Protein AF-A0A973NY21-F1 (afdb_monomer_lite)

Secondary structure (DSSP, 8-state):
-HHHHHHHHHTT---HHHHHHTSSS-HHHHHHHHHHHHHTTSS-PPPSS-TTSS-HHHHHHTT-GGGHHHHHHHHHHHH--THHHHHHHHHHHHHHHHTT--S-HHHH--------S-S----HHHHHHHHHHHHHHHHHHHHH-TTHHHHHHHHHHHHHHH-SSS-EEHHHHHHHHHHH-HHHHHT-HHHHTT-TTTHHHHHHT-S-HHHHHHHHHHHHHHHHTT-HHHHHHHHHT--TTS---SEEEEEEEEETTEEEEEEEEE-TTHHHHHHHHHHTTT-SS---------SSSEEEEE---TT-GGG-----SSEEE-SSPPTTEEEEE-TTSSEEEEESSSBEEEE--SSS-GGGS-HHHHHHHHHHS----B--TTS-GGG-GGG---TTSEEEE--EEETTEEEE--EEEE-TT-S--PPTT--HHHHHHHHHHHHHHTT--SEEEEEEE--S-PPTTTTTT-GGGSPEEEETT-HHHHHHHHHHT--TTSEEEEEE--S-GGGPEE-TTS-EE---EEEEEETT----

Radius of gyration: 26.24 Å; chains: 1; bounding box: 63×58×72 Å

pLDDT: mean 86.87, std 11.76, range [32.22, 97.69]

Structure (mmCIF, N/CA/C/O backbone):
data_AF-A0A973NY21-F1
#
_entry.id   AF-A0A973NY21-F1
#
loop_
_atom_site.group_PDB
_atom_site.id
_atom_site.type_symbol
_atom_site.label_atom_id
_atom_site.label_alt_id
_atom_site.label_comp_id
_atom_site.label_asym_id
_atom_site.label_entity_id
_atom_site.label_seq_id
_atom_site.pdbx_PDB_ins_code
_atom_site.Cartn_x
_atom_site.Cartn_y
_atom_site.Cartn_z
_atom_site.occupancy
_atom_site.B_iso_or_equiv
_atom_site.auth_seq_id
_atom_site.auth_comp_id
_atom_site.auth_asym_id
_atom_site.auth_atom_id
_atom_site.pdbx_PDB_model_num
ATOM 1 N N . PRO A 1 1 ? 17.608 8.797 -40.368 1.00 61.78 1 PRO A N 1
ATOM 2 C CA . PRO A 1 1 ? 18.981 8.228 -40.274 1.00 61.78 1 PRO A CA 1
ATOM 3 C C . PRO A 1 1 ? 19.692 8.479 -38.927 1.00 61.78 1 PRO A C 1
ATOM 5 O O . PRO A 1 1 ? 20.085 7.487 -38.318 1.00 61.78 1 PRO A O 1
ATOM 8 N N . PRO A 1 2 ? 19.804 9.731 -38.418 1.00 79.81 2 PRO A N 1
ATOM 9 C CA . PRO A 1 2 ? 20.568 10.012 -37.195 1.00 79.81 2 PRO A CA 1
ATOM 10 C C . PRO A 1 2 ? 19.925 9.426 -35.930 1.00 79.81 2 PRO A C 1
ATOM 12 O O . PRO A 1 2 ? 20.633 8.836 -35.123 1.00 79.81 2 PRO A O 1
ATOM 15 N N . LEU A 1 3 ? 18.590 9.464 -35.809 1.00 88.06 3 LEU A N 1
ATOM 16 C CA . LEU A 1 3 ? 17.888 8.889 -34.653 1.00 88.06 3 LEU A CA 1
ATOM 17 C C . LEU A 1 3 ? 18.134 7.381 -34.507 1.00 88.06 3 LEU A C 1
ATOM 19 O O . LEU A 1 3 ? 18.546 6.927 -33.451 1.00 88.06 3 LEU A O 1
ATOM 23 N N . ARG A 1 4 ? 17.937 6.593 -35.575 1.00 87.50 4 ARG A N 1
ATOM 24 C CA . ARG A 1 4 ? 18.149 5.131 -35.535 1.00 87.50 4 ARG A CA 1
ATOM 25 C C . ARG A 1 4 ? 19.587 4.758 -35.176 1.00 87.50 4 ARG A C 1
ATOM 27 O O . ARG A 1 4 ? 19.791 3.791 -34.453 1.00 87.50 4 ARG A O 1
ATOM 34 N N . HIS A 1 5 ? 20.567 5.494 -35.699 1.00 86.19 5 HIS A N 1
ATOM 35 C CA . HIS A 1 5 ? 21.969 5.273 -35.359 1.00 86.19 5 HIS A CA 1
ATOM 36 C C . HIS A 1 5 ? 22.232 5.604 -33.885 1.00 86.19 5 HIS A C 1
ATOM 38 O O . HIS A 1 5 ? 22.794 4.781 -33.173 1.00 86.19 5 HIS A O 1
ATOM 44 N N . CYS A 1 6 ? 21.738 6.754 -33.417 1.00 89.81 6 CYS A N 1
ATOM 45 C CA . CYS A 1 6 ? 21.859 7.182 -32.028 1.00 89.81 6 CYS A CA 1
ATOM 46 C C . CYS A 1 6 ? 21.215 6.183 -31.052 1.00 89.81 6 CYS A C 1
ATOM 48 O O . CYS A 1 6 ? 21.871 5.766 -30.106 1.00 89.81 6 CYS A O 1
ATOM 50 N N . LEU A 1 7 ? 19.989 5.714 -31.320 1.00 90.12 7 LEU A N 1
ATOM 51 C CA . LEU A 1 7 ? 19.305 4.722 -30.481 1.00 90.12 7 LEU A CA 1
ATOM 52 C C . LEU A 1 7 ? 20.036 3.369 -30.450 1.00 90.12 7 LEU A C 1
ATOM 54 O O . LEU A 1 7 ? 20.110 2.737 -29.402 1.00 90.12 7 LEU A O 1
ATOM 58 N N . ARG A 1 8 ? 20.617 2.926 -31.575 1.00 89.19 8 ARG A N 1
ATOM 59 C CA . ARG A 1 8 ? 21.443 1.705 -31.607 1.00 89.19 8 ARG A CA 1
ATOM 60 C C . ARG A 1 8 ? 22.733 1.868 -30.808 1.00 89.19 8 ARG A C 1
ATOM 62 O O . ARG A 1 8 ? 23.083 0.971 -30.054 1.00 89.19 8 ARG A O 1
ATOM 69 N N . ALA A 1 9 ? 23.419 2.999 -30.954 1.00 90.31 9 ALA A N 1
ATOM 70 C CA . ALA A 1 9 ? 24.629 3.296 -30.189 1.00 90.31 9 ALA A CA 1
ATOM 71 C C . ALA A 1 9 ? 24.335 3.416 -28.682 1.00 90.31 9 ALA A C 1
ATOM 73 O O . ALA A 1 9 ? 25.109 2.932 -27.860 1.00 90.31 9 ALA A O 1
ATOM 74 N N . ALA A 1 10 ? 23.184 3.988 -28.317 1.00 90.19 10 ALA A N 1
ATOM 75 C CA . ALA A 1 10 ? 22.733 4.096 -26.933 1.00 90.19 10 ALA A CA 1
ATOM 76 C C . ALA A 1 10 ? 22.439 2.736 -26.272 1.00 90.19 10 ALA A C 1
ATOM 78 O O . ALA A 1 10 ? 22.486 2.644 -25.049 1.00 90.19 10 ALA A O 1
ATOM 79 N N . ALA A 1 11 ? 22.198 1.669 -27.046 1.00 86.06 11 ALA A N 1
ATOM 80 C CA . ALA A 1 11 ? 21.958 0.330 -26.504 1.00 86.06 11 ALA A CA 1
ATOM 81 C C . ALA A 1 11 ? 23.163 -0.226 -25.720 1.00 86.06 11 ALA A C 1
ATOM 83 O O . ALA A 1 11 ? 22.983 -1.031 -24.811 1.00 86.06 11 ALA A O 1
ATOM 84 N N . ALA A 1 12 ? 24.377 0.252 -26.019 1.00 88.50 12 ALA A N 1
ATOM 85 C CA . ALA A 1 12 ? 25.596 -0.057 -25.268 1.00 88.50 12 ALA A CA 1
ATOM 86 C C . ALA A 1 12 ? 25.745 0.755 -23.962 1.00 88.50 12 ALA A C 1
ATOM 88 O O . ALA A 1 12 ? 26.783 0.674 -23.314 1.00 88.50 12 ALA A O 1
ATOM 89 N N . ARG A 1 13 ? 24.735 1.560 -23.593 1.00 89.25 13 ARG A N 1
ATOM 90 C CA . ARG A 1 13 ? 24.709 2.442 -22.411 1.00 89.25 13 ARG A CA 1
ATOM 91 C C . ARG A 1 13 ? 25.961 3.346 -22.266 1.00 89.25 13 ARG A C 1
ATOM 93 O O . ARG A 1 13 ? 26.556 3.391 -21.192 1.00 89.25 13 ARG A O 1
ATOM 100 N N . PRO A 1 14 ? 26.395 4.068 -23.322 1.00 92.50 14 PRO A N 1
ATOM 101 C CA . PRO A 1 14 ? 27.544 4.970 -23.238 1.00 92.50 14 PRO A CA 1
ATOM 102 C C . PRO A 1 14 ? 27.234 6.220 -22.399 1.00 92.50 14 PRO A C 1
ATOM 104 O O . PRO A 1 14 ? 26.075 6.589 -22.205 1.00 92.50 14 PRO A O 1
ATOM 107 N N . THR A 1 15 ? 28.275 6.950 -21.987 1.00 90.62 15 THR A N 1
ATOM 108 C CA . THR A 1 15 ? 28.094 8.311 -21.456 1.00 90.62 15 THR A CA 1
ATOM 109 C C . THR A 1 15 ? 27.572 9.251 -22.548 1.00 90.62 15 THR A C 1
ATOM 111 O O . THR A 1 15 ? 27.832 9.049 -23.738 1.00 90.62 15 THR A O 1
ATOM 114 N N . LEU A 1 16 ? 26.883 10.334 -22.162 1.00 89.25 16 LEU A N 1
ATOM 115 C CA . LEU A 1 16 ? 26.431 11.354 -23.121 1.00 89.25 16 LEU A CA 1
ATOM 116 C C . LEU A 1 16 ? 27.591 11.941 -23.938 1.00 89.25 16 LEU A C 1
ATOM 118 O O . LEU A 1 16 ? 27.423 12.209 -25.125 1.00 89.25 16 LEU A O 1
ATOM 122 N N . ALA A 1 17 ? 28.766 12.110 -23.324 1.00 89.00 17 ALA A N 1
ATOM 123 C CA . ALA A 1 17 ? 29.962 12.600 -24.003 1.00 89.00 17 ALA A CA 1
ATOM 124 C C . ALA A 1 17 ? 30.457 11.612 -25.073 1.00 89.00 17 ALA A C 1
ATOM 126 O O . ALA A 1 17 ? 30.724 12.018 -26.204 1.00 89.00 17 ALA A O 1
ATOM 127 N N . ALA A 1 18 ? 30.512 10.315 -24.752 1.00 90.94 18 ALA A N 1
ATOM 128 C CA . ALA A 1 18 ? 30.891 9.277 -25.708 1.00 90.94 18 ALA A CA 1
ATOM 129 C C . ALA A 1 18 ? 29.871 9.156 -26.854 1.00 90.94 18 ALA A C 1
ATOM 131 O O . ALA A 1 18 ? 30.252 9.057 -28.020 1.00 90.94 18 ALA A O 1
ATOM 132 N N . LEU A 1 19 ? 28.574 9.241 -26.541 1.00 92.06 19 LEU A N 1
ATOM 133 C CA . LEU A 1 19 ? 27.516 9.224 -27.549 1.00 92.06 19 LEU A CA 1
ATOM 134 C C . LEU A 1 19 ? 27.572 10.462 -28.456 1.00 92.06 19 LEU A C 1
ATOM 136 O O . LEU A 1 19 ? 27.375 10.336 -29.662 1.00 92.06 19 LEU A O 1
ATOM 140 N N . ALA A 1 20 ? 27.874 11.643 -27.905 1.00 91.69 20 ALA A N 1
ATOM 141 C CA . ALA A 1 20 ? 28.032 12.874 -28.678 1.00 91.69 20 ALA A CA 1
ATOM 142 C C . ALA A 1 20 ? 29.231 12.797 -29.631 1.00 91.69 20 ALA A C 1
ATOM 144 O O . ALA A 1 20 ? 29.104 13.181 -30.791 1.00 91.69 20 ALA A O 1
ATOM 145 N N . ALA A 1 21 ? 30.366 12.268 -29.161 1.00 90.25 21 ALA A N 1
ATOM 146 C CA . ALA A 1 21 ? 31.580 12.106 -29.961 1.00 90.25 21 ALA A CA 1
ATOM 147 C C . ALA A 1 21 ? 31.402 11.126 -31.135 1.00 90.25 21 ALA A C 1
ATOM 149 O O . ALA A 1 21 ? 32.056 11.275 -32.165 1.00 90.25 21 ALA A O 1
ATOM 150 N N . GLY A 1 22 ? 30.502 10.146 -31.001 1.00 88.12 22 GLY A N 1
ATOM 151 C CA . GLY A 1 22 ? 30.167 9.197 -32.066 1.00 88.12 22 GLY A CA 1
ATOM 152 C C . GLY A 1 22 ? 29.243 9.749 -33.159 1.00 88.12 22 GLY A C 1
ATOM 153 O O . GLY A 1 22 ? 29.037 9.082 -34.172 1.00 88.12 22 GLY A O 1
ATOM 154 N N . LEU A 1 23 ? 28.665 10.945 -32.987 1.00 88.88 23 LEU A N 1
ATOM 155 C CA . LEU A 1 23 ? 27.779 11.547 -33.985 1.00 88.88 23 LEU A CA 1
ATOM 156 C C . LEU A 1 23 ? 28.588 12.334 -35.032 1.00 88.88 23 LEU A C 1
ATOM 158 O O . LEU A 1 23 ? 29.411 13.167 -34.660 1.00 88.88 23 LEU A O 1
ATOM 162 N N . PRO A 1 24 ? 28.318 12.166 -36.343 1.00 87.56 24 PRO A N 1
ATOM 163 C CA . PRO A 1 24 ? 28.995 12.909 -37.407 1.00 87.56 24 PRO A CA 1
ATOM 164 C C . PRO A 1 24 ? 28.440 14.344 -37.521 1.00 87.56 24 PRO A C 1
ATOM 166 O O . PRO A 1 24 ? 27.837 14.723 -38.525 1.00 87.56 24 PRO A O 1
ATOM 169 N N . ALA A 1 25 ? 28.584 15.136 -36.459 1.00 88.06 25 ALA A N 1
ATOM 170 C CA . ALA A 1 25 ? 28.131 16.519 -36.359 1.00 88.06 25 ALA A CA 1
ATOM 171 C C . ALA A 1 25 ? 29.073 17.338 -35.454 1.00 88.06 25 ALA A C 1
ATOM 173 O O . ALA A 1 25 ? 29.725 16.768 -34.582 1.00 88.06 25 ALA A O 1
ATOM 174 N N . PRO A 1 26 ? 29.126 18.678 -35.605 1.00 92.31 26 PRO A N 1
ATOM 175 C CA . PRO A 1 26 ? 29.862 19.532 -34.676 1.00 92.31 26 PRO A CA 1
ATOM 176 C C . PRO A 1 26 ? 29.420 19.297 -33.217 1.00 92.31 26 PRO A C 1
ATOM 178 O O . PRO A 1 26 ? 28.212 19.138 -32.993 1.00 92.31 26 PRO A O 1
ATOM 181 N N . PRO A 1 27 ? 30.336 19.334 -32.226 1.00 89.25 27 PRO A N 1
ATOM 182 C CA . PRO A 1 27 ? 30.047 18.956 -30.837 1.00 89.25 27 PRO A CA 1
ATOM 183 C C . PRO A 1 27 ? 28.820 19.646 -30.232 1.00 89.25 27 PRO A C 1
ATOM 185 O O . PRO A 1 27 ? 27.982 18.998 -29.610 1.00 89.25 27 PRO A O 1
ATOM 188 N N . GLU A 1 28 ? 28.651 20.947 -30.475 1.00 90.38 28 GLU A N 1
ATOM 189 C CA . GLU A 1 28 ? 27.507 21.712 -29.965 1.00 90.38 28 GLU A CA 1
ATOM 190 C C . GLU A 1 28 ? 26.169 21.244 -30.551 1.00 90.38 28 GLU A C 1
ATOM 192 O O . GLU A 1 28 ? 25.175 21.132 -29.830 1.00 90.38 28 GLU A O 1
ATOM 197 N N . ARG A 1 29 ? 26.143 20.921 -31.853 1.00 91.81 29 ARG A N 1
ATOM 198 C CA . ARG A 1 29 ? 24.946 20.397 -32.528 1.00 91.81 29 ARG A CA 1
ATOM 199 C C . ARG A 1 29 ? 24.633 18.977 -32.070 1.00 91.81 29 ARG A C 1
ATOM 201 O O . ARG A 1 29 ? 23.465 18.670 -31.845 1.00 91.81 29 ARG A O 1
ATOM 208 N N . ALA A 1 30 ? 25.654 18.136 -31.896 1.00 91.19 30 ALA A N 1
ATOM 209 C CA . ALA A 1 30 ? 25.502 16.789 -31.350 1.00 91.19 30 ALA A CA 1
ATOM 210 C C . ALA A 1 30 ? 24.933 16.834 -29.922 1.00 91.19 30 ALA A C 1
ATOM 212 O O . ALA A 1 30 ? 23.931 16.181 -29.635 1.00 91.19 30 ALA A O 1
ATOM 213 N N . ALA A 1 31 ? 25.494 17.680 -29.054 1.00 90.56 31 ALA A N 1
ATOM 214 C CA . ALA A 1 31 ? 25.016 17.864 -27.687 1.00 90.56 31 ALA A CA 1
ATOM 215 C C . ALA A 1 31 ? 23.589 18.437 -27.637 1.00 90.56 31 ALA A C 1
ATOM 217 O O . ALA A 1 31 ? 22.761 17.957 -26.865 1.00 90.56 31 ALA A O 1
ATOM 218 N N . GLY A 1 32 ? 23.270 19.429 -28.478 1.00 92.69 32 GLY A N 1
ATOM 219 C CA . GLY A 1 32 ? 21.914 19.972 -28.602 1.00 92.69 32 GLY A CA 1
ATOM 220 C C . GLY A 1 32 ? 20.896 18.923 -29.052 1.00 92.69 32 GLY A C 1
ATOM 221 O O . GLY A 1 32 ? 19.813 18.828 -28.477 1.00 92.69 32 GLY A O 1
ATOM 222 N N . TYR A 1 33 ? 21.270 18.082 -30.020 1.00 93.06 33 TYR A N 1
ATOM 223 C CA . TYR A 1 33 ? 20.440 16.971 -30.474 1.00 93.06 33 TYR A CA 1
ATOM 224 C C . TYR A 1 33 ? 20.208 15.941 -29.363 1.00 93.06 33 TYR A C 1
ATOM 226 O O . TYR A 1 33 ? 19.057 15.613 -29.081 1.00 93.06 33 TYR A O 1
ATOM 234 N N . LEU A 1 34 ? 21.256 15.492 -28.665 1.00 93.69 34 LEU A N 1
ATOM 235 C CA . LEU A 1 34 ? 21.107 14.555 -27.546 1.00 93.69 34 LEU A CA 1
ATOM 236 C C . LEU A 1 34 ? 20.248 15.129 -26.416 1.00 93.69 34 LEU A C 1
ATOM 238 O O . LEU A 1 34 ? 19.385 14.420 -25.907 1.00 93.69 34 LEU A O 1
ATOM 242 N N . ARG A 1 35 ? 20.403 16.418 -26.076 1.00 92.44 35 ARG A N 1
ATOM 243 C CA . ARG A 1 35 ? 19.514 17.093 -25.115 1.00 92.44 35 ARG A CA 1
ATOM 244 C C . ARG A 1 35 ? 18.056 17.044 -25.558 1.00 92.44 35 ARG A C 1
ATOM 246 O O . ARG A 1 35 ? 17.197 16.785 -24.726 1.00 92.44 35 ARG A O 1
ATOM 253 N N . SER A 1 36 ? 17.769 17.239 -26.848 1.00 93.25 36 SER A N 1
ATOM 254 C CA . SER A 1 36 ? 16.399 17.112 -27.363 1.00 93.25 36 SER A CA 1
ATOM 255 C C . SER A 1 36 ? 15.860 15.682 -27.245 1.00 93.25 36 SER A C 1
ATOM 257 O O . SER A 1 36 ? 14.699 15.502 -26.889 1.00 93.25 36 SER A O 1
ATOM 259 N N . LEU A 1 37 ? 16.704 14.663 -27.458 1.00 93.81 37 LEU A N 1
ATOM 260 C CA . LEU A 1 37 ? 16.308 13.262 -27.302 1.00 93.81 37 LEU A CA 1
ATOM 261 C C . LEU A 1 37 ? 16.029 12.909 -25.840 1.00 93.81 37 LEU A C 1
ATOM 263 O O . LEU A 1 37 ? 15.007 12.285 -25.564 1.00 93.81 37 LEU A O 1
ATOM 267 N N . VAL A 1 38 ? 16.878 13.364 -24.915 1.00 91.75 38 VAL A N 1
ATOM 268 C CA . VAL A 1 38 ? 16.658 13.221 -23.468 1.00 91.75 38 VAL A CA 1
ATOM 269 C C . VAL A 1 38 ? 15.379 13.944 -23.045 1.00 91.75 38 VAL A C 1
ATOM 271 O O . VAL A 1 38 ? 14.524 13.345 -22.402 1.00 91.75 38 VAL A O 1
ATOM 274 N N . ALA A 1 39 ? 15.190 15.195 -23.472 1.00 90.50 39 ALA A N 1
ATOM 275 C CA . ALA A 1 39 ? 13.989 15.972 -23.162 1.00 90.50 39 ALA A CA 1
ATOM 276 C C . ALA A 1 39 ? 12.705 15.338 -23.728 1.00 90.50 39 ALA A C 1
ATOM 278 O O . ALA A 1 39 ? 11.645 15.450 -23.123 1.00 90.50 39 ALA A O 1
ATOM 279 N N . SER A 1 40 ? 12.797 14.650 -24.871 1.00 90.75 40 SER A N 1
ATOM 280 C CA . SER A 1 40 ? 11.678 13.904 -25.464 1.00 90.75 40 SER A CA 1
ATOM 281 C C . SER A 1 40 ? 11.439 12.518 -24.847 1.00 90.75 40 SER A C 1
ATOM 283 O O . SER A 1 40 ? 10.476 11.854 -25.221 1.00 90.75 40 SER A O 1
ATOM 285 N N . GLY A 1 41 ? 12.318 12.050 -23.951 1.00 86.88 41 GLY A N 1
ATOM 286 C CA . GLY A 1 41 ? 12.256 10.710 -23.357 1.00 86.88 41 GLY A CA 1
ATOM 287 C C . GLY A 1 41 ? 12.696 9.567 -24.283 1.00 86.88 41 GLY A C 1
ATOM 288 O O . GLY A 1 41 ? 12.556 8.403 -23.923 1.00 86.88 41 GLY A O 1
ATOM 289 N N . LEU A 1 42 ? 13.240 9.872 -25.468 1.00 89.12 42 LEU A N 1
ATOM 290 C CA . LEU A 1 42 ? 13.791 8.873 -26.398 1.00 89.12 42 LEU A CA 1
ATOM 291 C C . LEU A 1 42 ? 15.152 8.330 -25.942 1.00 89.12 42 LEU A C 1
ATOM 293 O O . LEU A 1 42 ? 15.551 7.243 -26.355 1.00 89.12 42 LEU A O 1
ATOM 297 N N . LEU A 1 43 ? 15.861 9.092 -25.108 1.00 90.94 43 LEU A N 1
ATOM 298 C CA . LEU A 1 43 ? 17.019 8.636 -24.350 1.00 90.94 43 LEU A CA 1
ATOM 299 C C . LEU A 1 43 ? 16.745 8.854 -22.870 1.00 90.94 43 LEU A C 1
ATOM 301 O O . LEU A 1 43 ? 16.231 9.900 -22.478 1.00 90.94 43 LEU A O 1
ATOM 305 N N . LEU A 1 44 ? 17.134 7.881 -22.057 1.00 87.75 44 LEU A N 1
ATOM 306 C CA . LEU A 1 44 ? 17.020 7.957 -20.610 1.00 87.75 44 LEU A CA 1
ATOM 307 C C . LEU A 1 44 ? 18.407 8.031 -20.003 1.00 87.75 44 LEU A C 1
ATOM 309 O O . LEU A 1 44 ? 19.326 7.337 -20.437 1.00 87.75 44 LEU A O 1
ATOM 313 N N . LEU A 1 45 ? 18.543 8.899 -19.008 1.00 87.12 45 LEU A N 1
ATOM 314 C CA . LEU A 1 45 ? 19.766 9.017 -18.237 1.00 87.12 45 LEU A CA 1
ATOM 315 C C . LEU A 1 45 ? 19.666 8.080 -17.046 1.00 87.12 45 LEU A C 1
ATOM 317 O O . LEU A 1 45 ? 18.709 8.150 -16.277 1.00 87.12 45 LEU A O 1
ATOM 321 N N . GLN A 1 46 ? 20.666 7.222 -16.908 1.00 83.94 46 GLN A N 1
ATOM 322 C CA . GLN A 1 46 ? 20.864 6.450 -15.698 1.00 83.94 46 GLN A CA 1
ATOM 323 C C . GLN A 1 46 ? 21.887 7.201 -14.840 1.00 83.94 46 GLN A C 1
ATOM 325 O O . GLN A 1 46 ? 22.980 7.480 -15.343 1.00 83.94 46 GLN A O 1
ATOM 330 N N . PRO A 1 47 ? 21.545 7.575 -13.596 1.00 79.00 47 PRO A N 1
ATOM 331 C CA . PRO A 1 47 ? 22.525 8.153 -12.696 1.00 79.00 47 PRO A CA 1
ATOM 332 C C . PRO A 1 47 ? 23.649 7.146 -12.441 1.00 79.00 47 PRO A C 1
ATOM 334 O O . PRO A 1 47 ? 23.425 5.944 -12.317 1.00 79.00 47 PRO A O 1
ATOM 337 N N . ASP A 1 48 ? 24.872 7.652 -12.379 1.00 81.19 48 ASP A N 1
ATOM 338 C CA . ASP A 1 48 ? 26.100 6.915 -12.083 1.00 81.19 48 ASP A CA 1
ATOM 339 C C . ASP A 1 48 ? 26.435 6.967 -10.581 1.00 81.19 48 ASP A C 1
ATOM 341 O O . ASP A 1 48 ? 27.602 6.987 -10.190 1.00 81.19 48 ASP A O 1
ATOM 345 N N . PHE A 1 49 ? 25.416 7.065 -9.730 1.00 85.94 49 PHE A N 1
ATOM 346 C CA . PHE A 1 49 ? 25.518 7.012 -8.273 1.00 85.94 49 PHE A CA 1
ATOM 347 C C . PHE A 1 49 ? 24.408 6.120 -7.719 1.00 85.94 49 PHE A C 1
ATOM 349 O O . PHE A 1 49 ? 23.371 5.941 -8.358 1.00 85.94 49 PHE A O 1
ATOM 356 N N . ASP A 1 50 ? 24.636 5.571 -6.531 1.00 88.88 50 ASP A N 1
ATOM 357 C CA . ASP A 1 50 ? 23.650 4.744 -5.843 1.00 88.88 50 ASP A CA 1
ATOM 358 C C . ASP A 1 50 ? 22.624 5.633 -5.124 1.00 88.88 50 ASP A C 1
ATOM 360 O O . ASP A 1 50 ? 22.910 6.216 -4.072 1.00 88.88 50 ASP A O 1
ATOM 364 N N . ASP A 1 51 ? 21.433 5.758 -5.711 1.00 88.69 51 ASP A N 1
ATOM 365 C CA . ASP A 1 51 ? 20.307 6.515 -5.163 1.00 88.69 51 ASP A CA 1
ATOM 366 C C . ASP A 1 51 ? 19.582 5.781 -4.023 1.00 88.69 51 ASP A C 1
ATOM 368 O O . ASP A 1 51 ? 18.852 6.417 -3.254 1.00 88.69 51 ASP A O 1
ATOM 372 N N . HIS A 1 52 ? 19.834 4.480 -3.867 1.00 91.06 52 HIS A N 1
ATOM 373 C CA . HIS A 1 52 ? 19.395 3.660 -2.744 1.00 91.06 52 HIS A CA 1
ATOM 374 C C . HIS A 1 52 ? 20.366 3.701 -1.561 1.00 91.06 52 HIS A C 1
ATOM 376 O O . HIS A 1 52 ? 19.985 3.310 -0.457 1.00 91.06 52 HIS A O 1
ATOM 382 N N . GLY A 1 53 ? 21.579 4.221 -1.746 1.00 88.44 53 GLY A N 1
ATOM 383 C CA . GLY A 1 53 ? 22.595 4.303 -0.704 1.00 88.44 53 GLY A CA 1
ATOM 384 C C . GLY A 1 53 ? 22.158 5.098 0.535 1.00 88.44 53 GLY A C 1
ATOM 385 O O . GLY A 1 53 ? 21.169 5.842 0.535 1.00 88.44 53 GLY A O 1
ATOM 386 N N . ILE A 1 54 ? 22.923 4.950 1.619 1.00 85.69 54 ILE A N 1
ATOM 387 C CA . ILE A 1 54 ? 22.672 5.640 2.897 1.00 85.69 54 ILE A CA 1
ATOM 388 C C . ILE A 1 54 ? 22.910 7.159 2.803 1.00 85.69 54 ILE A C 1
ATOM 390 O O . ILE A 1 54 ? 22.196 7.944 3.416 1.00 85.69 54 ILE A O 1
ATOM 394 N N . ASP A 1 55 ? 23.865 7.605 1.981 1.00 87.69 55 ASP A N 1
ATOM 395 C CA . ASP A 1 55 ? 24.162 9.030 1.762 1.00 87.69 55 ASP A CA 1
ATOM 396 C C . ASP A 1 55 ? 24.391 9.309 0.260 1.00 87.69 55 ASP A C 1
ATOM 398 O O . ASP A 1 55 ? 25.532 9.488 -0.177 1.00 87.69 55 ASP A O 1
ATOM 402 N N . PRO A 1 56 ? 23.327 9.324 -0.573 1.00 88.81 56 PRO A N 1
ATOM 403 C CA . PRO A 1 56 ? 23.452 9.631 -2.001 1.00 88.81 56 PRO A CA 1
ATOM 404 C C . PRO A 1 56 ? 23.965 11.058 -2.242 1.00 88.81 56 PRO A C 1
ATOM 406 O O . PRO A 1 56 ? 24.653 11.327 -3.226 1.00 88.81 56 PRO A O 1
ATOM 409 N N . LEU A 1 57 ? 23.675 11.982 -1.316 1.00 89.56 57 LEU A N 1
ATOM 410 C CA . LEU A 1 57 ? 24.116 13.369 -1.415 1.00 89.56 57 LEU A CA 1
ATOM 411 C C . LEU A 1 57 ? 25.635 13.502 -1.254 1.00 89.56 57 LEU A C 1
ATOM 413 O O . LEU A 1 57 ? 26.218 14.380 -1.879 1.00 89.56 57 LEU A O 1
ATOM 417 N N . ARG A 1 58 ? 26.299 12.626 -0.487 1.00 91.50 58 ARG A N 1
ATOM 418 C CA . ARG A 1 58 ? 27.770 12.548 -0.462 1.00 91.50 58 ARG A CA 1
ATOM 419 C C . ARG A 1 58 ? 28.348 12.252 -1.839 1.00 91.50 58 ARG A C 1
ATOM 421 O O . ARG A 1 58 ? 29.225 12.987 -2.278 1.00 91.50 58 ARG A O 1
ATOM 428 N N . GLN A 1 59 ? 27.839 11.219 -2.513 1.00 91.12 59 GLN A N 1
ATOM 429 C CA . GLN A 1 59 ? 28.305 10.835 -3.852 1.00 91.12 59 GLN A CA 1
ATOM 430 C C . GLN A 1 59 ? 28.116 11.985 -4.851 1.00 91.12 59 GLN A C 1
ATOM 432 O O . GLN A 1 59 ? 28.976 12.244 -5.690 1.00 91.12 59 GLN A O 1
ATOM 437 N N . LEU A 1 60 ? 27.006 12.720 -4.729 1.00 90.00 60 LEU A N 1
ATOM 438 C CA . LEU A 1 60 ? 26.757 13.914 -5.534 1.00 90.00 60 LEU A CA 1
ATOM 439 C C . LEU A 1 60 ? 27.687 15.078 -5.171 1.00 90.00 60 LEU A C 1
ATOM 441 O O . LEU A 1 60 ? 28.213 15.725 -6.071 1.00 90.00 60 LEU A O 1
ATOM 445 N N . ALA A 1 61 ? 27.926 15.335 -3.885 1.00 91.81 61 ALA A N 1
ATOM 446 C CA . ALA A 1 61 ? 28.782 16.425 -3.417 1.00 91.81 61 ALA A CA 1
ATOM 447 C C . ALA A 1 61 ? 30.261 16.232 -3.796 1.00 91.81 61 ALA A C 1
ATOM 449 O O . ALA A 1 61 ? 30.971 17.214 -3.994 1.00 91.81 61 ALA A O 1
ATOM 450 N N . GLU A 1 62 ? 30.718 14.986 -3.964 1.00 91.19 62 GLU A N 1
ATOM 451 C CA . GLU A 1 62 ? 32.044 14.667 -4.520 1.00 91.19 62 GLU A CA 1
ATOM 452 C C . GLU A 1 62 ? 32.198 15.133 -5.982 1.00 91.19 62 GLU A C 1
ATOM 454 O O . GLU A 1 62 ? 33.313 15.385 -6.437 1.00 91.19 62 GLU A O 1
ATOM 459 N N . ARG A 1 63 ? 31.087 15.287 -6.717 1.00 87.62 63 ARG A N 1
ATOM 460 C CA . ARG A 1 63 ? 31.053 15.723 -8.127 1.00 87.62 63 ARG A CA 1
ATOM 461 C C . ARG A 1 63 ? 30.612 17.174 -8.304 1.00 87.62 63 ARG A C 1
ATOM 463 O O . ARG A 1 63 ? 31.008 17.815 -9.274 1.00 87.62 63 ARG A O 1
ATOM 470 N N . VAL A 1 64 ? 29.782 17.667 -7.390 1.00 90.56 64 VAL A N 1
ATOM 471 C CA . VAL A 1 64 ? 29.194 19.010 -7.385 1.00 90.56 64 VAL A CA 1
ATOM 472 C C . VAL A 1 64 ? 29.502 19.647 -6.024 1.00 90.56 64 VAL A C 1
ATOM 474 O O . VAL A 1 64 ? 28.693 19.531 -5.097 1.00 90.56 64 VAL A O 1
ATOM 477 N N . PRO A 1 65 ? 30.686 20.275 -5.861 1.00 91.94 65 PRO A N 1
ATOM 478 C CA . PRO A 1 65 ? 31.136 20.830 -4.581 1.00 91.94 65 PRO A CA 1
ATOM 479 C C . PRO A 1 65 ? 30.163 21.840 -3.954 1.00 91.94 65 PRO A C 1
ATOM 481 O O . PRO A 1 65 ? 30.126 21.993 -2.734 1.00 91.94 65 PRO A O 1
ATOM 484 N N . GLU A 1 66 ? 29.325 22.490 -4.762 1.00 91.38 66 GLU A N 1
ATOM 485 C CA . GLU A 1 66 ? 28.262 23.402 -4.332 1.00 91.38 66 GLU A CA 1
ATOM 486 C C . GLU A 1 66 ? 27.208 22.722 -3.440 1.00 91.38 66 GLU A C 1
ATOM 488 O O . GLU A 1 66 ? 26.491 23.401 -2.706 1.00 91.38 66 GLU A O 1
ATOM 493 N N . LEU A 1 67 ? 27.121 21.386 -3.454 1.00 92.56 67 LEU A N 1
ATOM 494 C CA . LEU A 1 67 ? 26.220 20.614 -2.593 1.00 92.56 67 LEU A CA 1
ATOM 495 C C . LEU A 1 67 ? 26.812 20.302 -1.209 1.00 92.56 67 LEU A C 1
ATOM 497 O O . LEU A 1 67 ? 26.066 19.895 -0.313 1.00 92.56 67 LEU A O 1
ATOM 501 N N . VAL A 1 68 ? 28.115 20.519 -0.987 1.00 94.25 68 VAL A N 1
ATOM 502 C CA . VAL A 1 68 ? 28.765 20.278 0.317 1.00 94.25 68 VAL A CA 1
ATOM 503 C C . VAL A 1 68 ? 28.091 21.071 1.449 1.00 94.25 68 VAL A C 1
ATOM 505 O O . VAL A 1 68 ? 27.704 20.448 2.443 1.00 94.25 68 VAL A O 1
ATOM 508 N N . PRO A 1 69 ? 27.825 22.390 1.315 1.00 93.94 69 PRO A N 1
ATOM 509 C CA . PRO A 1 69 ? 27.171 23.162 2.372 1.00 93.94 69 PRO A CA 1
ATOM 510 C C . PRO A 1 69 ? 25.740 22.700 2.677 1.00 93.94 69 PRO A C 1
ATOM 512 O O . PRO A 1 69 ? 25.277 22.866 3.809 1.00 93.94 69 PRO A O 1
ATOM 515 N N . VAL A 1 70 ? 25.029 22.150 1.683 1.00 94.12 70 VAL A N 1
ATOM 516 C CA . VAL A 1 70 ? 23.678 21.589 1.854 1.00 94.12 70 VAL A CA 1
ATOM 517 C C . VAL A 1 70 ? 23.753 20.294 2.657 1.00 94.12 70 VAL A C 1
ATOM 519 O O . VAL A 1 70 ? 23.011 20.129 3.625 1.00 94.12 70 VAL A O 1
ATOM 522 N N . ARG A 1 71 ? 24.686 19.403 2.305 1.00 93.88 71 ARG A N 1
ATOM 523 C CA . ARG A 1 71 ? 24.916 18.136 3.008 1.00 93.88 71 ARG A CA 1
ATOM 524 C C . ARG A 1 71 ? 25.289 18.346 4.475 1.00 93.88 71 ARG A C 1
ATOM 526 O O . ARG A 1 71 ? 24.704 17.712 5.349 1.00 93.88 71 ARG A O 1
ATOM 533 N N . GLU A 1 72 ? 26.230 19.246 4.751 1.00 93.69 72 GLU A N 1
ATOM 534 C CA . GLU A 1 72 ? 26.617 19.597 6.124 1.00 93.69 72 GLU A CA 1
ATOM 535 C C . GLU A 1 72 ? 25.433 20.176 6.903 1.00 93.69 72 GLU A C 1
ATOM 537 O O . GLU A 1 72 ? 25.169 19.758 8.029 1.00 93.69 72 GLU A O 1
ATOM 542 N N . GLY A 1 73 ? 24.665 21.073 6.273 1.00 94.12 73 GLY A N 1
ATOM 543 C CA . GLY A 1 73 ? 23.459 21.648 6.862 1.00 94.12 73 GLY A CA 1
ATOM 544 C C . GLY A 1 73 ? 22.421 20.591 7.247 1.00 94.12 73 GLY A C 1
ATOM 545 O O . GLY A 1 73 ? 21.870 20.657 8.344 1.00 94.12 73 GLY A O 1
ATOM 546 N N . LEU A 1 74 ? 22.186 19.594 6.386 1.00 93.19 74 LEU A N 1
ATOM 547 C CA . LEU A 1 74 ? 21.288 18.468 6.670 1.00 93.19 74 LEU A CA 1
ATOM 548 C C . LEU A 1 74 ? 21.786 17.621 7.847 1.00 93.19 74 LEU A C 1
ATOM 550 O O . LEU A 1 74 ? 20.996 17.274 8.723 1.00 93.19 74 LEU A O 1
ATOM 554 N N . HIS A 1 75 ? 23.087 17.330 7.907 1.00 91.44 75 HIS A N 1
ATOM 555 C CA . HIS A 1 75 ? 23.675 16.544 8.992 1.00 91.44 75 HIS A CA 1
ATOM 556 C C . HIS A 1 75 ? 23.573 17.260 10.350 1.00 91.44 75 HIS A C 1
ATOM 558 O O . HIS A 1 75 ? 23.148 16.665 11.345 1.00 91.44 75 HIS A O 1
ATOM 564 N N . THR A 1 76 ? 23.895 18.559 10.392 1.00 93.44 76 THR A N 1
ATOM 565 C CA . THR A 1 76 ? 23.754 19.375 11.606 1.00 93.44 76 THR A CA 1
ATOM 566 C C . THR A 1 76 ? 22.290 19.508 12.020 1.00 93.44 76 THR A C 1
ATOM 568 O O . THR A 1 76 ? 21.972 19.370 13.200 1.00 93.44 76 THR A O 1
ATOM 571 N N . TYR A 1 77 ? 21.384 19.726 11.061 1.00 93.56 77 TYR A N 1
ATOM 572 C CA . TYR A 1 77 ? 19.949 19.823 11.325 1.00 93.56 77 TYR A CA 1
ATOM 573 C C . TYR A 1 77 ? 19.372 18.526 11.905 1.00 93.56 77 TYR A C 1
ATOM 575 O O . TYR A 1 77 ? 18.634 18.581 12.888 1.00 93.56 77 TYR A O 1
ATOM 583 N N . GLY A 1 78 ? 19.750 17.367 11.355 1.00 89.94 78 GLY A N 1
ATOM 584 C CA . GLY A 1 78 ? 19.260 16.059 11.804 1.00 89.94 78 GLY A CA 1
ATOM 585 C C . GLY A 1 78 ? 19.652 15.701 13.242 1.00 89.94 78 GLY A C 1
ATOM 586 O O . GLY A 1 78 ? 18.936 14.955 13.904 1.00 89.94 78 GLY A O 1
ATOM 587 N N . SER A 1 79 ? 20.746 16.270 13.756 1.00 88.38 79 SER A N 1
ATOM 588 C CA . SER A 1 79 ? 21.199 16.059 15.141 1.00 88.38 79 SER A CA 1
ATOM 589 C C . SER A 1 79 ? 20.649 17.096 16.134 1.00 88.38 79 SER A C 1
ATOM 591 O O . SER A 1 79 ? 20.826 16.952 17.347 1.00 88.38 79 SER A O 1
ATOM 593 N N . ALA A 1 80 ? 19.999 18.156 15.645 1.00 91.88 80 ALA A N 1
ATOM 594 C CA . ALA A 1 80 ? 19.557 19.280 16.462 1.00 91.88 80 ALA A CA 1
ATOM 595 C C . ALA A 1 80 ? 18.268 18.984 17.244 1.00 91.88 80 ALA A C 1
ATOM 597 O O . ALA A 1 80 ? 17.409 18.207 16.822 1.00 91.88 80 ALA A O 1
ATOM 598 N N . LYS A 1 81 ? 18.090 19.661 18.386 1.00 90.69 81 LYS A N 1
ATOM 599 C CA . LYS A 1 81 ? 16.930 19.495 19.277 1.00 90.69 81 LYS A CA 1
ATOM 600 C C . LYS A 1 81 ? 16.322 20.846 19.652 1.00 90.69 81 LYS A C 1
ATOM 602 O O . LYS A 1 81 ? 17.007 21.861 19.685 1.00 90.69 81 LYS A O 1
ATOM 607 N N . GLY A 1 82 ? 15.026 20.850 19.967 1.00 89.88 82 GLY A N 1
ATOM 608 C CA . GLY A 1 82 ? 14.342 22.015 20.539 1.00 89.88 82 GLY A CA 1
ATOM 609 C C . GLY A 1 82 ? 14.507 23.300 19.717 1.00 89.88 82 GLY A C 1
ATOM 610 O O . GLY A 1 82 ? 14.241 23.314 18.516 1.00 89.88 82 GLY A O 1
ATOM 611 N N . ALA A 1 83 ? 14.931 24.381 20.377 1.00 90.38 83 ALA A N 1
ATOM 612 C CA . ALA A 1 83 ? 15.077 25.702 19.765 1.00 90.38 83 ALA A CA 1
ATOM 613 C C . ALA A 1 83 ? 16.144 25.748 18.653 1.00 90.38 83 ALA A C 1
ATOM 615 O O . ALA A 1 83 ? 15.962 26.476 17.675 1.00 90.38 83 ALA A O 1
ATOM 616 N N . ASP A 1 84 ? 17.193 24.922 18.736 1.00 92.25 84 ASP A N 1
ATOM 617 C CA . ASP A 1 84 ? 18.265 24.887 17.733 1.00 92.25 84 ASP A CA 1
ATOM 618 C C . ASP A 1 84 ? 17.738 24.466 16.358 1.00 92.25 84 ASP A C 1
ATOM 620 O O . ASP A 1 84 ? 18.179 24.988 15.332 1.00 92.25 84 ASP A O 1
ATOM 624 N N . ARG A 1 85 ? 16.720 23.590 16.314 1.00 91.88 85 ARG A N 1
ATOM 625 C CA . ARG A 1 85 ? 16.068 23.213 15.050 1.00 91.88 85 ARG A CA 1
ATOM 626 C C . ARG A 1 85 ? 15.385 24.385 14.362 1.00 91.88 85 ARG A C 1
ATOM 628 O O . ARG A 1 85 ? 15.306 24.385 13.138 1.00 91.88 85 ARG A O 1
ATOM 635 N N . VAL A 1 86 ? 14.883 25.370 15.103 1.00 90.25 86 VAL A N 1
ATOM 636 C CA . VAL A 1 86 ? 14.230 26.537 14.491 1.00 90.25 86 VAL A CA 1
ATOM 637 C C . VAL A 1 86 ? 15.267 27.380 13.750 1.00 90.25 86 VAL A C 1
ATOM 639 O O . VAL A 1 86 ? 15.065 27.717 12.584 1.00 90.25 86 VAL A O 1
ATOM 642 N N . VAL A 1 87 ? 16.405 27.650 14.395 1.00 92.56 87 VAL A N 1
ATOM 643 C CA . VAL A 1 87 ? 17.500 28.448 13.821 1.00 92.56 87 VAL A CA 1
ATOM 644 C C . VAL A 1 87 ? 18.162 27.715 12.652 1.00 92.56 87 VAL A C 1
ATOM 646 O O . VAL A 1 8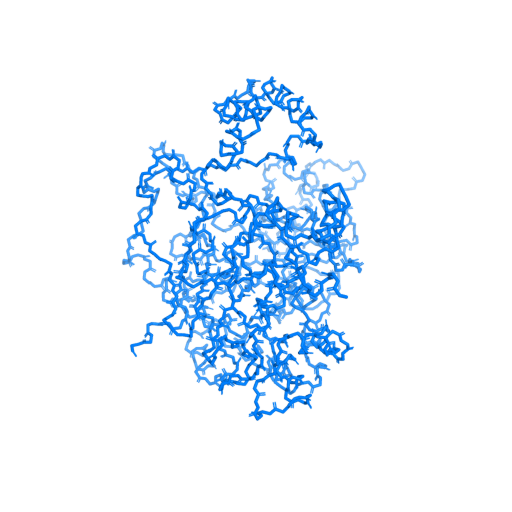7 ? 18.269 28.263 11.554 1.00 92.56 87 VAL A O 1
ATOM 649 N N . LEU A 1 88 ? 18.552 26.454 12.854 1.00 94.44 88 LEU A N 1
ATOM 650 C CA . LEU A 1 88 ? 19.197 25.643 11.818 1.00 94.44 88 LEU A CA 1
ATOM 651 C C . LEU A 1 88 ? 18.260 25.358 10.643 1.00 94.44 88 LEU A C 1
ATOM 653 O O . LEU A 1 88 ? 18.712 25.311 9.504 1.00 94.44 88 LEU A O 1
ATOM 657 N N . GLY A 1 89 ? 16.956 25.220 10.895 1.00 93.69 89 GLY A N 1
ATOM 658 C CA . GLY A 1 89 ? 15.959 25.032 9.845 1.00 93.69 89 GLY A CA 1
ATOM 659 C C . GLY A 1 89 ? 15.861 26.229 8.903 1.00 93.69 89 GLY A C 1
ATOM 660 O O . GLY A 1 89 ? 15.773 26.038 7.692 1.00 93.69 89 GLY A O 1
ATOM 661 N N . ALA A 1 90 ? 15.928 27.456 9.430 1.00 92.50 90 ALA A N 1
ATOM 662 C CA . ALA A 1 90 ? 15.958 28.662 8.605 1.00 92.50 90 ALA A CA 1
ATOM 663 C C . ALA A 1 90 ? 17.231 28.722 7.745 1.00 92.50 90 ALA A C 1
ATOM 665 O O . ALA A 1 90 ? 17.143 28.920 6.536 1.00 92.50 90 ALA A O 1
ATOM 666 N N . ALA A 1 91 ? 18.401 28.464 8.338 1.00 94.12 91 ALA A N 1
ATOM 667 C CA . ALA A 1 91 ? 19.672 28.454 7.611 1.00 94.12 91 ALA A CA 1
ATOM 668 C C . ALA A 1 91 ? 19.734 27.356 6.532 1.00 94.12 91 ALA A C 1
ATOM 670 O O . ALA A 1 91 ? 20.198 27.600 5.419 1.00 94.12 91 ALA A O 1
ATOM 671 N N . LEU A 1 92 ? 19.242 26.152 6.838 1.00 95.19 92 LEU A N 1
ATOM 672 C CA . LEU A 1 92 ? 19.140 25.055 5.877 1.00 95.19 92 LEU A CA 1
ATOM 673 C C . LEU A 1 92 ? 18.192 25.411 4.727 1.00 95.19 92 LEU A C 1
ATOM 675 O O . LEU A 1 92 ? 18.489 25.120 3.573 1.00 95.19 92 LEU A O 1
ATOM 679 N N . HIS A 1 93 ? 17.070 26.065 5.027 1.00 94.56 93 HIS A N 1
ATOM 680 C CA . HIS A 1 93 ? 16.118 26.488 4.009 1.00 94.56 93 HIS A CA 1
ATOM 681 C C . HIS A 1 93 ? 16.724 27.492 3.011 1.00 94.56 93 HIS A C 1
ATOM 683 O O . HIS A 1 93 ? 16.477 27.362 1.813 1.00 94.56 93 HIS A O 1
ATOM 689 N N . GLU A 1 94 ? 17.551 28.436 3.472 1.00 93.38 94 GLU A N 1
ATOM 690 C CA . GLU A 1 94 ? 18.301 29.346 2.590 1.00 93.38 94 GLU A CA 1
ATOM 691 C C . GLU A 1 94 ? 19.288 28.581 1.694 1.00 93.38 94 GLU 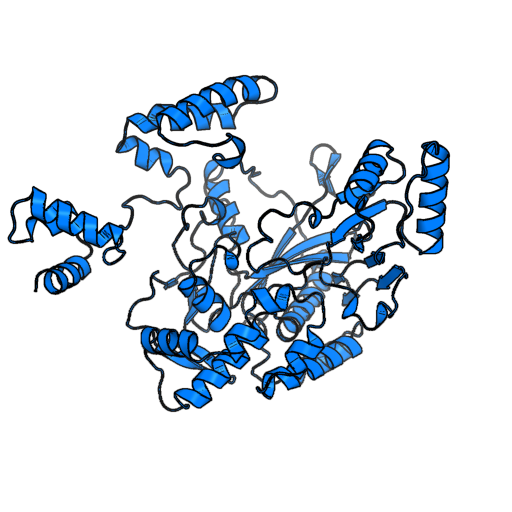A C 1
ATOM 693 O O . GLU A 1 94 ? 19.254 28.735 0.478 1.00 93.38 94 GLU A O 1
ATOM 698 N N . ARG A 1 95 ? 20.083 27.662 2.262 1.00 94.00 95 ARG A N 1
ATOM 699 C CA . ARG A 1 95 ? 21.042 26.843 1.490 1.00 94.00 95 ARG A CA 1
ATOM 700 C C . ARG A 1 95 ? 20.367 25.985 0.422 1.00 94.00 95 ARG A C 1
ATOM 702 O O . ARG A 1 95 ? 20.882 25.849 -0.683 1.00 94.00 95 ARG A O 1
ATOM 709 N N . LEU A 1 96 ? 19.214 25.398 0.747 1.00 93.81 96 LEU A N 1
ATOM 710 C CA . LEU A 1 96 ? 18.408 24.649 -0.217 1.00 93.81 96 LEU A CA 1
ATOM 711 C C . LEU A 1 96 ? 17.932 25.560 -1.354 1.00 93.81 96 LEU A C 1
ATOM 713 O O . LEU A 1 96 ? 18.003 25.164 -2.516 1.00 93.81 96 LEU A O 1
ATOM 717 N N . ARG A 1 97 ? 17.510 26.792 -1.040 1.00 92.62 97 ARG A N 1
ATOM 718 C CA . ARG A 1 97 ? 17.087 27.772 -2.046 1.00 92.62 97 ARG A CA 1
ATOM 719 C C . ARG A 1 97 ? 18.229 28.170 -2.977 1.00 92.62 97 ARG A C 1
ATOM 721 O O . ARG A 1 97 ? 18.004 28.223 -4.184 1.00 92.62 97 ARG A O 1
ATOM 728 N N . ASP A 1 98 ? 19.427 28.387 -2.442 1.00 91.69 98 ASP A N 1
ATOM 729 C CA . ASP A 1 98 ? 20.626 28.700 -3.233 1.00 91.69 98 ASP A CA 1
ATOM 730 C C . ASP A 1 98 ? 20.995 27.554 -4.189 1.00 91.69 98 ASP A C 1
ATOM 732 O O . ASP A 1 98 ? 21.431 27.792 -5.314 1.00 91.69 98 ASP A O 1
ATOM 736 N N . ALA A 1 99 ? 20.727 26.307 -3.788 1.00 89.62 99 ALA A N 1
ATOM 737 C CA . ALA A 1 99 ? 20.856 25.119 -4.635 1.00 89.62 99 ALA A CA 1
ATOM 738 C C . ALA A 1 99 ? 19.675 24.911 -5.613 1.00 89.62 99 ALA A C 1
ATOM 740 O O . ALA A 1 99 ? 19.606 23.889 -6.296 1.00 89.62 99 ALA A O 1
ATOM 741 N N . GLY A 1 100 ? 18.725 25.851 -5.688 1.00 90.81 100 GLY A N 1
ATOM 742 C CA . GLY A 1 100 ? 17.557 25.791 -6.573 1.00 90.81 100 GLY A CA 1
ATOM 743 C C . GLY A 1 100 ? 16.374 24.973 -6.039 1.00 90.81 100 GLY A C 1
ATOM 744 O O . GLY A 1 100 ? 15.387 24.787 -6.753 1.00 90.81 100 GLY A O 1
ATOM 745 N N . ILE A 1 101 ? 16.427 24.503 -4.790 1.00 90.19 101 ILE A N 1
ATOM 746 C CA . ILE A 1 101 ? 15.357 23.735 -4.141 1.00 90.19 101 ILE A CA 1
ATOM 747 C C . ILE A 1 101 ? 14.425 24.707 -3.408 1.00 90.19 101 ILE A C 1
ATOM 749 O O . ILE A 1 101 ? 14.784 25.327 -2.408 1.00 90.19 101 ILE A O 1
ATOM 753 N N . THR A 1 102 ? 13.195 24.839 -3.903 1.00 89.44 102 THR A N 1
ATOM 754 C CA . THR A 1 102 ? 12.191 25.778 -3.374 1.00 89.44 102 THR A CA 1
ATOM 755 C C . THR A 1 102 ? 11.032 25.041 -2.694 1.00 89.44 102 THR A C 1
ATOM 757 O O . THR A 1 102 ? 10.809 23.859 -2.937 1.00 89.44 102 THR A O 1
ATOM 760 N N . GLY A 1 103 ? 10.285 25.729 -1.824 1.00 90.12 103 GLY A N 1
ATOM 761 C CA . GLY A 1 103 ? 9.190 25.142 -1.033 1.00 90.12 103 GLY A CA 1
ATOM 762 C C . GLY A 1 103 ? 9.456 25.199 0.472 1.00 90.12 103 GLY A C 1
ATOM 763 O O . GLY A 1 103 ? 10.507 25.661 0.901 1.00 90.12 103 GLY A O 1
ATOM 764 N N . LYS A 1 104 ? 8.504 24.778 1.314 1.00 89.19 104 LYS A N 1
ATOM 765 C CA . LYS A 1 104 ? 8.737 24.778 2.771 1.00 89.19 104 LYS A CA 1
ATOM 766 C C . LYS A 1 104 ? 9.695 23.648 3.122 1.00 89.19 104 LYS A C 1
ATOM 768 O O . LYS A 1 104 ? 9.610 22.580 2.529 1.00 89.19 104 LYS A O 1
ATOM 773 N N . LEU A 1 105 ? 10.521 23.836 4.153 1.00 88.88 105 LEU A N 1
ATOM 774 C CA . LEU A 1 105 ? 11.496 22.826 4.586 1.00 88.88 105 LEU A CA 1
ATOM 775 C C . LEU A 1 105 ? 10.870 21.432 4.776 1.00 88.88 105 LEU A C 1
ATOM 777 O O . LEU A 1 105 ? 11.384 20.450 4.261 1.00 88.88 105 LEU A O 1
ATOM 781 N N . ARG A 1 106 ? 9.703 21.362 5.429 1.00 86.06 106 ARG A N 1
ATOM 782 C CA . ARG A 1 106 ? 8.951 20.111 5.653 1.00 86.06 106 ARG A CA 1
ATOM 783 C C . ARG A 1 106 ? 8.451 19.415 4.376 1.00 86.06 106 ARG A C 1
ATOM 785 O O . ARG A 1 106 ? 8.013 18.276 4.454 1.00 86.06 106 ARG A O 1
ATOM 792 N N . ASP A 1 107 ? 8.402 20.135 3.256 1.00 86.06 107 ASP A N 1
ATOM 793 C CA . ASP A 1 107 ? 7.919 19.627 1.970 1.00 86.06 107 ASP A CA 1
ATOM 794 C C . ASP A 1 107 ? 9.095 19.116 1.105 1.00 86.06 107 ASP A C 1
ATOM 796 O O . ASP A 1 107 ? 8.869 18.377 0.152 1.00 86.06 107 ASP A O 1
ATOM 800 N N . VAL A 1 108 ? 10.342 19.491 1.437 1.00 88.38 108 VAL A N 1
ATOM 801 C CA . VAL A 1 108 ? 11.563 19.142 0.677 1.00 88.38 108 VAL A CA 1
ATOM 802 C C . VAL A 1 108 ? 12.578 18.314 1.473 1.00 88.38 108 VAL A C 1
ATOM 804 O O . VAL A 1 108 ? 13.493 17.744 0.888 1.00 88.38 108 VAL A O 1
ATOM 807 N N . VAL A 1 109 ? 12.420 18.216 2.796 1.00 89.12 109 VAL A N 1
ATOM 808 C CA . VAL A 1 109 ? 13.233 17.375 3.684 1.00 89.12 109 VAL A CA 1
ATOM 809 C C . VAL A 1 109 ? 12.338 16.340 4.355 1.00 89.12 109 VAL A C 1
ATOM 811 O O . VAL A 1 109 ? 11.294 16.675 4.911 1.00 89.12 109 VAL A O 1
ATOM 814 N N . THR A 1 110 ? 12.767 15.078 4.312 1.00 88.44 110 THR A N 1
ATOM 815 C CA . THR A 1 110 ? 12.137 13.970 5.042 1.00 88.44 110 THR A CA 1
ATOM 816 C C . THR A 1 110 ? 13.036 13.557 6.197 1.00 88.44 110 THR A C 1
ATOM 818 O O . THR A 1 110 ? 14.247 13.452 6.025 1.00 88.44 110 THR A O 1
ATOM 821 N N . GLU A 1 111 ? 12.440 13.285 7.354 1.00 88.19 111 GLU A N 1
ATOM 822 C CA . GLU A 1 111 ? 13.140 12.731 8.510 1.00 88.19 111 GLU A CA 1
ATOM 823 C C . GLU A 1 111 ? 12.556 11.372 8.860 1.00 88.19 111 GLU A C 1
ATOM 825 O O . GLU A 1 111 ? 11.337 11.191 8.869 1.00 88.19 111 GLU A O 1
ATOM 830 N N . GLN A 1 112 ? 13.439 10.422 9.142 1.00 89.00 112 GLN A N 1
ATOM 831 C CA . GLN A 1 112 ? 13.085 9.065 9.528 1.00 89.00 112 GLN A CA 1
ATOM 832 C C . GLN A 1 112 ? 13.906 8.707 10.763 1.00 89.00 112 GLN A C 1
ATOM 834 O O . GLN A 1 112 ? 15.102 8.990 10.824 1.00 89.00 112 GLN A O 1
ATOM 839 N N . SER A 1 113 ? 13.255 8.127 11.765 1.00 88.94 113 SER A N 1
ATOM 840 C CA . SER A 1 113 ? 13.901 7.699 13.004 1.00 88.94 113 SER A CA 1
ATOM 841 C C . SER A 1 113 ? 13.912 6.182 13.060 1.00 88.94 113 SER A C 1
ATOM 843 O O . SER A 1 113 ? 12.878 5.551 12.856 1.00 88.94 113 SER A O 1
ATOM 845 N N . VAL A 1 114 ? 15.078 5.616 13.352 1.00 89.94 114 VAL A N 1
ATOM 846 C CA . VAL A 1 114 ? 15.268 4.183 13.576 1.00 89.94 114 VAL A CA 1
ATOM 847 C C . VAL A 1 114 ? 15.948 3.967 14.918 1.00 89.94 114 VAL A C 1
ATOM 849 O O . VAL A 1 114 ? 16.701 4.822 15.387 1.00 89.94 114 VAL A O 1
ATOM 852 N N . ILE A 1 115 ? 15.651 2.834 15.540 1.00 88.50 115 ILE A N 1
ATOM 853 C CA . ILE A 1 115 ? 16.262 2.398 16.793 1.00 88.50 115 ILE A CA 1
ATOM 854 C C . ILE A 1 115 ? 16.998 1.092 16.466 1.00 88.50 115 ILE A C 1
ATOM 856 O O . ILE A 1 115 ? 16.337 0.179 15.972 1.00 88.50 115 ILE A O 1
ATOM 860 N N . PRO A 1 116 ? 18.329 1.013 16.661 1.00 88.50 116 PRO A N 1
ATOM 861 C CA . PRO A 1 116 ? 19.086 -0.212 16.413 1.00 88.50 116 PRO A CA 1
ATOM 862 C C . PRO A 1 116 ? 18.789 -1.293 17.455 1.00 88.50 116 PRO A C 1
ATOM 864 O O . PRO A 1 116 ? 18.316 -0.996 18.556 1.00 88.50 116 PRO A O 1
ATOM 867 N N . GLY A 1 117 ? 19.125 -2.538 17.115 1.00 85.44 117 GLY A N 1
ATOM 868 C CA . GLY A 1 117 ? 18.910 -3.700 17.972 1.00 85.44 117 GLY A CA 1
ATOM 869 C C . GLY A 1 117 ? 17.451 -4.163 18.088 1.00 85.44 117 GLY A C 1
ATOM 870 O O . GLY A 1 117 ? 16.545 -3.711 17.386 1.00 85.44 117 GLY A O 1
ATOM 871 N N . VAL A 1 118 ? 17.226 -5.116 18.996 1.00 85.88 118 VAL A N 1
ATOM 872 C CA . VAL A 1 118 ? 15.908 -5.719 19.235 1.00 85.88 118 VAL A CA 1
ATOM 873 C C . VAL A 1 118 ? 15.048 -4.773 20.074 1.00 85.88 118 VAL A C 1
ATOM 875 O O . VAL A 1 118 ? 15.328 -4.538 21.247 1.00 85.88 118 VAL A O 1
ATOM 878 N N . VAL A 1 119 ? 13.981 -4.238 19.473 1.00 86.88 119 VAL A N 1
ATOM 879 C CA . VAL A 1 119 ? 13.034 -3.334 20.155 1.00 86.88 119 VAL A CA 1
ATOM 880 C C . VAL A 1 119 ? 11.906 -4.070 20.883 1.00 86.88 119 VAL A C 1
ATOM 882 O O . VAL A 1 119 ? 11.358 -3.541 21.846 1.00 86.88 119 VAL A O 1
ATOM 885 N N . VAL A 1 120 ? 11.551 -5.274 20.421 1.00 87.19 120 VAL A N 1
ATOM 886 C CA . VAL A 1 120 ? 10.521 -6.147 21.002 1.00 87.19 120 VAL A CA 1
ATOM 887 C C . VAL A 1 120 ? 10.922 -7.603 20.766 1.00 87.19 120 VAL A C 1
ATOM 889 O O . VAL A 1 120 ? 11.284 -7.966 19.648 1.00 87.19 120 VAL A O 1
ATOM 892 N N . GLU A 1 121 ? 10.808 -8.443 21.795 1.00 85.62 121 GLU A N 1
ATOM 893 C CA . GLU A 1 121 ? 10.936 -9.898 21.675 1.00 85.62 121 GLU A CA 1
ATOM 894 C C . GLU A 1 121 ? 9.545 -10.539 21.552 1.00 85.62 121 GLU A C 1
ATOM 896 O O . GLU A 1 121 ? 8.709 -10.436 22.452 1.00 85.62 121 GLU A O 1
ATOM 901 N N . ALA A 1 122 ? 9.287 -11.203 20.423 1.00 84.62 122 ALA A N 1
ATOM 902 C CA . ALA A 1 122 ? 8.050 -11.935 20.167 1.00 84.62 122 ALA A CA 1
ATOM 903 C C . ALA A 1 122 ? 8.298 -13.443 20.314 1.00 84.62 122 ALA A C 1
ATOM 905 O O . ALA A 1 122 ? 8.861 -14.083 19.428 1.00 84.62 122 ALA A O 1
ATOM 906 N N . GLY A 1 123 ? 7.903 -14.021 21.451 1.00 84.94 123 GLY A N 1
ATOM 907 C CA . GLY A 1 123 ? 8.038 -15.460 21.684 1.00 84.94 123 GLY A CA 1
ATOM 908 C C . GLY A 1 123 ? 7.040 -16.259 20.847 1.00 84.94 123 GLY A C 1
ATOM 909 O O . GLY A 1 123 ? 5.839 -16.130 21.056 1.00 84.94 123 GLY A O 1
ATOM 910 N N . LEU A 1 124 ? 7.523 -17.123 19.948 1.00 85.56 124 LEU A N 1
ATOM 911 C CA . LEU A 1 124 ? 6.669 -17.888 19.028 1.00 85.56 124 LEU A CA 1
ATOM 912 C C . LEU A 1 124 ? 5.476 -18.597 19.710 1.00 85.56 124 LEU A C 1
ATOM 914 O O . LEU A 1 124 ? 4.364 -18.444 19.208 1.00 85.56 124 LEU A O 1
ATOM 918 N N . PRO A 1 125 ? 5.621 -19.266 20.877 1.00 88.94 125 PRO A N 1
ATOM 919 C CA . PRO A 1 125 ? 4.487 -19.931 21.523 1.00 88.94 125 PRO A CA 1
ATOM 920 C C . PRO A 1 125 ? 3.308 -19.009 21.865 1.00 88.94 125 PRO A C 1
ATOM 922 O O . PRO A 1 125 ? 2.174 -19.466 21.847 1.00 88.94 125 PRO A O 1
ATOM 925 N N . SER A 1 126 ? 3.540 -17.723 22.162 1.00 88.00 126 SER A N 1
ATOM 926 C CA . SER A 1 126 ? 2.461 -16.768 22.475 1.00 88.00 126 SER A CA 1
ATOM 927 C C . SER A 1 126 ? 1.900 -16.046 21.246 1.00 88.00 126 SER A C 1
ATOM 929 O O . SER A 1 126 ? 0.958 -15.257 21.360 1.00 88.00 126 SER A O 1
ATOM 931 N N . TRP A 1 127 ? 2.493 -16.272 20.075 1.00 91.81 127 TRP A N 1
ATOM 932 C CA . TRP A 1 127 ? 2.063 -15.703 18.799 1.00 91.81 127 TRP A CA 1
ATOM 933 C C . TRP A 1 127 ? 1.469 -16.746 17.855 1.00 91.81 127 TRP A C 1
ATOM 935 O O . TRP A 1 127 ? 0.794 -16.348 16.913 1.00 91.81 127 TRP A O 1
ATOM 945 N N . GLN A 1 128 ? 1.694 -18.039 18.101 1.00 91.38 128 GLN A N 1
ATOM 946 C CA . GLN A 1 128 ? 1.344 -19.114 17.175 1.00 91.38 128 GLN A CA 1
ATOM 947 C C . GLN A 1 128 ? -0.125 -19.069 16.736 1.00 91.38 128 GLN A C 1
ATOM 949 O O . GLN A 1 128 ? -0.378 -18.965 15.542 1.00 91.38 128 GLN A O 1
ATOM 954 N N . ASP A 1 129 ? -1.073 -19.039 17.675 1.00 92.19 129 ASP A N 1
ATOM 955 C CA . ASP A 1 129 ? -2.508 -19.042 17.350 1.00 92.19 129 ASP A CA 1
ATOM 956 C C . ASP A 1 129 ? -2.911 -17.829 16.492 1.00 92.19 129 ASP A C 1
ATOM 958 O O . ASP A 1 129 ? -3.563 -17.970 15.457 1.00 92.19 129 ASP A O 1
ATOM 962 N N . ALA A 1 130 ? -2.456 -16.628 16.870 1.00 92.69 130 ALA A N 1
ATOM 963 C CA . ALA A 1 130 ? -2.710 -15.409 16.107 1.00 92.69 130 ALA A CA 1
ATOM 964 C C . ALA A 1 130 ? -2.059 -15.439 14.713 1.00 92.69 130 ALA A C 1
ATOM 966 O O . ALA A 1 130 ? -2.628 -14.904 13.763 1.00 92.69 130 ALA A O 1
ATOM 967 N N . LEU A 1 131 ? -0.878 -16.051 14.569 1.00 92.06 131 LEU A N 1
ATOM 968 C CA . LEU A 1 131 ? -0.210 -16.219 13.277 1.00 92.06 131 LEU A CA 1
ATOM 969 C C . LEU A 1 131 ? -0.923 -17.256 12.396 1.00 92.06 131 LEU A C 1
ATOM 971 O O . LEU A 1 131 ? -1.048 -17.029 11.193 1.00 92.06 131 LEU A O 1
ATOM 975 N N . ASP A 1 132 ? -1.449 -18.335 12.976 1.00 90.62 132 ASP A N 1
ATOM 976 C CA . ASP A 1 132 ? -2.227 -19.354 12.263 1.00 90.62 132 ASP A CA 1
ATOM 977 C C . ASP A 1 132 ? -3.565 -18.786 11.760 1.00 90.62 132 ASP A C 1
ATOM 979 O O . ASP A 1 132 ? -3.968 -19.017 10.615 1.00 90.62 132 ASP A O 1
ATOM 983 N N . ASP A 1 133 ? -4.247 -17.990 12.586 1.00 91.81 133 ASP A N 1
ATOM 984 C CA . ASP A 1 133 ? -5.437 -17.239 12.175 1.00 91.81 133 ASP A CA 1
ATOM 985 C C . ASP A 1 133 ? -5.100 -16.178 11.112 1.00 91.81 133 ASP A C 1
ATOM 987 O O . ASP A 1 133 ? -5.863 -15.966 10.162 1.00 91.81 133 ASP A O 1
ATOM 991 N N . LEU A 1 134 ? -3.930 -15.535 11.214 1.00 90.94 134 LEU A N 1
ATOM 992 C CA . LEU A 1 134 ? -3.483 -14.554 10.228 1.00 90.94 134 LEU A CA 1
ATOM 993 C C . LEU A 1 134 ? -3.153 -15.214 8.883 1.00 90.94 134 LEU A C 1
ATOM 995 O O . LEU A 1 134 ? -3.454 -14.642 7.835 1.00 90.94 134 LEU A O 1
ATOM 999 N N . ALA A 1 135 ? -2.610 -16.432 8.885 1.00 88.81 135 ALA A N 1
ATOM 1000 C CA . ALA A 1 135 ? -2.396 -17.225 7.677 1.00 88.81 135 ALA A CA 1
ATOM 1001 C C . ALA A 1 135 ? -3.725 -17.560 6.968 1.00 88.81 135 ALA A C 1
ATOM 1003 O O . ALA A 1 135 ? -3.816 -17.495 5.738 1.00 88.81 135 ALA A O 1
ATOM 1004 N N . LEU A 1 136 ? -4.797 -17.827 7.724 1.00 88.38 136 LEU A N 1
ATOM 1005 C CA . LEU A 1 136 ? -6.140 -17.986 7.159 1.00 88.38 136 LEU A CA 1
ATOM 1006 C C . LEU A 1 136 ? -6.677 -16.666 6.577 1.00 88.38 136 LEU A C 1
ATOM 1008 O O . LEU A 1 136 ? -7.204 -16.647 5.460 1.00 88.38 136 LEU A O 1
ATOM 1012 N N . ALA A 1 137 ? -6.485 -15.544 7.277 1.00 86.31 137 ALA A N 1
ATOM 1013 C CA . ALA A 1 137 ? -6.823 -14.214 6.762 1.00 86.31 137 ALA A CA 1
ATOM 1014 C C . ALA A 1 137 ? -6.070 -13.875 5.461 1.00 86.31 137 ALA A C 1
ATOM 1016 O O . ALA A 1 137 ? -6.645 -13.302 4.535 1.00 86.31 137 ALA A O 1
ATOM 1017 N N . CYS A 1 138 ? -4.814 -14.308 5.356 1.00 85.50 138 CYS A N 1
ATOM 1018 C CA . CYS A 1 138 ? -3.972 -14.244 4.163 1.00 85.50 138 CYS A CA 1
ATOM 1019 C C . CYS A 1 138 ? -4.645 -14.890 2.937 1.00 85.50 138 CYS A C 1
ATOM 1021 O O . CYS A 1 138 ? -4.611 -14.346 1.836 1.00 85.50 138 CYS A O 1
ATOM 1023 N N . ARG A 1 139 ? -5.303 -16.043 3.117 1.00 86.62 139 ARG A N 1
ATOM 1024 C CA . ARG A 1 139 ? -6.043 -16.724 2.042 1.00 86.62 139 ARG A CA 1
ATOM 1025 C C . ARG A 1 139 ? -7.317 -15.970 1.666 1.00 86.62 139 ARG A C 1
ATOM 1027 O O . ARG A 1 139 ? -7.639 -15.871 0.485 1.00 86.62 139 ARG A O 1
ATOM 1034 N N . LEU A 1 140 ? -8.007 -15.380 2.642 1.00 85.62 140 LEU A N 1
ATOM 1035 C CA . LEU A 1 140 ? -9.195 -14.556 2.389 1.00 85.62 140 LEU A CA 1
ATOM 1036 C C . LEU A 1 140 ? -8.889 -13.309 1.559 1.00 85.62 140 LEU A C 1
ATOM 1038 O O . LEU A 1 140 ? -9.742 -12.884 0.778 1.00 85.62 140 LEU A O 1
ATOM 1042 N N . LEU A 1 141 ? -7.672 -12.759 1.667 1.00 81.12 141 LEU A N 1
ATOM 1043 C CA . LEU A 1 141 ? -7.211 -11.661 0.809 1.00 81.12 141 LEU A CA 1
ATOM 1044 C C . LEU A 1 141 ? -7.399 -11.963 -0.673 1.00 81.12 141 LEU A C 1
ATOM 1046 O O . LEU A 1 141 ? -7.673 -11.038 -1.423 1.00 81.12 141 LEU A O 1
ATOM 1050 N N . ALA A 1 142 ? -7.280 -13.224 -1.096 1.00 86.31 142 ALA A N 1
ATOM 1051 C CA . ALA A 1 142 ? -7.434 -13.603 -2.498 1.00 86.31 142 ALA A CA 1
ATOM 1052 C C . ALA A 1 142 ? -8.816 -13.224 -3.053 1.00 86.31 142 ALA A C 1
ATOM 1054 O O . ALA A 1 142 ? -8.929 -12.785 -4.193 1.00 86.31 142 ALA A O 1
ATOM 1055 N N . VAL A 1 143 ? -9.862 -13.360 -2.231 1.00 87.50 143 VAL A N 1
ATOM 1056 C CA . VAL A 1 143 ? -11.250 -13.039 -2.598 1.00 87.50 143 VAL A CA 1
ATOM 1057 C C . VAL A 1 143 ? -11.499 -11.531 -2.525 1.00 87.50 143 VAL A C 1
ATOM 1059 O O . VAL A 1 143 ? -12.256 -10.980 -3.320 1.00 87.50 143 VAL A O 1
ATOM 1062 N N . PHE A 1 144 ? -10.855 -10.849 -1.576 1.00 83.25 144 PHE A N 1
ATOM 1063 C CA . PHE A 1 144 ? -11.017 -9.410 -1.350 1.00 83.25 144 PHE A CA 1
ATOM 1064 C C . PHE A 1 144 ? -9.964 -8.539 -2.056 1.00 83.25 144 PHE A C 1
ATOM 1066 O O . PHE A 1 144 ? -9.939 -7.325 -1.842 1.00 83.25 144 PHE A O 1
ATOM 1073 N N . ASP A 1 145 ? -9.108 -9.122 -2.898 1.00 83.94 145 ASP A N 1
ATOM 1074 C CA . ASP A 1 145 ? -8.086 -8.395 -3.644 1.00 83.94 145 ASP A CA 1
ATOM 1075 C C . ASP A 1 145 ? -8.751 -7.440 -4.645 1.00 83.94 145 ASP A C 1
ATOM 1077 O O . ASP A 1 145 ? -9.321 -7.838 -5.661 1.00 83.94 145 ASP A O 1
ATOM 1081 N N . HIS A 1 146 ? -8.652 -6.144 -4.367 1.00 81.44 146 HIS A N 1
ATOM 1082 C CA . HIS A 1 146 ? -9.182 -5.081 -5.218 1.00 81.44 146 HIS A CA 1
ATOM 1083 C C . HIS A 1 146 ? -8.523 -5.019 -6.615 1.00 81.44 146 HIS A C 1
ATOM 1085 O O . HIS A 1 146 ? -9.071 -4.371 -7.508 1.00 81.44 146 HIS A O 1
ATOM 1091 N N . THR A 1 147 ? -7.383 -5.688 -6.831 1.00 87.62 147 THR A N 1
ATOM 1092 C CA . THR A 1 147 ? -6.767 -5.836 -8.159 1.00 87.62 147 THR A CA 1
ATOM 1093 C C . THR A 1 147 ? -7.357 -6.994 -8.963 1.00 87.62 147 THR A C 1
ATOM 1095 O O . THR A 1 147 ? -7.254 -6.997 -10.190 1.00 87.62 147 THR A O 1
ATOM 1098 N N . LEU A 1 148 ? -8.022 -7.962 -8.325 1.00 91.88 148 LEU A N 1
ATOM 1099 C CA . LEU A 1 148 ? -8.537 -9.146 -9.010 1.00 91.88 148 LEU A CA 1
ATOM 1100 C C . LEU A 1 148 ? -9.585 -8.819 -10.094 1.00 91.88 148 LEU A C 1
ATOM 1102 O O . LEU A 1 148 ? -9.428 -9.320 -11.208 1.00 91.88 148 LEU A O 1
ATOM 1106 N N . PRO A 1 149 ? -10.590 -7.942 -9.872 1.00 92.88 149 PRO A N 1
ATOM 1107 C CA . PRO A 1 149 ? -11.513 -7.544 -10.939 1.00 92.88 149 PRO A CA 1
ATOM 1108 C C . PRO A 1 149 ? -10.801 -6.972 -12.171 1.00 92.88 149 PRO A C 1
ATOM 1110 O O . PRO A 1 149 ? -11.166 -7.279 -13.306 1.00 92.88 149 PRO A O 1
ATOM 1113 N N . PHE A 1 150 ? -9.753 -6.174 -11.947 1.00 94.19 150 PHE A N 1
ATOM 1114 C CA . PHE A 1 150 ? -8.927 -5.613 -13.011 1.00 94.19 150 PHE A CA 1
ATOM 1115 C C . PHE A 1 150 ? -8.171 -6.706 -13.773 1.00 94.19 150 PHE A C 1
ATOM 1117 O O . PHE A 1 150 ? -8.221 -6.741 -15.002 1.00 94.19 150 PHE A O 1
ATOM 1124 N N . LYS A 1 151 ? -7.533 -7.640 -13.059 1.00 96.06 151 LYS A N 1
ATOM 1125 C CA . LYS A 1 151 ? -6.825 -8.785 -13.653 1.00 96.06 151 LYS A CA 1
ATOM 1126 C C . LYS A 1 151 ? -7.752 -9.653 -14.499 1.00 96.06 151 LYS A C 1
ATOM 1128 O O . LYS A 1 151 ? -7.386 -10.014 -15.613 1.00 96.06 151 LYS A O 1
ATOM 1133 N N . LEU A 1 152 ? -8.965 -9.931 -14.021 1.00 97.19 152 LEU A N 1
ATOM 1134 C CA . LEU A 1 152 ? -9.973 -10.689 -14.768 1.00 97.19 152 LEU A CA 1
ATOM 1135 C C . LEU A 1 152 ? -10.415 -9.955 -16.041 1.00 97.19 152 LEU A C 1
ATOM 1137 O O . LEU A 1 152 ? -10.530 -10.573 -17.098 1.00 97.19 152 LEU A O 1
ATOM 1141 N N . ALA A 1 153 ? -10.598 -8.634 -15.979 1.00 97.69 153 ALA A N 1
ATOM 1142 C CA . ALA A 1 153 ? -10.910 -7.827 -17.158 1.00 97.69 153 ALA A CA 1
ATOM 1143 C C . ALA A 1 153 ? -9.759 -7.794 -18.176 1.00 97.69 153 ALA A C 1
ATOM 1145 O O . ALA A 1 153 ? -9.995 -7.882 -19.382 1.00 97.69 153 ALA A O 1
ATOM 1146 N N . VAL A 1 154 ? -8.510 -7.705 -17.709 1.00 97.69 154 VAL A N 1
ATOM 1147 C CA . VAL A 1 154 ? -7.321 -7.797 -18.567 1.00 97.69 154 VAL A CA 1
ATOM 1148 C C . VAL A 1 154 ? -7.205 -9.192 -19.186 1.00 97.69 154 VAL A C 1
ATOM 1150 O O . VAL A 1 154 ? -6.931 -9.301 -20.379 1.00 97.69 154 VAL A O 1
ATOM 1153 N N . ALA A 1 155 ? -7.466 -10.257 -18.426 1.00 97.50 155 ALA A N 1
ATOM 1154 C CA . ALA A 1 155 ? -7.445 -11.626 -18.933 1.00 97.50 155 ALA A CA 1
ATOM 1155 C C . ALA A 1 155 ? -8.511 -11.852 -20.014 1.00 97.50 155 ALA A C 1
ATOM 1157 O O . ALA A 1 155 ? -8.209 -12.409 -21.071 1.00 97.50 155 ALA A O 1
ATOM 1158 N N . ALA A 1 156 ? -9.736 -11.367 -19.786 1.00 97.56 156 ALA A N 1
ATOM 1159 C CA . ALA A 1 156 ? -10.807 -11.398 -20.778 1.00 97.56 156 ALA A CA 1
ATOM 1160 C C . ALA A 1 156 ? -10.409 -10.637 -22.052 1.00 97.56 156 ALA A C 1
ATOM 1162 O O . ALA A 1 156 ? -10.530 -11.177 -23.150 1.00 97.56 156 ALA A O 1
ATOM 1163 N N . PHE A 1 157 ? -9.825 -9.441 -21.908 1.00 97.69 157 PHE A N 1
ATOM 1164 C CA . PHE A 1 157 ? -9.314 -8.668 -23.040 1.00 97.69 157 PHE A CA 1
ATOM 1165 C C . PHE A 1 157 ? -8.239 -9.429 -23.827 1.00 97.69 157 PHE A C 1
ATOM 1167 O O . PHE A 1 157 ? -8.311 -9.491 -25.053 1.00 97.69 157 PHE A O 1
ATOM 1174 N N . ILE A 1 158 ? -7.262 -10.047 -23.150 1.00 97.44 158 ILE A N 1
ATOM 1175 C CA . ILE A 1 158 ? -6.218 -10.848 -23.809 1.00 97.44 158 ILE A CA 1
ATOM 1176 C C . ILE A 1 158 ? -6.851 -11.999 -24.597 1.00 97.44 158 ILE A C 1
ATOM 1178 O O . ILE A 1 158 ? -6.531 -12.200 -25.770 1.00 97.44 158 ILE A O 1
ATOM 1182 N N . ARG A 1 159 ? -7.787 -12.719 -23.971 1.00 95.88 159 ARG A N 1
ATOM 1183 C CA . ARG A 1 159 ? -8.480 -13.870 -24.554 1.00 95.88 159 ARG A CA 1
ATOM 1184 C C . ARG A 1 159 ? -9.278 -13.497 -25.800 1.00 95.88 159 ARG A C 1
ATOM 1186 O O . ARG A 1 159 ? -9.162 -14.176 -26.815 1.00 95.88 159 ARG A O 1
ATOM 1193 N N . GLU A 1 160 ? -10.059 -12.424 -25.733 1.00 95.56 160 GLU A N 1
ATOM 1194 C CA . GLU A 1 160 ? -10.898 -11.951 -26.839 1.00 95.56 160 GLU A CA 1
ATOM 1195 C C . GLU A 1 160 ? -10.069 -11.359 -27.980 1.00 95.56 160 GLU A C 1
ATOM 1197 O O . GLU A 1 160 ? -10.380 -11.565 -29.154 1.00 95.56 160 GLU A O 1
ATOM 1202 N N . ARG A 1 161 ? -9.004 -10.622 -27.646 1.00 96.06 161 ARG A N 1
ATOM 1203 C CA . ARG A 1 161 ? -8.239 -9.855 -28.628 1.00 96.06 161 ARG A CA 1
ATOM 1204 C C . ARG A 1 161 ? -7.125 -10.649 -29.301 1.00 96.06 161 ARG A C 1
ATOM 1206 O O . ARG A 1 161 ? -6.881 -10.458 -30.492 1.00 96.06 161 ARG A O 1
ATOM 1213 N N . PHE A 1 162 ? -6.435 -11.499 -28.546 1.00 95.31 162 PHE A N 1
ATOM 1214 C CA . PHE A 1 162 ? -5.231 -12.204 -28.996 1.00 95.31 162 PHE A CA 1
ATOM 1215 C C . PHE A 1 162 ? -5.379 -13.732 -28.982 1.00 95.31 162 PHE A C 1
ATOM 1217 O O . PHE A 1 162 ? -4.593 -14.421 -29.634 1.00 95.31 162 PHE A O 1
ATOM 1224 N N . GLY A 1 163 ? -6.393 -14.273 -28.299 1.00 90.31 163 GLY A N 1
ATOM 1225 C CA . GLY A 1 163 ? -6.567 -15.715 -28.125 1.00 90.31 163 GLY A CA 1
ATOM 1226 C C . GLY A 1 163 ? -5.576 -16.323 -27.122 1.00 90.31 163 GLY A C 1
ATOM 1227 O O . GLY A 1 163 ? -4.898 -15.615 -26.384 1.00 90.31 163 GLY A O 1
ATOM 1228 N N . ALA A 1 164 ? -5.502 -17.658 -27.086 1.00 79.81 164 ALA A N 1
ATOM 1229 C CA . ALA A 1 164 ? -4.707 -18.417 -26.105 1.00 79.81 164 ALA A CA 1
ATOM 1230 C C . ALA A 1 164 ? -3.405 -19.035 -26.667 1.00 79.81 164 ALA A C 1
ATOM 1232 O O . ALA A 1 164 ? -2.729 -19.780 -25.968 1.00 79.81 164 ALA A O 1
ATOM 1233 N N . GLN A 1 165 ? -3.076 -18.797 -27.941 1.00 72.94 165 GLN A N 1
ATOM 1234 C CA . GLN A 1 165 ? -2.100 -19.617 -28.680 1.00 72.94 165 GLN A CA 1
ATOM 1235 C C . GLN A 1 165 ? -0.637 -19.156 -28.532 1.00 72.94 165 GLN A C 1
ATOM 1237 O O . GLN A 1 165 ? 0.261 -19.985 -28.648 1.00 72.94 165 GLN A O 1
ATOM 1242 N N . ALA A 1 166 ? -0.371 -17.867 -28.279 1.00 83.44 166 ALA A N 1
ATOM 1243 C CA . ALA A 1 166 ? 0.987 -17.363 -28.046 1.00 83.44 166 ALA A CA 1
ATOM 1244 C C . ALA A 1 166 ? 0.991 -16.030 -27.273 1.00 83.44 166 ALA A C 1
ATOM 1246 O O . ALA A 1 166 ? 0.124 -15.188 -27.531 1.00 83.44 166 ALA A O 1
ATOM 1247 N N . PRO A 1 167 ? 1.980 -15.795 -26.386 1.00 93.44 167 PRO A N 1
ATOM 1248 C CA . PRO A 1 167 ? 2.199 -14.485 -25.786 1.00 93.44 167 PRO A CA 1
ATOM 1249 C C . PRO A 1 167 ? 2.442 -13.399 -26.843 1.00 93.44 167 PRO A C 1
ATOM 1251 O O . PRO A 1 167 ? 3.092 -13.632 -27.865 1.00 93.44 167 PRO A O 1
ATOM 1254 N N . VAL A 1 168 ? 1.946 -12.190 -26.589 1.00 96.12 168 VAL A N 1
ATOM 1255 C CA . VAL A 1 168 ? 2.079 -11.027 -27.478 1.00 96.12 168 VAL A CA 1
ATOM 1256 C C . VAL A 1 168 ? 3.075 -10.008 -26.919 1.00 96.12 168 VAL A C 1
ATOM 1258 O O . VAL A 1 168 ? 3.163 -9.869 -25.702 1.00 96.12 168 VAL A O 1
ATOM 1261 N N . PRO A 1 169 ? 3.812 -9.256 -27.759 1.00 96.88 169 PRO A N 1
ATOM 1262 C CA . PRO A 1 169 ? 4.694 -8.186 -27.285 1.00 96.88 169 PRO A CA 1
ATOM 1263 C C . PRO A 1 169 ? 3.972 -7.181 -26.375 1.00 96.88 169 PRO A C 1
ATOM 1265 O O . PRO A 1 169 ? 2.852 -6.755 -26.681 1.00 96.88 169 PRO A O 1
ATOM 1268 N N . PHE A 1 170 ? 4.606 -6.805 -25.259 1.00 96.69 170 PHE A N 1
ATOM 1269 C CA . PHE A 1 170 ? 3.999 -5.940 -24.241 1.00 96.69 170 PHE A CA 1
ATOM 1270 C C . PHE A 1 170 ? 3.565 -4.574 -24.793 1.00 96.69 170 PHE A C 1
ATOM 1272 O O . PHE A 1 170 ? 2.492 -4.083 -24.454 1.00 96.69 170 PHE A O 1
ATOM 1279 N N . ASP A 1 171 ? 4.367 -3.962 -25.663 1.00 94.81 171 ASP A N 1
ATOM 1280 C CA . ASP A 1 171 ? 4.079 -2.662 -26.278 1.00 94.81 171 ASP A CA 1
ATOM 1281 C C . ASP A 1 171 ? 2.821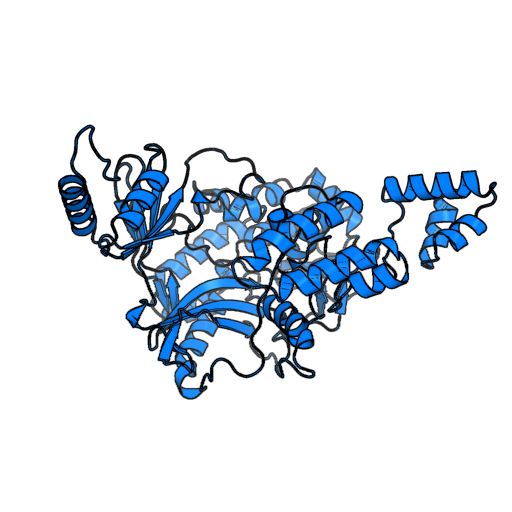 -2.702 -27.158 1.00 94.81 171 ASP A C 1
ATOM 1283 O O . ASP A 1 171 ? 1.974 -1.806 -27.084 1.00 94.81 171 ASP A O 1
ATOM 1287 N N . ARG A 1 172 ? 2.656 -3.780 -27.935 1.00 96.19 172 ARG A N 1
ATOM 1288 C CA . ARG A 1 172 ? 1.441 -4.044 -28.709 1.00 96.19 172 ARG A CA 1
ATOM 1289 C C . ARG A 1 172 ? 0.240 -4.242 -27.788 1.00 96.19 172 ARG A C 1
ATOM 1291 O O . ARG A 1 172 ? -0.781 -3.588 -27.994 1.00 96.19 172 ARG A O 1
ATOM 1298 N N . PHE A 1 173 ? 0.361 -5.107 -26.779 1.00 97.12 173 PHE A N 1
ATOM 1299 C CA . PHE A 1 173 ? -0.697 -5.330 -25.790 1.00 97.12 173 PHE A CA 1
ATOM 1300 C C . PHE A 1 173 ? -1.133 -4.012 -25.139 1.00 97.12 173 PHE A C 1
ATOM 1302 O O . PHE A 1 173 ? -2.320 -3.695 -25.135 1.00 97.12 173 PHE A O 1
ATOM 1309 N N . TYR A 1 174 ? -0.178 -3.211 -24.663 1.00 96.44 174 TYR A N 1
ATOM 1310 C CA . TYR A 1 174 ? -0.438 -1.938 -24.000 1.00 96.44 174 TYR A CA 1
ATOM 1311 C C . TYR A 1 174 ? -1.166 -0.948 -24.915 1.00 96.44 174 TYR A C 1
ATOM 1313 O O . TYR A 1 174 ? -2.175 -0.364 -24.520 1.00 96.44 174 TYR A O 1
ATOM 1321 N N . ALA A 1 175 ? -0.698 -0.782 -26.156 1.00 95.75 175 ALA A N 1
ATOM 1322 C CA . ALA A 1 175 ? -1.315 0.132 -27.113 1.00 95.75 175 ALA A CA 1
ATOM 1323 C C . ALA A 1 175 ? -2.768 -0.250 -27.443 1.00 95.75 175 ALA A C 1
ATOM 1325 O O . ALA A 1 175 ? -3.614 0.627 -27.625 1.00 95.75 175 ALA A O 1
ATOM 1326 N N . GLU A 1 176 ? -3.064 -1.548 -27.532 1.00 97.38 176 GLU A N 1
ATOM 1327 C CA . GLU A 1 176 ? -4.417 -2.049 -27.782 1.00 97.38 176 GLU A CA 1
ATOM 1328 C C . GLU A 1 176 ? -5.297 -1.974 -26.521 1.00 97.38 176 GLU A C 1
ATOM 1330 O O . GLU A 1 176 ? -6.443 -1.540 -26.619 1.00 97.38 176 GLU A O 1
ATOM 1335 N N . LEU A 1 177 ? -4.763 -2.275 -25.331 1.00 96.69 177 LEU A N 1
ATOM 1336 C CA . LEU A 1 177 ? -5.481 -2.149 -24.056 1.00 96.69 177 LEU A CA 1
ATOM 1337 C C . LEU A 1 177 ? -5.901 -0.698 -23.782 1.00 96.69 177 LEU A C 1
ATOM 1339 O O . LEU A 1 177 ? -7.040 -0.438 -23.401 1.00 96.69 177 LEU A O 1
ATOM 1343 N N . VAL A 1 178 ? -5.009 0.270 -24.005 1.00 94.31 178 VAL A N 1
ATOM 1344 C CA . VAL A 1 178 ? -5.328 1.698 -23.827 1.00 94.31 178 VAL A CA 1
ATOM 1345 C C . VAL A 1 178 ? -6.428 2.146 -24.793 1.00 94.31 178 VAL A C 1
ATOM 1347 O O . VAL A 1 178 ? -7.283 2.957 -24.424 1.00 94.31 178 VAL A O 1
ATOM 1350 N N . ARG A 1 179 ? -6.431 1.615 -26.022 1.00 95.75 179 ARG A N 1
ATOM 1351 C CA . ARG A 1 179 ? -7.424 1.955 -27.046 1.00 95.75 179 ARG A CA 1
ATOM 1352 C C . ARG A 1 179 ? -8.789 1.337 -26.732 1.00 95.75 179 ARG A C 1
ATOM 1354 O O . ARG A 1 179 ? -9.764 2.075 -26.585 1.00 95.75 179 ARG A O 1
ATOM 1361 N N . ASP A 1 180 ? -8.824 0.022 -26.531 1.00 96.50 180 ASP A N 1
ATOM 1362 C CA . ASP A 1 180 ? -10.044 -0.793 -26.600 1.00 96.50 180 ASP A CA 1
ATOM 1363 C C . ASP A 1 180 ? -10.387 -1.505 -25.272 1.00 96.50 180 ASP A C 1
ATOM 1365 O O . ASP A 1 180 ? -11.470 -2.064 -25.117 1.00 96.50 180 ASP A O 1
ATOM 1369 N N . GLY A 1 181 ? -9.518 -1.441 -24.257 1.00 94.44 181 GLY A N 1
ATOM 1370 C CA . GLY A 1 181 ? -9.707 -2.051 -22.933 1.00 94.44 181 GLY A CA 1
ATOM 1371 C C . GLY A 1 181 ? -10.672 -1.271 -22.037 1.00 94.44 181 GLY A C 1
ATOM 1372 O O . GLY A 1 181 ? -10.291 -0.764 -20.981 1.00 94.44 181 GLY A O 1
ATOM 1373 N N . HIS A 1 182 ? -11.918 -1.087 -22.476 1.00 94.75 182 HIS A N 1
ATOM 1374 C CA . HIS A 1 182 ? -12.928 -0.307 -21.749 1.00 94.75 182 HIS A CA 1
ATOM 1375 C C . HIS A 1 182 ? -13.251 -0.897 -20.372 1.00 94.75 182 HIS A C 1
ATOM 1377 O O . HIS A 1 182 ? -13.291 -0.158 -19.390 1.00 94.75 182 HIS A O 1
ATOM 1383 N N . GLU A 1 183 ? -13.420 -2.217 -20.285 1.00 95.19 183 GLU A N 1
ATOM 1384 C CA . GLU A 1 183 ? -13.768 -2.875 -19.024 1.00 95.19 183 GLU A CA 1
ATOM 1385 C C . GLU A 1 183 ? -12.615 -2.845 -18.015 1.00 95.19 183 GLU A C 1
ATOM 1387 O O . GLU A 1 183 ? -12.828 -2.530 -16.847 1.00 95.19 183 GLU A O 1
ATOM 1392 N N . ALA A 1 184 ? -11.376 -3.058 -18.469 1.00 94.12 184 ALA A N 1
ATOM 1393 C CA . ALA A 1 184 ? -10.191 -2.919 -17.624 1.00 94.12 184 ALA A CA 1
ATOM 1394 C C . ALA A 1 184 ? -10.051 -1.487 -17.071 1.00 94.12 184 ALA A C 1
ATOM 1396 O O . ALA A 1 184 ? -9.744 -1.300 -15.899 1.00 94.12 184 ALA A O 1
ATOM 1397 N N . ARG A 1 185 ? -10.351 -0.459 -17.879 1.00 91.44 185 ARG A N 1
ATOM 1398 C CA . ARG A 1 185 ? -10.392 0.938 -17.408 1.00 91.44 185 ARG A CA 1
ATOM 1399 C C . ARG A 1 185 ? -11.504 1.181 -16.386 1.00 91.44 185 ARG A C 1
ATOM 1401 O O . ARG A 1 185 ? -11.277 1.898 -15.417 1.00 91.44 185 ARG A O 1
ATOM 1408 N N . ARG A 1 186 ? -12.688 0.591 -16.587 1.00 90.25 186 ARG A N 1
ATOM 1409 C CA . ARG A 1 186 ? -13.826 0.694 -15.656 1.00 90.25 186 ARG A CA 1
ATOM 1410 C C . ARG A 1 186 ? -13.515 0.049 -14.305 1.00 90.25 186 ARG A C 1
ATOM 1412 O O . ARG A 1 186 ? -13.877 0.602 -13.273 1.00 90.25 186 ARG A O 1
ATOM 1419 N N . LEU A 1 187 ? -12.831 -1.094 -14.326 1.00 90.50 187 LEU A N 1
ATOM 1420 C CA . LEU A 1 187 ? -12.469 -1.885 -13.148 1.00 90.50 187 LEU A CA 1
ATOM 1421 C C . LEU A 1 187 ? -11.057 -1.600 -12.623 1.00 90.50 187 LEU A C 1
ATOM 1423 O O . LEU A 1 187 ? -10.540 -2.378 -11.827 1.00 90.50 187 LEU A O 1
ATOM 1427 N N . HIS A 1 188 ? -10.431 -0.498 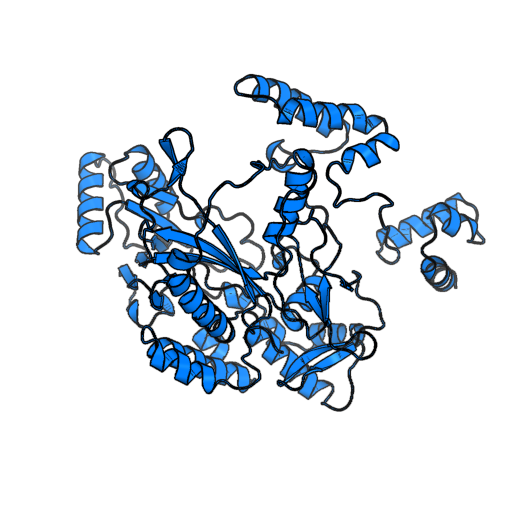-13.042 1.00 88.62 188 HIS A N 1
ATOM 1428 C CA . HIS A 1 188 ? -9.098 -0.116 -12.583 1.00 88.62 188 HIS A CA 1
ATOM 1429 C C . HIS A 1 188 ? -9.039 -0.083 -11.037 1.00 88.62 188 HIS A C 1
ATOM 1431 O O . HIS A 1 188 ? -9.963 0.463 -10.420 1.00 88.62 188 HIS A O 1
ATOM 1437 N N . PRO A 1 189 ? -7.963 -0.574 -10.385 1.00 83.69 189 PRO A N 1
ATOM 1438 C CA . PRO A 1 189 ? -7.882 -0.677 -8.922 1.00 83.69 189 PRO A CA 1
ATOM 1439 C C . PRO A 1 189 ? -8.185 0.639 -8.193 1.00 83.69 189 PRO A C 1
ATOM 1441 O O . PRO A 1 189 ? -8.959 0.671 -7.239 1.00 83.69 189 PRO A O 1
ATOM 1444 N N . ALA A 1 190 ? -7.658 1.760 -8.695 1.00 76.94 190 ALA A N 1
ATOM 1445 C CA . ALA A 1 190 ? -7.949 3.098 -8.167 1.00 76.94 190 ALA A CA 1
ATOM 1446 C C . ALA A 1 190 ? -9.420 3.559 -8.293 1.00 76.94 190 ALA A C 1
ATOM 1448 O O . ALA A 1 190 ? -9.827 4.455 -7.557 1.00 76.94 190 ALA A O 1
ATOM 1449 N N . ALA A 1 191 ? -10.215 2.998 -9.207 1.00 76.56 191 ALA A N 1
ATOM 1450 C CA . ALA A 1 191 ? -11.653 3.264 -9.283 1.00 76.56 191 ALA A CA 1
ATOM 1451 C C . ALA A 1 191 ? -12.418 2.366 -8.301 1.00 76.56 191 ALA A C 1
ATOM 1453 O O . ALA A 1 191 ? -13.235 2.848 -7.521 1.00 76.56 191 ALA A O 1
ATOM 1454 N N . VAL A 1 192 ? -12.080 1.075 -8.284 1.00 75.69 192 VAL A N 1
ATOM 1455 C CA . VAL A 1 192 ? -12.717 0.050 -7.447 1.00 75.69 192 VAL A CA 1
ATOM 1456 C C . VAL A 1 192 ? -12.472 0.285 -5.952 1.00 75.69 192 VAL A C 1
ATOM 1458 O O . VAL A 1 192 ? -13.409 0.256 -5.159 1.00 75.69 192 VAL A O 1
ATOM 1461 N N . ALA A 1 193 ? -11.238 0.597 -5.549 1.00 68.69 193 ALA A N 1
ATOM 1462 C CA . ALA A 1 193 ? -10.869 0.782 -4.142 1.00 68.69 193 ALA A CA 1
ATOM 1463 C C . ALA A 1 193 ? -11.498 2.025 -3.476 1.00 68.69 193 ALA A C 1
ATOM 1465 O O . ALA A 1 193 ? -11.413 2.181 -2.251 1.00 68.69 193 ALA A O 1
ATOM 1466 N N . PHE A 1 194 ? -12.091 2.921 -4.273 1.00 62.66 194 PHE A N 1
ATOM 1467 C CA . PHE A 1 194 ? -12.722 4.167 -3.835 1.00 62.66 194 PHE A CA 1
ATOM 1468 C C . PHE A 1 194 ? -14.182 4.285 -4.300 1.00 62.66 194 PHE A C 1
ATOM 1470 O O . PHE A 1 194 ? -14.754 5.372 -4.196 1.00 62.66 194 PHE A O 1
ATOM 1477 N N . ASP A 1 195 ? -14.794 3.204 -4.796 1.00 63.69 195 ASP A N 1
ATOM 1478 C CA . ASP A 1 195 ? -16.224 3.194 -5.106 1.00 63.69 195 ASP A CA 1
ATOM 1479 C C . ASP A 1 195 ? -17.021 3.257 -3.799 1.00 63.69 195 ASP A C 1
ATOM 1481 O O . ASP A 1 195 ? -17.236 2.260 -3.112 1.00 63.69 195 ASP A O 1
ATOM 1485 N N . MET A 1 196 ? -17.438 4.472 -3.447 1.00 53.94 196 MET A N 1
ATOM 1486 C CA . MET A 1 196 ? -18.218 4.749 -2.244 1.00 53.94 196 MET A CA 1
ATOM 1487 C C . MET A 1 196 ? -19.707 4.428 -2.410 1.00 53.94 196 MET A C 1
ATOM 1489 O O . MET A 1 196 ? -20.466 4.628 -1.468 1.00 53.94 196 MET A O 1
ATOM 1493 N N . THR A 1 197 ? -20.141 4.022 -3.608 1.00 50.16 197 THR A N 1
ATOM 1494 C CA . THR A 1 197 ? -21.552 4.036 -4.018 1.00 50.16 197 THR A CA 1
ATOM 1495 C C . THR A 1 197 ? -22.112 2.676 -4.417 1.00 50.16 197 THR A C 1
ATOM 1497 O O . THR A 1 197 ? -23.334 2.540 -4.478 1.00 50.16 197 THR A O 1
ATOM 1500 N N . GLY A 1 198 ? -21.280 1.653 -4.647 1.00 63.09 198 GLY A N 1
ATOM 1501 C CA . GLY A 1 198 ? -21.813 0.339 -5.003 1.00 63.09 198 GLY A CA 1
ATOM 1502 C C . GLY A 1 198 ? -20.836 -0.646 -5.624 1.00 63.09 198 GLY A C 1
ATOM 1503 O O . GLY A 1 198 ? -21.173 -1.170 -6.681 1.00 63.09 198 GLY A O 1
ATOM 1504 N N . LEU A 1 199 ? -19.710 -0.982 -4.974 1.00 73.81 199 LEU A N 1
ATOM 1505 C CA . LEU A 1 199 ? -18.739 -1.940 -5.533 1.00 73.81 199 LEU A CA 1
ATOM 1506 C C . LEU A 1 199 ? -19.406 -3.236 -6.027 1.00 73.81 199 LEU A C 1
ATOM 1508 O O . LEU A 1 199 ? -19.177 -3.669 -7.151 1.00 73.81 199 LEU A O 1
ATOM 1512 N N . THR A 1 200 ? -20.302 -3.821 -5.229 1.00 78.88 200 THR A N 1
ATOM 1513 C CA . THR A 1 200 ? -21.067 -5.017 -5.615 1.00 78.88 200 THR A CA 1
ATOM 1514 C C . THR A 1 200 ? -21.849 -4.822 -6.917 1.00 78.88 200 THR A C 1
ATOM 1516 O O . THR A 1 200 ? -21.809 -5.687 -7.786 1.00 78.88 200 THR A O 1
ATOM 1519 N N . ALA A 1 201 ? -22.535 -3.687 -7.083 1.00 79.94 201 ALA A N 1
ATOM 1520 C CA . ALA A 1 201 ? -23.287 -3.383 -8.300 1.00 79.94 201 ALA A CA 1
ATOM 1521 C C . ALA A 1 201 ? -22.347 -3.140 -9.493 1.00 79.94 201 ALA A C 1
ATOM 1523 O O . ALA A 1 201 ? -22.603 -3.631 -10.592 1.00 79.94 201 ALA A O 1
ATOM 1524 N N . THR A 1 202 ? -21.228 -2.447 -9.261 1.00 83.44 202 THR A N 1
ATOM 1525 C CA . THR A 1 202 ? -20.167 -2.218 -10.249 1.00 83.44 202 THR A CA 1
ATOM 1526 C C . THR A 1 202 ? -19.613 -3.541 -10.787 1.00 83.44 202 THR A C 1
ATOM 1528 O O . THR A 1 202 ? -19.468 -3.688 -12.006 1.00 83.44 202 THR A O 1
ATOM 1531 N N . LEU A 1 203 ? -19.340 -4.512 -9.912 1.00 87.94 203 LEU A N 1
ATOM 1532 C CA . LEU A 1 203 ? -18.855 -5.841 -10.296 1.00 87.94 203 LEU A CA 1
ATOM 1533 C C . LEU A 1 203 ? -19.954 -6.680 -10.969 1.00 87.94 203 LEU A C 1
ATOM 1535 O O . LEU A 1 203 ? -19.718 -7.249 -12.033 1.00 87.94 203 LEU A O 1
ATOM 1539 N N . ALA A 1 204 ? -21.173 -6.694 -10.422 1.00 89.12 204 ALA A N 1
ATOM 1540 C CA . ALA A 1 204 ? -22.298 -7.459 -10.969 1.00 89.12 204 ALA A CA 1
ATOM 1541 C C . ALA A 1 204 ? -22.701 -7.017 -12.389 1.00 89.12 204 ALA A C 1
ATOM 1543 O O . ALA A 1 204 ? -23.157 -7.834 -13.188 1.00 89.12 204 ALA A O 1
ATOM 1544 N N . ALA A 1 205 ? -22.500 -5.739 -12.725 1.00 91.00 205 ALA A N 1
ATOM 1545 C CA . ALA A 1 205 ? -22.756 -5.191 -14.056 1.00 91.00 205 ALA A CA 1
ATOM 1546 C C . ALA A 1 205 ? -21.653 -5.503 -15.090 1.00 91.00 205 ALA A C 1
ATOM 1548 O O . ALA A 1 205 ? -21.773 -5.096 -16.246 1.00 91.00 205 ALA A O 1
ATOM 1549 N N . SER A 1 206 ? -20.568 -6.185 -14.704 1.00 95.00 206 SER A N 1
ATOM 1550 C CA . SER A 1 206 ? -19.475 -6.511 -15.625 1.00 95.00 206 SER A CA 1
ATOM 1551 C C . SER A 1 206 ? -19.922 -7.482 -16.727 1.00 95.00 206 SER A C 1
ATOM 1553 O O . SER A 1 206 ? -20.616 -8.460 -16.430 1.00 95.00 206 SER A O 1
ATOM 1555 N N . PRO A 1 207 ? -19.493 -7.296 -17.993 1.00 96.25 207 PRO A N 1
ATOM 1556 C CA . PRO A 1 207 ? -19.675 -8.294 -19.044 1.00 96.25 207 PRO A CA 1
ATOM 1557 C C . PRO A 1 207 ? -18.831 -9.560 -18.812 1.00 96.25 207 PRO A C 1
ATOM 1559 O O . PRO A 1 207 ? -19.191 -10.623 -19.320 1.00 96.25 207 PRO A O 1
ATOM 1562 N N . VAL A 1 208 ? -17.775 -9.495 -17.994 1.00 97.38 208 VAL A N 1
ATOM 1563 C CA . VAL A 1 208 ? -16.878 -10.626 -17.708 1.00 97.38 208 VAL A CA 1
ATOM 1564 C C . VAL A 1 208 ? -17.521 -11.565 -16.684 1.00 97.38 208 VAL A C 1
ATOM 1566 O O . VAL A 1 208 ? -17.895 -11.146 -15.588 1.00 97.38 208 VAL A O 1
ATOM 1569 N N . ALA A 1 209 ? -17.670 -12.845 -17.036 1.00 96.81 209 ALA A N 1
ATOM 1570 C CA . ALA A 1 209 ? -18.377 -13.823 -16.207 1.00 96.81 209 ALA A CA 1
ATOM 1571 C C . ALA A 1 209 ? -17.672 -14.074 -14.868 1.00 96.81 209 ALA A C 1
ATOM 1573 O O . ALA A 1 209 ? -18.327 -14.128 -13.831 1.00 96.81 209 ALA A O 1
ATOM 1574 N N . GLU A 1 210 ? -16.345 -14.155 -14.887 1.00 97.25 210 GLU A N 1
ATOM 1575 C CA . GLU A 1 210 ? -15.499 -14.352 -13.714 1.00 97.25 210 GLU A CA 1
ATOM 1576 C C . GLU A 1 210 ? -15.624 -13.174 -12.728 1.00 97.25 210 GLU A C 1
ATOM 1578 O O . GLU A 1 210 ? -15.695 -13.383 -11.519 1.00 97.25 210 GLU A O 1
ATOM 1583 N N . VAL A 1 211 ? -15.756 -11.937 -13.228 1.00 95.88 211 VAL A N 1
ATOM 1584 C CA . VAL A 1 211 ? -15.982 -10.749 -12.382 1.00 95.88 211 VAL A CA 1
ATOM 1585 C C . VAL A 1 211 ? -17.351 -10.801 -11.703 1.00 95.88 211 VAL A C 1
ATOM 1587 O O . VAL A 1 211 ? -17.466 -10.444 -10.533 1.00 95.88 211 VAL A O 1
ATOM 1590 N N . ARG A 1 212 ? -18.393 -11.268 -12.403 1.00 94.81 212 ARG A N 1
ATOM 1591 C CA . ARG A 1 212 ? -19.715 -11.457 -11.785 1.00 94.81 212 ARG A CA 1
ATOM 1592 C C . ARG A 1 212 ? -19.685 -12.567 -10.738 1.00 94.81 212 ARG A C 1
ATOM 1594 O O . ARG A 1 212 ? -20.198 -12.365 -9.647 1.00 94.81 212 ARG A O 1
ATOM 1601 N N . HIS A 1 213 ? -19.027 -13.686 -11.036 1.00 95.31 213 HIS A N 1
ATOM 1602 C CA . HIS A 1 213 ? -18.872 -14.799 -10.096 1.00 95.31 213 HIS A CA 1
ATOM 1603 C C . HIS A 1 213 ? -18.133 -14.369 -8.815 1.00 95.31 213 HIS A C 1
ATOM 1605 O O . HIS A 1 213 ? -18.490 -14.798 -7.722 1.00 95.31 213 HIS A O 1
ATOM 1611 N N . LEU A 1 214 ? -17.165 -13.449 -8.905 1.00 92.06 214 LEU A N 1
ATOM 1612 C CA . LEU A 1 214 ? -16.487 -12.902 -7.725 1.00 92.06 214 LEU A CA 1
ATOM 1613 C C . LEU A 1 214 ? -17.456 -12.258 -6.713 1.00 92.06 214 LEU A C 1
ATOM 1615 O O . LEU A 1 214 ? -17.206 -12.321 -5.511 1.00 92.06 214 LEU A O 1
ATOM 1619 N N . VAL A 1 215 ? -18.575 -11.678 -7.164 1.00 89.06 215 VAL A N 1
ATOM 1620 C CA . VAL A 1 215 ? -19.606 -11.124 -6.267 1.00 89.06 215 VAL A CA 1
ATOM 1621 C C . VAL A 1 215 ? -20.213 -12.212 -5.382 1.00 89.06 215 VAL A C 1
ATOM 1623 O O . VAL A 1 215 ? -20.377 -12.002 -4.176 1.00 89.06 215 VAL A O 1
ATOM 1626 N N . ASP A 1 216 ? -20.506 -13.371 -5.966 1.00 90.31 216 ASP A N 1
ATOM 1627 C CA . ASP A 1 216 ? -21.088 -14.507 -5.255 1.00 90.31 216 ASP A CA 1
ATOM 1628 C C . ASP A 1 216 ? -20.083 -15.093 -4.255 1.00 90.31 216 ASP A C 1
ATOM 1630 O O . ASP A 1 216 ? -20.434 -15.310 -3.094 1.00 90.31 216 ASP A O 1
ATOM 1634 N N . LEU A 1 217 ? -18.810 -15.223 -4.650 1.00 91.00 217 LEU A N 1
ATOM 1635 C CA . LEU A 1 217 ? -17.727 -15.682 -3.767 1.00 91.00 217 LEU A CA 1
ATOM 1636 C C . LEU A 1 217 ? -17.522 -14.742 -2.570 1.00 91.00 217 LEU A C 1
ATOM 1638 O O . LEU A 1 217 ? -17.419 -15.186 -1.426 1.00 91.00 217 LEU A O 1
ATOM 1642 N N . VAL A 1 218 ? -17.528 -13.425 -2.801 1.00 87.06 218 VAL A N 1
ATOM 1643 C CA . VAL A 1 218 ? -17.475 -12.420 -1.727 1.00 87.06 218 VAL A CA 1
ATOM 1644 C C . VAL A 1 218 ? -18.660 -12.584 -0.768 1.00 87.06 218 VAL A C 1
ATOM 1646 O O . VAL A 1 218 ? -18.492 -12.489 0.452 1.00 87.06 218 VAL A O 1
ATOM 1649 N N . ALA A 1 219 ? -19.864 -12.834 -1.288 1.00 83.75 219 ALA A N 1
ATOM 1650 C CA . ALA A 1 219 ? -21.055 -13.046 -0.472 1.00 83.75 219 ALA A CA 1
ATOM 1651 C C . ALA A 1 219 ? -21.017 -14.374 0.307 1.00 83.75 219 ALA A C 1
ATOM 1653 O O . ALA A 1 219 ? -21.515 -14.435 1.432 1.00 83.75 219 ALA A O 1
ATOM 1654 N N . GLU A 1 220 ? -20.441 -15.433 -0.260 1.00 89.44 220 GLU A N 1
ATOM 1655 C CA . GLU A 1 220 ? -20.213 -16.717 0.411 1.00 89.44 220 GLU A CA 1
ATOM 1656 C C . GLU A 1 220 ? -19.239 -16.584 1.575 1.00 89.44 220 GLU A C 1
ATOM 1658 O O . GLU A 1 220 ? -19.592 -16.935 2.702 1.00 89.44 220 GLU A O 1
ATOM 1663 N N . VAL A 1 221 ? -18.073 -15.976 1.343 1.00 85.94 221 VAL A N 1
ATOM 1664 C CA . VAL A 1 221 ? -17.083 -15.722 2.398 1.00 85.94 221 VAL A CA 1
ATOM 1665 C C . VAL A 1 221 ? -17.683 -14.887 3.529 1.00 85.94 221 VAL A C 1
ATOM 1667 O O . VAL A 1 221 ? -17.520 -15.208 4.705 1.00 85.94 221 VAL A O 1
ATOM 1670 N N . ARG A 1 222 ? -18.447 -13.839 3.196 1.00 83.31 222 ARG A N 1
ATOM 1671 C CA . ARG A 1 222 ? -19.135 -13.007 4.197 1.00 83.31 222 ARG A CA 1
ATOM 1672 C C . ARG A 1 222 ? -20.154 -13.778 5.031 1.00 83.31 222 ARG A C 1
ATOM 1674 O O . ARG A 1 222 ? -20.299 -13.473 6.207 1.00 83.31 222 ARG A O 1
ATOM 1681 N N . ARG A 1 223 ? -20.853 -14.758 4.449 1.00 84.75 223 ARG A N 1
ATOM 1682 C CA . ARG A 1 223 ? -21.791 -15.633 5.178 1.00 84.75 223 ARG A CA 1
ATOM 1683 C C . ARG A 1 223 ? -21.083 -16.688 6.028 1.00 84.75 223 ARG A C 1
ATOM 1685 O O . ARG A 1 223 ? -21.675 -17.164 6.994 1.00 84.75 223 ARG A O 1
ATOM 1692 N N . ALA A 1 224 ? -19.865 -17.073 5.654 1.00 87.50 224 ALA A N 1
ATOM 1693 C CA . ALA A 1 224 ? -19.047 -18.004 6.422 1.00 87.50 224 ALA A CA 1
ATOM 1694 C C . ALA A 1 224 ? -18.450 -17.351 7.679 1.00 87.50 224 ALA A C 1
ATOM 1696 O O . ALA A 1 224 ? -18.334 -18.008 8.706 1.00 87.50 224 ALA A O 1
ATOM 1697 N N . LEU A 1 225 ? -18.120 -16.057 7.629 1.00 83.69 225 LEU A N 1
ATOM 1698 C CA . LEU A 1 225 ? -17.562 -15.325 8.768 1.00 83.69 225 LEU A CA 1
ATOM 1699 C C . LEU A 1 225 ? -18.534 -15.265 9.973 1.00 83.69 225 LEU A C 1
ATOM 1701 O O . LEU A 1 225 ? -19.735 -15.062 9.777 1.00 83.69 225 LEU A O 1
ATOM 1705 N N . PRO A 1 226 ? -18.041 -15.386 11.225 1.00 82.19 226 PRO A N 1
ATOM 1706 C CA . PRO A 1 226 ? -16.643 -15.591 11.635 1.00 82.19 226 PRO A CA 1
ATOM 1707 C C . PRO A 1 226 ? -16.242 -17.076 11.808 1.00 82.19 226 PRO A C 1
ATOM 1709 O O . PRO A 1 226 ? -15.222 -17.366 12.427 1.00 82.19 226 PRO A O 1
ATOM 1712 N N . ASP A 1 227 ? -17.041 -18.031 11.324 1.00 88.00 227 ASP A N 1
ATOM 1713 C CA . ASP A 1 227 ? -16.822 -19.468 11.538 1.00 88.00 227 ASP A CA 1
ATOM 1714 C C . ASP A 1 227 ? -15.623 -19.974 10.722 1.00 88.00 227 ASP A C 1
ATOM 1716 O O . ASP A 1 227 ? -15.688 -20.109 9.498 1.00 88.00 227 ASP A O 1
ATOM 1720 N N . ARG A 1 228 ? -14.527 -20.284 11.425 1.00 87.81 228 ARG A N 1
ATOM 1721 C CA . ARG A 1 228 ? -13.271 -20.766 10.840 1.00 87.81 228 ARG A CA 1
ATOM 1722 C C . ARG A 1 228 ? -13.465 -21.960 9.903 1.00 87.81 228 ARG A C 1
ATOM 1724 O O . ARG A 1 228 ? -12.946 -21.942 8.791 1.00 87.81 228 ARG A O 1
ATOM 1731 N N . GLN A 1 229 ? -14.226 -22.968 10.321 1.00 90.75 229 GLN A N 1
ATOM 1732 C CA . GLN A 1 229 ? -14.391 -24.196 9.545 1.00 90.75 229 GLN A CA 1
ATOM 1733 C C . GLN A 1 229 ? -15.164 -23.927 8.250 1.00 90.75 229 GLN A C 1
ATOM 1735 O O . GLN A 1 229 ? -14.827 -24.461 7.194 1.00 90.75 229 GLN A O 1
ATOM 1740 N N . ARG A 1 230 ? -16.190 -23.069 8.305 1.00 91.75 230 ARG A N 1
ATOM 1741 C CA . ARG A 1 230 ? -16.927 -22.657 7.099 1.00 91.75 230 ARG A CA 1
ATOM 1742 C C . ARG A 1 230 ? -16.065 -21.827 6.159 1.00 91.75 230 ARG A C 1
ATOM 1744 O O . ARG A 1 230 ? -16.185 -21.975 4.948 1.00 91.75 230 ARG A O 1
ATOM 1751 N N . ILE A 1 231 ? -15.213 -20.957 6.701 1.00 89.00 231 ILE A N 1
ATOM 1752 C CA . ILE A 1 231 ? -14.278 -20.158 5.905 1.00 89.00 231 ILE A CA 1
ATOM 1753 C C . ILE A 1 231 ? -13.327 -21.082 5.145 1.00 89.00 231 ILE A C 1
ATOM 1755 O O . ILE A 1 231 ? -13.199 -20.944 3.933 1.00 89.00 231 ILE A O 1
ATOM 1759 N N . GLU A 1 232 ? -12.705 -22.041 5.831 1.00 91.62 232 GLU A N 1
ATOM 1760 C CA . GLU A 1 232 ? -11.802 -23.018 5.214 1.00 91.62 232 GLU A CA 1
ATOM 1761 C C . GLU A 1 232 ? -12.504 -23.794 4.087 1.00 91.62 232 GLU A C 1
ATOM 1763 O O . GLU A 1 232 ? -11.987 -23.841 2.976 1.00 91.62 232 GLU A O 1
ATOM 1768 N N . GLN A 1 233 ? -13.736 -24.268 4.310 1.00 93.25 233 GLN A N 1
ATOM 1769 C CA . GLN A 1 233 ? -14.533 -24.951 3.279 1.00 93.25 233 GLN A CA 1
ATOM 1770 C C . GLN A 1 233 ? -14.784 -24.091 2.032 1.00 93.25 233 GLN A C 1
ATOM 1772 O O . GLN A 1 233 ? -14.688 -24.594 0.913 1.00 93.25 233 GLN A O 1
ATOM 1777 N N . VAL A 1 234 ? -15.113 -22.805 2.206 1.00 92.06 234 VAL A N 1
ATOM 1778 C CA . VAL A 1 234 ? -15.302 -21.880 1.076 1.00 92.06 234 VAL A CA 1
ATOM 1779 C C . VAL A 1 234 ? -13.979 -21.658 0.345 1.00 92.06 234 VAL A C 1
ATOM 1781 O O . VAL A 1 234 ? -13.945 -21.684 -0.883 1.00 92.06 234 VAL A O 1
ATOM 1784 N N . LEU A 1 235 ? -12.884 -21.468 1.086 1.00 90.75 235 LEU A N 1
ATOM 1785 C CA . LEU A 1 235 ? -11.560 -21.225 0.516 1.00 90.75 235 LEU A CA 1
ATOM 1786 C C . LEU A 1 235 ? -11.004 -22.431 -0.254 1.00 90.75 235 LEU A C 1
ATOM 1788 O O . LEU A 1 235 ? -10.306 -22.238 -1.247 1.00 90.75 235 LEU A O 1
ATOM 1792 N N . ASP A 1 236 ? -11.305 -23.652 0.182 1.00 92.25 236 ASP A N 1
ATOM 1793 C CA . ASP A 1 236 ? -10.874 -24.890 -0.481 1.00 92.25 236 ASP A CA 1
ATOM 1794 C C . ASP A 1 236 ? -11.629 -25.147 -1.797 1.00 92.25 236 ASP A C 1
ATOM 1796 O O . ASP A 1 236 ? -11.142 -25.869 -2.666 1.00 92.25 236 ASP A O 1
ATOM 1800 N N . ALA A 1 237 ? -12.804 -24.534 -1.967 1.00 93.81 237 ALA A N 1
ATOM 1801 C CA . ALA A 1 237 ? -13.634 -24.641 -3.166 1.00 93.81 237 ALA A CA 1
ATOM 1802 C C . ALA A 1 237 ? -13.417 -23.495 -4.174 1.00 93.81 237 ALA A C 1
ATOM 1804 O O . ALA A 1 237 ? -14.116 -23.429 -5.190 1.00 93.81 237 ALA A O 1
ATOM 1805 N N . LEU A 1 238 ? -12.477 -22.579 -3.910 1.00 93.81 238 LEU A N 1
ATOM 1806 C CA . LEU A 1 238 ? -12.248 -21.421 -4.770 1.00 93.81 238 LEU A CA 1
ATOM 1807 C C . LEU A 1 238 ? -11.742 -21.823 -6.164 1.00 93.81 238 LEU A C 1
ATOM 1809 O O . LEU A 1 238 ? -10.928 -22.739 -6.305 1.00 93.81 238 LEU A O 1
ATOM 1813 N N . PRO A 1 239 ? -12.171 -21.113 -7.222 1.00 95.69 239 PRO A N 1
ATOM 1814 C CA . PRO A 1 239 ? -11.652 -21.349 -8.560 1.00 95.69 239 PRO A CA 1
ATOM 1815 C C . PRO A 1 239 ? -10.190 -20.888 -8.672 1.00 95.69 239 PRO A C 1
ATOM 1817 O O . PRO A 1 239 ? -9.771 -19.954 -7.994 1.00 95.69 239 PRO A O 1
ATOM 1820 N N . ALA A 1 240 ? -9.426 -21.491 -9.589 1.00 93.88 240 ALA A N 1
ATOM 1821 C CA . ALA A 1 240 ? -7.976 -21.276 -9.717 1.00 93.88 240 ALA A CA 1
ATOM 1822 C C . ALA A 1 240 ? -7.547 -19.803 -9.900 1.00 93.88 240 ALA A C 1
ATOM 1824 O O . ALA A 1 240 ? -6.470 -19.416 -9.449 1.00 93.88 240 ALA A O 1
ATOM 1825 N N . TRP A 1 241 ? -8.393 -18.969 -10.516 1.00 94.38 241 TRP A N 1
ATOM 1826 C CA . TRP A 1 241 ? -8.143 -17.534 -10.700 1.00 94.38 241 TRP A CA 1
ATOM 1827 C C . TRP A 1 241 ? -8.302 -16.706 -9.410 1.00 94.38 241 TRP A C 1
ATOM 1829 O O . TRP A 1 241 ? -7.932 -15.533 -9.395 1.00 94.38 241 TRP A O 1
ATOM 1839 N N . VAL A 1 242 ? -8.806 -17.290 -8.317 1.00 92.44 242 VAL A N 1
ATOM 1840 C CA . VAL A 1 242 ? -8.793 -16.707 -6.966 1.00 92.44 242 VAL A CA 1
ATOM 1841 C C . VAL A 1 242 ? -7.683 -17.372 -6.165 1.00 92.44 242 VAL A C 1
ATOM 1843 O O . VAL A 1 242 ? -7.897 -18.340 -5.437 1.00 92.44 242 VAL A O 1
ATOM 1846 N N . ARG A 1 243 ? -6.464 -16.853 -6.302 1.00 88.00 243 ARG A N 1
ATOM 1847 C CA . ARG A 1 243 ? -5.287 -17.421 -5.640 1.00 88.00 243 ARG A CA 1
ATOM 1848 C C . ARG A 1 243 ? -4.723 -16.488 -4.575 1.00 88.00 243 ARG A C 1
ATOM 1850 O O . ARG A 1 243 ? -4.631 -15.285 -4.829 1.00 88.00 243 ARG A O 1
ATOM 1857 N N . PRO A 1 244 ? -4.248 -17.019 -3.434 1.00 86.75 244 PRO A N 1
ATOM 1858 C CA . PRO A 1 244 ? -3.459 -16.238 -2.499 1.00 86.75 244 PRO A CA 1
ATOM 1859 C C . PRO A 1 244 ? -2.247 -15.615 -3.193 1.00 86.75 244 PRO A C 1
ATOM 1861 O O . PRO A 1 244 ? -1.595 -16.214 -4.064 1.00 86.75 244 PRO A O 1
ATOM 1864 N N . VAL A 1 245 ? -1.968 -14.385 -2.794 1.00 87.88 245 VAL A N 1
ATOM 1865 C CA . VAL A 1 245 ? -0.725 -13.663 -3.068 1.00 87.88 245 VAL A CA 1
ATOM 1866 C C . VAL A 1 245 ? 0.462 -14.406 -2.460 1.00 87.88 245 VAL A C 1
ATOM 1868 O O . VAL A 1 245 ? 0.300 -15.161 -1.511 1.00 87.88 245 VAL A O 1
ATOM 1871 N N . GLY A 1 246 ? 1.651 -14.237 -3.020 1.00 89.31 246 GLY A N 1
ATOM 1872 C CA . GLY A 1 246 ? 2.859 -14.886 -2.530 1.00 89.31 246 GLY A CA 1
ATOM 1873 C C . GLY A 1 246 ? 3.289 -14.324 -1.185 1.00 89.31 246 GLY A C 1
ATOM 1874 O O . GLY A 1 246 ? 3.421 -15.077 -0.231 1.00 89.31 246 GLY A O 1
ATOM 1875 N N . SER A 1 247 ? 3.454 -13.004 -1.099 1.00 91.88 247 SER A N 1
ATOM 1876 C CA . SER A 1 247 ? 3.940 -12.329 0.105 1.00 91.88 247 SER A CA 1
ATOM 1877 C C . SER A 1 247 ? 3.094 -11.113 0.469 1.00 91.88 247 SER A C 1
ATOM 1879 O O . SER A 1 247 ? 2.764 -10.292 -0.395 1.00 91.88 247 SER A O 1
ATOM 1881 N N . VAL A 1 248 ? 2.778 -10.968 1.756 1.00 91.31 248 VAL A N 1
ATOM 1882 C CA . VAL A 1 248 ? 2.078 -9.800 2.318 1.00 91.31 248 VAL A CA 1
ATOM 1883 C C . VAL A 1 248 ? 2.853 -9.200 3.469 1.00 91.31 248 VAL A C 1
ATOM 1885 O O . VAL A 1 248 ? 3.452 -9.923 4.256 1.00 91.31 248 VAL A O 1
ATOM 1888 N N . ALA A 1 249 ? 2.760 -7.881 3.605 1.00 91.69 249 ALA A N 1
ATOM 1889 C CA . ALA A 1 249 ? 3.138 -7.164 4.812 1.00 91.69 249 ALA A CA 1
ATOM 1890 C C . ALA A 1 249 ? 1.861 -6.741 5.548 1.00 91.69 249 ALA A C 1
ATOM 1892 O O . ALA A 1 249 ? 1.098 -5.901 5.057 1.00 91.69 249 ALA A O 1
ATOM 1893 N N . VAL A 1 250 ? 1.626 -7.330 6.719 1.00 92.31 250 VAL A N 1
ATOM 1894 C CA . VAL A 1 250 ? 0.493 -7.028 7.596 1.00 92.31 250 VAL A CA 1
ATOM 1895 C C . VAL A 1 250 ? 0.942 -6.028 8.653 1.00 92.31 250 VAL A C 1
ATOM 1897 O O . VAL A 1 250 ? 1.798 -6.326 9.480 1.00 92.31 250 VAL A O 1
ATOM 1900 N N . TYR A 1 251 ? 0.337 -4.846 8.635 1.00 92.75 251 TYR A N 1
ATOM 1901 C CA . TYR A 1 251 ? 0.493 -3.827 9.665 1.00 92.75 251 TYR A CA 1
ATOM 1902 C C . TYR A 1 251 ? -0.555 -4.093 10.733 1.00 92.75 251 TYR A C 1
ATOM 1904 O O . TYR A 1 251 ? -1.754 -3.992 10.457 1.00 92.75 251 TYR A O 1
ATOM 1912 N N . ALA A 1 252 ? -0.122 -4.476 11.928 1.00 93.12 252 ALA A N 1
ATOM 1913 C CA . ALA A 1 252 ? -1.025 -4.897 12.984 1.00 93.12 252 ALA A CA 1
ATOM 1914 C C . ALA A 1 252 ? -0.602 -4.393 14.361 1.00 93.12 252 ALA A C 1
ATOM 1916 O O . ALA A 1 252 ? 0.572 -4.174 14.639 1.00 93.12 252 ALA A O 1
ATOM 1917 N N . GLN A 1 253 ? -1.572 -4.240 15.250 1.00 93.69 253 GLN A N 1
ATOM 1918 C CA . GLN A 1 253 ? -1.349 -3.919 16.655 1.00 93.69 253 GLN A CA 1
ATOM 1919 C C . GLN A 1 253 ? -1.771 -5.099 17.510 1.00 93.69 253 GLN A C 1
ATOM 1921 O O . GLN A 1 253 ? -2.683 -5.830 17.140 1.00 93.69 253 GLN A O 1
ATOM 1926 N N . ARG A 1 254 ? -1.131 -5.276 18.661 1.00 90.38 254 ARG A N 1
ATOM 1927 C CA . ARG A 1 254 ? -1.468 -6.352 19.592 1.00 90.38 254 ARG A CA 1
ATOM 1928 C C . ARG A 1 254 ? -2.209 -5.794 20.806 1.00 90.38 254 ARG A C 1
ATOM 1930 O O . ARG A 1 254 ? -1.756 -4.801 21.373 1.00 90.38 254 ARG A O 1
ATOM 1937 N N . ASP A 1 255 ? -3.308 -6.434 21.200 1.00 90.12 255 ASP A N 1
ATOM 1938 C CA . ASP A 1 255 ? -4.075 -6.138 22.422 1.00 90.12 255 ASP A CA 1
ATOM 1939 C C . ASP A 1 255 ? -4.322 -7.450 23.185 1.00 90.12 255 ASP A C 1
ATOM 1941 O O . ASP A 1 255 ? -5.246 -8.206 22.890 1.00 90.12 255 ASP A O 1
ATOM 1945 N N . GLY A 1 256 ? -3.436 -7.777 24.129 1.00 87.62 256 GLY A N 1
ATOM 1946 C CA . GLY A 1 256 ? -3.436 -9.091 24.779 1.00 87.62 256 GLY A CA 1
ATOM 1947 C C . GLY A 1 256 ? -3.101 -10.220 23.795 1.00 87.62 256 GLY A C 1
ATOM 1948 O O . GLY A 1 256 ? -1.971 -10.304 23.304 1.00 87.62 256 GLY A O 1
ATOM 1949 N N . GLU A 1 257 ? -4.070 -11.098 23.541 1.00 88.88 257 GLU A N 1
ATOM 1950 C CA . GLU A 1 257 ? -3.982 -12.189 22.557 1.00 88.88 257 GLU A CA 1
ATOM 1951 C C . GLU A 1 257 ? -4.486 -11.761 21.170 1.00 88.88 257 GLU A C 1
ATOM 1953 O O . GLU A 1 257 ? -4.121 -12.378 20.177 1.00 88.88 257 GLU A O 1
ATOM 1958 N N . GLU A 1 258 ? -5.263 -10.675 21.072 1.00 92.19 258 GLU A N 1
ATOM 1959 C CA . GLU A 1 258 ? -5.806 -10.224 19.792 1.00 92.19 258 GLU A CA 1
ATOM 1960 C C . GLU A 1 258 ? -4.737 -9.525 18.937 1.00 92.19 258 GLU A C 1
ATOM 1962 O O . GLU A 1 258 ? -3.957 -8.693 19.419 1.00 92.19 258 GLU A O 1
ATOM 1967 N N . LEU A 1 259 ? -4.762 -9.807 17.634 1.00 93.56 259 LEU A N 1
ATOM 1968 C CA . LEU A 1 259 ? -3.984 -9.110 16.617 1.00 93.56 259 LEU A CA 1
ATOM 1969 C C . LEU A 1 259 ? -4.920 -8.280 15.732 1.00 93.56 259 LEU A C 1
ATOM 1971 O O . LEU A 1 259 ? -5.694 -8.811 14.937 1.00 93.56 259 LEU A O 1
ATOM 1975 N N . ILE A 1 260 ? -4.851 -6.960 15.863 1.00 92.69 260 ILE A N 1
ATOM 1976 C CA . ILE A 1 260 ? -5.706 -6.013 15.152 1.00 92.69 260 ILE A CA 1
ATOM 1977 C C . ILE A 1 260 ? -5.020 -5.547 13.875 1.00 92.69 260 ILE A C 1
ATOM 1979 O O . ILE A 1 260 ? -4.045 -4.798 13.926 1.00 92.69 260 ILE A O 1
ATOM 1983 N N . VAL A 1 261 ? -5.556 -5.954 12.727 1.00 91.62 261 VAL A N 1
ATOM 1984 C CA . VAL A 1 261 ? -5.039 -5.581 11.408 1.00 91.62 261 VAL A CA 1
ATOM 1985 C C . VAL A 1 261 ? -5.437 -4.140 11.082 1.00 91.62 261 VAL A C 1
ATOM 1987 O O . VAL A 1 261 ? -6.614 -3.781 11.065 1.00 91.62 261 VAL A O 1
ATOM 1990 N N . ASN A 1 262 ? -4.439 -3.302 10.809 1.00 87.75 262 ASN A N 1
ATOM 1991 C CA . ASN A 1 262 ? -4.614 -1.915 10.381 1.00 87.75 262 ASN A CA 1
ATOM 1992 C C . ASN A 1 262 ? -4.566 -1.773 8.865 1.00 87.75 262 ASN A C 1
ATOM 1994 O O . ASN A 1 262 ? -5.340 -1.008 8.286 1.00 87.75 262 ASN A O 1
ATOM 1998 N N . ALA A 1 263 ? -3.634 -2.483 8.234 1.00 86.31 263 ALA A N 1
ATOM 1999 C CA . ALA A 1 263 ? -3.453 -2.476 6.795 1.00 86.31 263 ALA A CA 1
ATOM 2000 C C . ALA A 1 263 ? -2.754 -3.755 6.338 1.00 86.31 263 ALA A C 1
ATOM 2002 O O . ALA A 1 263 ? -1.983 -4.364 7.079 1.00 86.31 263 ALA A O 1
ATOM 2003 N N . VAL A 1 264 ? -2.981 -4.118 5.080 1.00 85.75 264 VAL A N 1
ATOM 2004 C CA . VAL A 1 264 ? -2.195 -5.136 4.385 1.00 85.75 264 VAL A CA 1
ATOM 2005 C C . VAL A 1 264 ? -1.723 -4.537 3.076 1.00 85.75 264 VAL A C 1
ATOM 2007 O O . VAL A 1 264 ? -2.536 -3.990 2.331 1.00 85.75 264 VAL A O 1
ATOM 2010 N N . ASN A 1 265 ? -0.427 -4.662 2.820 1.00 86.44 265 ASN A N 1
ATOM 2011 C CA . ASN A 1 265 ? 0.213 -4.279 1.568 1.00 86.44 265 ASN A CA 1
ATOM 2012 C C . ASN A 1 265 ? 0.948 -5.488 0.970 1.00 86.44 265 ASN A C 1
ATOM 2014 O O . ASN A 1 265 ? 1.076 -6.539 1.608 1.00 86.44 265 ASN A O 1
ATOM 2018 N N . SER A 1 266 ? 1.505 -5.320 -0.231 1.00 88.38 266 SER A N 1
ATOM 2019 C CA . SER A 1 266 ? 2.491 -6.262 -0.771 1.00 88.38 266 SER A CA 1
ATOM 2020 C C . SER A 1 266 ? 3.658 -6.457 0.206 1.00 88.38 266 SER A C 1
ATOM 2022 O O . SER A 1 266 ? 4.200 -5.471 0.716 1.00 88.38 266 SER A O 1
ATOM 2024 N N . GLY A 1 267 ? 4.059 -7.709 0.424 1.00 90.56 267 GLY A N 1
ATOM 2025 C CA . GLY A 1 267 ? 5.246 -8.057 1.204 1.00 90.56 267 GLY A CA 1
ATOM 2026 C C . GLY A 1 267 ? 6.526 -7.876 0.392 1.00 90.56 267 GLY A C 1
ATOM 2027 O O . GLY A 1 267 ? 6.818 -6.772 -0.073 1.00 90.56 267 GLY A O 1
ATOM 2028 N N . PHE A 1 268 ? 7.277 -8.962 0.201 1.00 92.75 268 PHE A N 1
ATOM 2029 C CA . PHE A 1 268 ? 8.543 -8.983 -0.544 1.00 92.75 268 PHE A CA 1
ATOM 2030 C C . PHE A 1 268 ? 9.584 -8.006 0.025 1.00 92.75 268 PHE A C 1
ATOM 2032 O O . PHE A 1 268 ? 10.306 -7.345 -0.720 1.00 92.75 268 PHE A O 1
ATOM 2039 N N . GLY A 1 269 ? 9.624 -7.846 1.348 1.00 92.25 269 GLY A N 1
ATOM 2040 C CA . GLY A 1 269 ? 10.531 -6.929 2.025 1.00 92.25 269 GLY A CA 1
ATOM 2041 C C . GLY A 1 269 ? 10.189 -5.442 1.888 1.00 92.25 269 GLY A C 1
ATOM 2042 O O . GLY A 1 269 ? 10.962 -4.630 2.381 1.00 92.25 269 GLY A O 1
ATOM 2043 N N . ARG A 1 270 ? 9.060 -5.035 1.281 1.00 90.31 270 ARG A N 1
ATOM 2044 C CA . ARG A 1 270 ? 8.734 -3.621 0.969 1.00 90.31 270 ARG A CA 1
ATOM 2045 C C . ARG A 1 270 ? 8.985 -2.642 2.125 1.00 90.31 270 ARG A C 1
ATOM 2047 O O . ARG A 1 270 ? 9.680 -1.642 1.959 1.00 90.31 270 ARG A O 1
ATOM 2054 N N . ALA A 1 271 ? 8.456 -2.927 3.314 1.00 88.62 271 ALA A N 1
ATOM 2055 C CA . ALA A 1 271 ? 8.695 -2.095 4.498 1.00 88.62 271 ALA A CA 1
ATOM 2056 C C . ALA A 1 271 ? 10.086 -2.325 5.097 1.00 88.62 271 ALA A C 1
ATOM 2058 O O . ALA A 1 271 ? 10.804 -1.381 5.441 1.00 88.62 271 ALA A O 1
ATOM 2059 N N . ARG A 1 272 ? 10.476 -3.596 5.203 1.00 90.38 272 ARG A N 1
ATOM 2060 C CA . ARG A 1 272 ? 11.696 -3.999 5.892 1.00 90.38 272 ARG A CA 1
ATOM 2061 C C . ARG A 1 272 ? 12.953 -3.495 5.193 1.00 90.38 272 ARG A C 1
ATOM 2063 O O . ARG A 1 272 ? 13.869 -3.054 5.867 1.00 90.38 272 ARG A O 1
ATOM 2070 N N . SER A 1 273 ? 12.990 -3.498 3.869 1.00 92.12 273 SER A N 1
ATOM 2071 C CA . SER A 1 273 ? 14.119 -3.031 3.065 1.00 92.12 273 SER A CA 1
ATOM 2072 C C . SER A 1 273 ? 14.436 -1.554 3.260 1.00 92.12 273 SER A C 1
ATOM 2074 O O . SER A 1 273 ? 15.601 -1.160 3.197 1.00 92.12 273 SER A O 1
ATOM 2076 N N . GLN A 1 274 ? 13.423 -0.719 3.510 1.00 91.56 274 GLN A N 1
ATOM 2077 C CA . GLN A 1 274 ? 13.669 0.672 3.876 1.00 91.56 274 GLN A CA 1
ATOM 2078 C C . GLN A 1 274 ? 14.251 0.765 5.292 1.00 91.56 274 GLN A C 1
ATOM 2080 O O . GLN A 1 274 ? 15.219 1.494 5.502 1.00 91.56 274 GLN A O 1
ATOM 2085 N N . VAL A 1 275 ? 13.703 0.013 6.251 1.00 91.81 275 VAL A N 1
ATOM 2086 C CA . VAL A 1 275 ? 14.208 -0.008 7.634 1.00 91.81 275 VAL A CA 1
ATOM 2087 C C . VAL A 1 275 ? 15.642 -0.538 7.691 1.00 91.81 275 VAL A C 1
ATOM 2089 O O . VAL A 1 275 ? 16.485 0.100 8.312 1.00 91.81 275 VAL A O 1
ATOM 2092 N N . ARG A 1 276 ? 15.946 -1.636 6.987 1.00 91.38 276 ARG A N 1
ATOM 2093 C CA . ARG A 1 276 ? 17.287 -2.231 6.872 1.00 91.38 276 ARG A CA 1
ATOM 2094 C C . ARG A 1 276 ? 18.298 -1.204 6.358 1.00 91.38 276 ARG A C 1
ATOM 2096 O O . ARG A 1 276 ? 19.294 -0.935 7.022 1.00 91.38 276 ARG A O 1
ATOM 2103 N N . ARG A 1 277 ? 17.966 -0.525 5.251 1.00 92.12 277 ARG A N 1
ATOM 2104 C CA . ARG A 1 277 ? 18.762 0.586 4.710 1.00 92.12 277 ARG A CA 1
ATOM 2105 C C . ARG A 1 277 ? 19.014 1.684 5.746 1.00 92.12 277 ARG A C 1
ATOM 2107 O O . ARG A 1 277 ? 20.131 2.174 5.850 1.00 92.12 277 ARG A O 1
ATOM 2114 N N . LEU A 1 278 ? 17.986 2.117 6.475 1.00 91.38 278 LEU A N 1
ATOM 2115 C CA . LEU A 1 278 ? 18.130 3.190 7.463 1.00 91.38 278 LEU A CA 1
ATOM 2116 C C . LEU A 1 278 ? 18.976 2.759 8.665 1.00 91.38 278 LEU A C 1
ATOM 2118 O O . LEU A 1 278 ? 19.777 3.544 9.162 1.00 91.38 278 LEU A O 1
ATOM 2122 N N . LEU A 1 279 ? 18.830 1.516 9.116 1.00 92.25 279 LEU A N 1
ATOM 2123 C CA . LEU A 1 279 ? 19.615 0.963 10.214 1.00 92.25 279 LEU A CA 1
ATOM 2124 C C . LEU A 1 279 ? 21.100 0.805 9.859 1.00 92.25 279 LEU A C 1
ATOM 2126 O O . LEU A 1 279 ? 21.935 0.927 10.750 1.00 92.25 279 LEU A O 1
ATOM 2130 N N . HIS A 1 280 ? 21.462 0.675 8.578 1.00 90.50 280 HIS A N 1
ATOM 2131 C CA . HIS A 1 280 ? 22.867 0.727 8.150 1.00 90.50 280 HIS A CA 1
ATOM 2132 C C . HIS A 1 280 ? 23.587 2.048 8.475 1.00 90.50 280 HIS A C 1
ATOM 2134 O O . HIS A 1 280 ? 24.815 2.104 8.440 1.00 90.50 280 HIS A O 1
ATOM 2140 N N . HIS A 1 281 ? 22.864 3.116 8.840 1.00 86.19 281 HIS A N 1
ATOM 2141 C CA . HIS A 1 281 ? 23.492 4.320 9.394 1.00 86.19 281 HIS A CA 1
ATOM 2142 C C . HIS A 1 281 ? 24.078 4.122 10.796 1.00 86.19 281 HIS A C 1
ATOM 2144 O O . HIS A 1 281 ? 24.919 4.920 11.212 1.00 86.19 281 HIS A O 1
ATOM 2150 N N . VAL A 1 282 ? 23.602 3.123 11.538 1.00 87.88 282 VAL A N 1
ATOM 2151 C CA . VAL A 1 282 ? 23.908 2.933 12.961 1.00 87.88 282 VAL A CA 1
ATOM 2152 C C . VAL A 1 282 ? 24.460 1.543 13.284 1.00 87.88 282 VAL A C 1
ATOM 2154 O O . VAL A 1 282 ? 25.119 1.396 14.309 1.00 87.88 282 VAL A O 1
ATOM 2157 N N . GLU A 1 283 ? 24.250 0.544 12.423 1.00 87.38 283 GLU A N 1
ATOM 2158 C CA . GLU A 1 283 ? 24.653 -0.848 12.646 1.00 87.38 283 GLU A CA 1
ATOM 2159 C C . GLU A 1 283 ? 25.086 -1.541 11.339 1.00 87.38 283 GLU A C 1
ATOM 2161 O O . GLU A 1 283 ? 24.572 -1.247 10.262 1.00 87.38 283 GLU A O 1
ATOM 2166 N N . ALA A 1 284 ? 26.064 -2.451 11.412 1.00 82.88 284 ALA A N 1
ATOM 2167 C CA . ALA A 1 284 ? 26.622 -3.110 10.226 1.00 82.88 284 ALA A CA 1
ATOM 2168 C C . ALA A 1 284 ? 25.738 -4.248 9.688 1.00 82.88 284 ALA A C 1
ATOM 2170 O O . ALA A 1 284 ? 25.609 -4.376 8.474 1.00 82.88 284 ALA A O 1
ATOM 2171 N N . ASP A 1 285 ? 25.124 -5.034 10.575 1.00 80.69 285 ASP A N 1
ATOM 2172 C CA . ASP A 1 285 ? 24.175 -6.103 10.240 1.00 80.69 285 ASP A CA 1
ATOM 2173 C C . ASP A 1 285 ? 22.831 -5.821 10.930 1.00 80.69 285 ASP A C 1
ATOM 2175 O O . ASP A 1 285 ? 22.603 -6.241 12.063 1.00 80.69 285 ASP A O 1
ATOM 2179 N N . PRO A 1 286 ? 21.973 -5.001 10.306 1.00 79.94 286 PRO A N 1
ATOM 2180 C CA . PRO A 1 286 ? 20.859 -4.381 11.006 1.00 79.94 286 PRO A CA 1
ATOM 2181 C C . PRO A 1 286 ? 19.643 -5.291 11.210 1.00 79.94 286 PRO A C 1
ATOM 2183 O O . PRO A 1 286 ? 18.847 -5.027 12.107 1.00 79.94 286 PRO A O 1
ATOM 2186 N N . LEU A 1 287 ? 19.432 -6.304 10.355 1.00 81.38 287 LEU A N 1
ATOM 2187 C CA . LEU A 1 287 ? 18.255 -7.185 10.404 1.00 81.38 287 LEU A CA 1
ATOM 2188 C C . LEU A 1 287 ? 18.573 -8.586 9.837 1.00 81.38 287 LEU A C 1
ATOM 2190 O O . LEU A 1 287 ? 18.664 -8.714 8.612 1.00 81.38 287 LEU A O 1
ATOM 2194 N N . PRO A 1 288 ? 18.599 -9.650 10.666 1.00 71.75 288 PRO A N 1
ATOM 2195 C CA . PRO A 1 288 ? 19.065 -10.987 10.272 1.00 71.75 288 PRO A CA 1
ATOM 2196 C C . PRO A 1 288 ? 18.031 -11.839 9.510 1.00 71.75 288 PRO A C 1
ATOM 2198 O O . PRO A 1 288 ? 18.270 -13.014 9.250 1.00 71.75 288 PRO A O 1
ATOM 2201 N N . VAL A 1 289 ? 16.854 -11.292 9.192 1.00 74.38 289 VAL A N 1
ATOM 2202 C CA . VAL A 1 289 ? 15.754 -12.030 8.543 1.00 74.38 289 VAL A CA 1
ATOM 2203 C C . VAL A 1 289 ? 15.591 -11.544 7.111 1.00 74.38 289 VAL A C 1
ATOM 2205 O O . VAL A 1 289 ? 15.461 -10.338 6.916 1.00 74.38 289 VAL A O 1
ATOM 2208 N N . ASP A 1 290 ? 15.551 -12.461 6.139 1.00 83.25 290 ASP A N 1
ATOM 2209 C CA . ASP A 1 290 ? 15.361 -12.181 4.707 1.00 83.25 290 ASP A CA 1
ATOM 2210 C C . ASP A 1 290 ? 13.897 -12.188 4.266 1.00 83.25 290 ASP A C 1
ATOM 2212 O O . ASP A 1 290 ? 12.994 -12.472 5.052 1.00 83.25 290 ASP A O 1
ATOM 2216 N N . ALA A 1 291 ? 13.629 -11.669 3.061 1.00 84.62 291 ALA A N 1
ATOM 2217 C CA . ALA A 1 291 ? 12.263 -11.373 2.630 1.00 84.62 291 ALA A CA 1
ATOM 2218 C C . ALA A 1 291 ? 11.528 -12.693 2.410 1.00 84.62 291 ALA A C 1
ATOM 2220 O O . ALA A 1 291 ? 12.120 -13.656 1.930 1.00 84.62 291 ALA A O 1
ATOM 2221 N N . VAL A 1 292 ? 10.253 -12.739 2.779 1.00 88.00 292 VAL A N 1
ATOM 2222 C CA . VAL A 1 292 ? 9.487 -13.983 2.818 1.00 88.00 292 VAL A CA 1
ATOM 2223 C C . VAL A 1 292 ? 8.605 -14.037 1.582 1.00 88.00 292 VAL A C 1
ATOM 2225 O O . VAL A 1 292 ? 7.669 -13.251 1.461 1.00 88.00 292 VAL A O 1
ATOM 2228 N N . TYR A 1 293 ? 8.901 -14.933 0.644 1.00 90.56 293 TYR A N 1
ATOM 2229 C CA . TYR A 1 293 ? 8.135 -15.097 -0.592 1.00 90.56 293 TYR A CA 1
ATOM 2230 C C . TYR A 1 293 ? 8.300 -16.510 -1.184 1.00 90.56 293 TYR A C 1
ATOM 2232 O O . TYR A 1 293 ? 9.291 -17.177 -0.892 1.00 90.56 293 TYR A O 1
ATOM 2240 N N . PRO A 1 294 ? 7.355 -16.979 -2.022 1.00 89.69 294 PRO A N 1
ATOM 2241 C CA . PRO A 1 294 ? 7.454 -18.282 -2.680 1.00 89.69 294 PRO A CA 1
ATOM 2242 C C . PRO A 1 294 ? 8.601 -18.341 -3.695 1.00 89.69 294 PRO A C 1
ATOM 2244 O O . PRO A 1 294 ? 8.865 -17.362 -4.391 1.00 89.69 294 PRO A O 1
ATOM 2247 N N . CYS A 1 295 ? 9.206 -19.518 -3.876 1.00 85.25 295 CYS A N 1
ATOM 2248 C CA . CYS A 1 295 ? 10.275 -19.721 -4.862 1.00 85.25 295 CYS A CA 1
ATOM 2249 C C . CYS A 1 295 ? 9.806 -19.645 -6.327 1.00 85.25 295 CYS A C 1
ATOM 2251 O O . CYS A 1 295 ? 10.629 -19.438 -7.218 1.00 85.25 295 CYS A O 1
ATOM 2253 N N . ALA A 1 296 ? 8.509 -19.836 -6.589 1.00 86.88 296 ALA A N 1
ATOM 2254 C CA . ALA A 1 296 ? 7.939 -19.801 -7.931 1.00 86.88 296 ALA A CA 1
ATOM 2255 C C . ALA A 1 296 ? 6.608 -19.024 -7.981 1.00 86.88 296 ALA A C 1
ATOM 2257 O O . ALA A 1 296 ? 5.780 -19.130 -7.066 1.00 86.88 296 ALA A O 1
ATOM 2258 N N . PRO A 1 297 ? 6.340 -18.285 -9.077 1.00 90.12 297 PRO A N 1
ATOM 2259 C CA . PRO A 1 297 ? 7.230 -18.005 -10.209 1.00 90.12 297 PRO A CA 1
ATOM 2260 C C . PRO A 1 297 ? 8.320 -16.986 -9.826 1.00 90.12 297 PRO A C 1
ATOM 2262 O O . PRO A 1 297 ? 8.468 -16.636 -8.660 1.00 90.12 297 PRO A O 1
ATOM 2265 N N . VAL A 1 298 ? 9.081 -16.496 -10.807 1.00 93.94 298 VAL A N 1
ATOM 2266 C CA . VAL A 1 298 ? 10.109 -15.474 -10.575 1.00 93.94 298 VAL A CA 1
ATOM 2267 C C . VAL A 1 298 ? 9.454 -14.150 -10.177 1.00 93.94 298 VAL A C 1
ATOM 2269 O O . VAL A 1 298 ? 8.552 -13.662 -10.863 1.00 93.94 298 VAL A O 1
ATOM 2272 N N . TYR A 1 299 ? 9.936 -13.543 -9.095 1.00 95.06 299 TYR A N 1
ATOM 2273 C CA . TYR A 1 299 ? 9.534 -12.212 -8.645 1.00 95.06 299 TYR A CA 1
ATOM 2274 C C . TYR A 1 299 ? 10.654 -11.213 -8.931 1.00 95.06 299 TYR A C 1
ATOM 2276 O O . TYR A 1 299 ? 11.779 -11.407 -8.480 1.00 95.06 299 TYR A O 1
ATOM 2284 N N . ALA A 1 300 ? 10.351 -10.135 -9.657 1.00 95.12 300 ALA A N 1
ATOM 2285 C CA . ALA A 1 300 ? 11.347 -9.143 -10.059 1.00 95.12 300 ALA A CA 1
ATOM 2286 C C . ALA A 1 300 ? 10.954 -7.741 -9.591 1.00 95.12 300 ALA A C 1
ATOM 2288 O O . ALA A 1 300 ? 9.859 -7.261 -9.897 1.00 95.12 300 ALA A O 1
ATOM 2289 N N . GLU A 1 301 ? 11.852 -7.061 -8.875 1.00 94.31 301 GLU A N 1
ATOM 2290 C CA . GLU A 1 301 ? 11.584 -5.707 -8.380 1.00 94.31 301 GLU A CA 1
ATOM 2291 C C . GLU A 1 301 ? 12.062 -4.599 -9.328 1.00 94.31 301 GLU A C 1
ATOM 2293 O O . GLU A 1 301 ? 13.092 -4.716 -9.996 1.00 94.31 301 GLU A O 1
ATOM 2298 N N . PHE A 1 302 ? 11.335 -3.480 -9.342 1.00 93.56 302 PHE A N 1
ATOM 2299 C CA . PHE A 1 302 ? 11.769 -2.242 -9.996 1.00 93.56 302 PHE A CA 1
ATOM 2300 C C . PHE A 1 302 ? 12.820 -1.499 -9.167 1.00 93.56 302 PHE A C 1
ATOM 2302 O O . PHE A 1 302 ? 12.612 -1.258 -7.980 1.00 93.56 302 PHE A O 1
ATOM 2309 N N . THR A 1 303 ? 13.909 -1.043 -9.786 1.00 90.12 303 THR A N 1
ATOM 2310 C CA . THR A 1 303 ? 14.995 -0.302 -9.108 1.00 90.12 303 THR A CA 1
ATOM 2311 C C . THR A 1 303 ? 14.792 1.209 -9.059 1.00 90.12 303 THR A C 1
ATOM 2313 O O . THR A 1 303 ? 15.650 1.932 -8.584 1.00 90.12 303 THR A O 1
ATOM 2316 N N . GLN A 1 304 ? 13.694 1.744 -9.584 1.00 90.38 304 GLN A N 1
ATOM 2317 C CA . GLN A 1 304 ? 13.529 3.192 -9.656 1.00 90.38 304 GLN A CA 1
ATOM 2318 C C . GLN A 1 304 ? 13.096 3.752 -8.297 1.00 90.38 304 GLN A C 1
ATOM 2320 O O . GLN A 1 304 ? 12.083 3.337 -7.732 1.00 90.38 304 GLN A O 1
ATOM 2325 N N . THR A 1 305 ? 13.802 4.776 -7.815 1.00 90.94 305 THR A N 1
ATOM 2326 C CA . THR A 1 305 ? 13.364 5.575 -6.658 1.00 90.94 305 THR A CA 1
ATOM 2327 C C . THR A 1 305 ? 12.220 6.531 -6.997 1.00 90.94 305 THR A C 1
ATOM 2329 O O . THR A 1 305 ? 11.544 7.032 -6.101 1.00 90.94 305 THR A O 1
ATOM 2332 N N . LEU A 1 306 ? 11.965 6.793 -8.285 1.00 89.38 306 LEU A N 1
ATOM 2333 C CA . LEU A 1 306 ? 10.925 7.718 -8.762 1.00 89.38 306 LEU A CA 1
ATOM 2334 C C . LEU A 1 306 ? 11.026 9.111 -8.114 1.00 89.38 306 LEU A C 1
ATOM 2336 O O . LEU A 1 306 ? 10.015 9.761 -7.854 1.00 89.38 306 LEU A O 1
ATOM 2340 N N . ALA A 1 307 ? 12.259 9.550 -7.840 1.00 85.62 307 ALA A N 1
ATOM 2341 C CA . ALA A 1 307 ? 12.571 10.827 -7.202 1.00 85.62 307 ALA A CA 1
ATOM 2342 C C . ALA A 1 307 ? 11.891 11.034 -5.831 1.00 85.62 307 ALA A C 1
ATOM 2344 O O . ALA A 1 307 ? 11.563 12.159 -5.456 1.00 85.62 307 ALA A O 1
ATOM 2345 N N . THR A 1 308 ? 11.684 9.961 -5.061 1.00 87.94 308 THR A N 1
ATOM 2346 C CA . THR A 1 308 ? 11.163 10.050 -3.693 1.00 87.94 308 THR A CA 1
ATOM 2347 C C . THR A 1 308 ? 11.942 9.167 -2.722 1.00 87.94 308 THR A C 1
ATOM 2349 O O . THR A 1 308 ? 12.232 8.002 -2.996 1.00 87.94 308 THR A O 1
ATOM 2352 N N . SER A 1 309 ? 12.240 9.724 -1.545 1.00 88.12 309 SER A N 1
ATOM 2353 C CA . SER A 1 309 ? 12.881 9.023 -0.423 1.00 88.12 309 SER A CA 1
ATOM 2354 C C . SER A 1 309 ? 12.083 7.803 0.048 1.00 88.12 309 SER A C 1
ATOM 2356 O O . SER A 1 309 ? 12.657 6.852 0.571 1.00 88.12 309 SER A O 1
ATOM 2358 N N . LEU A 1 310 ? 10.769 7.778 -0.205 1.00 89.81 310 LEU 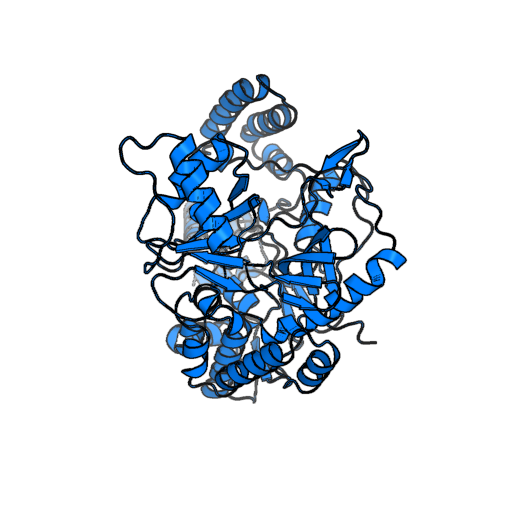A N 1
ATOM 2359 C CA . LEU A 1 310 ? 9.898 6.648 0.117 1.00 89.81 310 LEU A CA 1
ATOM 2360 C C . LEU A 1 310 ? 10.288 5.354 -0.611 1.00 89.81 310 LEU A C 1
ATOM 2362 O O . LEU A 1 310 ? 9.995 4.273 -0.111 1.00 89.81 310 LEU A O 1
ATOM 2366 N N . ASN A 1 311 ? 10.957 5.444 -1.761 1.00 93.00 311 ASN A N 1
ATOM 2367 C CA . ASN A 1 311 ? 11.353 4.272 -2.546 1.00 93.00 311 ASN A CA 1
ATOM 2368 C C . ASN A 1 311 ? 12.832 3.902 -2.383 1.00 93.00 311 ASN A C 1
ATOM 2370 O O . ASN A 1 311 ? 13.259 2.883 -2.933 1.00 93.00 311 ASN A O 1
ATOM 2374 N N . GLN A 1 312 ? 13.597 4.700 -1.628 1.00 92.75 312 GLN A N 1
ATOM 2375 C CA . GLN A 1 312 ? 14.970 4.377 -1.253 1.00 92.75 312 GLN A CA 1
ATOM 2376 C C . GLN A 1 312 ? 14.966 3.255 -0.220 1.00 92.75 312 GLN A C 1
ATOM 2378 O O . GLN A 1 312 ? 14.279 3.331 0.801 1.00 92.75 312 GLN A O 1
ATOM 2383 N N . ARG A 1 313 ? 15.727 2.203 -0.502 1.00 93.19 313 ARG A N 1
ATOM 2384 C CA . ARG A 1 313 ? 15.653 0.914 0.190 1.00 93.19 313 ARG A CA 1
ATOM 2385 C C . ARG A 1 313 ? 16.782 0.006 -0.272 1.00 93.19 313 ARG A C 1
ATOM 2387 O O . ARG A 1 313 ? 17.302 0.219 -1.362 1.00 93.19 313 ARG A O 1
ATOM 2394 N N . GLU A 1 314 ? 17.076 -1.025 0.500 1.00 91.50 314 GLU A N 1
ATOM 2395 C CA . GLU A 1 314 ? 17.879 -2.151 0.031 1.00 91.50 314 GLU A CA 1
ATOM 2396 C C . GLU A 1 314 ? 17.047 -3.070 -0.870 1.00 91.50 314 GLU A C 1
ATOM 2398 O O . GLU A 1 314 ? 15.842 -3.241 -0.676 1.00 91.50 314 GLU A O 1
ATOM 2403 N N . ALA A 1 315 ? 17.676 -3.654 -1.878 1.00 90.06 315 ALA A N 1
ATOM 2404 C CA . ALA A 1 315 ? 16.988 -4.533 -2.803 1.00 90.06 315 ALA A CA 1
ATOM 2405 C C . ALA A 1 315 ? 16.654 -5.877 -2.115 1.00 90.06 315 ALA A C 1
ATOM 2407 O O . ALA A 1 315 ? 17.539 -6.512 -1.549 1.00 90.06 315 ALA A O 1
ATOM 2408 N N . ALA A 1 316 ? 15.380 -6.277 -2.113 1.00 91.50 316 ALA A N 1
ATOM 2409 C CA . ALA A 1 316 ? 14.883 -7.444 -1.368 1.00 91.50 316 ALA A CA 1
ATOM 2410 C C . ALA A 1 316 ? 14.891 -8.746 -2.172 1.00 91.50 316 ALA A C 1
ATOM 2412 O O . ALA A 1 316 ? 14.924 -9.831 -1.593 1.00 91.50 316 ALA A O 1
ATOM 2413 N N . LEU A 1 317 ? 14.787 -8.643 -3.497 1.00 93.19 317 LEU A N 1
ATOM 2414 C CA . LEU A 1 317 ? 14.662 -9.797 -4.386 1.00 93.19 317 LEU A CA 1
ATOM 2415 C C . LEU A 1 317 ? 15.997 -10.066 -5.090 1.00 93.19 317 LEU A C 1
ATOM 2417 O O . LEU A 1 317 ? 16.866 -9.193 -5.101 1.00 93.19 317 LEU A O 1
ATOM 2421 N N . PRO A 1 318 ? 16.207 -11.232 -5.713 1.00 92.81 318 PRO A N 1
ATOM 2422 C CA . PRO A 1 318 ? 17.369 -11.458 -6.574 1.00 92.81 318 PRO A CA 1
ATOM 2423 C C . PRO A 1 318 ? 17.196 -10.821 -7.962 1.00 92.81 318 PRO A C 1
ATOM 2425 O O . PRO A 1 318 ? 18.135 -10.227 -8.489 1.00 92.81 318 PRO A O 1
ATOM 2428 N N . ASP A 1 319 ? 15.986 -10.864 -8.525 1.00 94.25 319 ASP A N 1
ATOM 2429 C CA . ASP A 1 319 ? 15.716 -10.428 -9.896 1.00 94.25 319 ASP A CA 1
ATOM 2430 C C . ASP A 1 319 ? 15.240 -8.972 -9.990 1.00 94.25 319 ASP A C 1
ATOM 2432 O O . ASP A 1 319 ? 14.584 -8.428 -9.092 1.00 94.25 319 ASP A O 1
ATOM 2436 N N . ARG A 1 320 ? 15.575 -8.311 -11.104 1.00 93.19 320 ARG A N 1
ATOM 2437 C CA . ARG A 1 320 ? 15.243 -6.904 -11.370 1.00 93.19 320 ARG A CA 1
ATOM 2438 C C . ARG A 1 320 ? 14.482 -6.750 -12.669 1.00 93.19 320 ARG A C 1
ATOM 2440 O O . ARG A 1 320 ? 14.810 -7.388 -13.667 1.00 93.19 320 ARG A O 1
ATOM 2447 N N . LEU A 1 321 ? 13.518 -5.836 -12.663 1.00 92.69 321 LEU A N 1
ATOM 2448 C CA . LEU A 1 321 ? 12.801 -5.431 -13.860 1.00 92.69 321 LEU A CA 1
ATOM 2449 C C . LEU A 1 321 ? 13.201 -4.008 -14.257 1.00 92.69 321 LEU A C 1
ATOM 2451 O O . LEU A 1 321 ? 13.088 -3.066 -13.470 1.00 92.69 321 LEU A O 1
ATOM 2455 N N . ASP A 1 322 ? 13.672 -3.858 -15.494 1.00 89.62 322 ASP A N 1
ATOM 2456 C CA . ASP A 1 322 ? 14.008 -2.552 -16.060 1.00 89.62 322 ASP A CA 1
ATOM 2457 C C . ASP A 1 322 ? 12.733 -1.707 -16.246 1.00 89.62 322 ASP A C 1
ATOM 2459 O O . ASP A 1 322 ? 11.688 -2.210 -16.673 1.00 89.62 322 ASP A O 1
ATOM 2463 N N . TYR A 1 323 ? 12.832 -0.402 -15.981 1.00 89.25 323 TYR A N 1
ATOM 2464 C CA . TYR A 1 323 ? 11.815 0.571 -16.370 1.00 89.25 323 TYR A CA 1
ATOM 2465 C C . TYR A 1 323 ? 12.446 1.716 -17.178 1.00 89.25 323 TYR A C 1
ATOM 2467 O O . TYR A 1 323 ? 13.406 2.328 -16.696 1.00 89.25 323 TYR A O 1
ATOM 2475 N N . PRO A 1 324 ? 11.896 2.071 -18.358 1.00 88.69 324 PRO A N 1
ATOM 2476 C CA . PRO A 1 324 ? 10.757 1.461 -19.057 1.00 88.69 324 PRO A CA 1
ATOM 2477 C C . PRO A 1 324 ? 10.951 -0.026 -19.384 1.00 88.69 324 PRO A C 1
ATOM 2479 O O . PRO A 1 324 ? 12.095 -0.465 -19.515 1.00 88.69 324 PRO A O 1
ATOM 2482 N N . PRO A 1 325 ? 9.853 -0.796 -19.514 1.00 89.94 325 PRO A N 1
ATOM 2483 C CA . PRO A 1 325 ? 9.940 -2.229 -19.752 1.00 89.94 325 PRO A CA 1
ATOM 2484 C C . PRO A 1 325 ? 10.697 -2.542 -21.050 1.00 89.94 325 PRO A C 1
ATOM 2486 O O . PRO A 1 325 ? 10.488 -1.869 -22.066 1.00 89.94 325 PRO A O 1
ATOM 2489 N N . PRO A 1 326 ? 11.550 -3.579 -21.058 1.00 86.25 326 PRO A N 1
ATOM 2490 C CA . PRO A 1 326 ? 12.290 -3.960 -22.247 1.00 86.25 326 PRO A CA 1
ATOM 2491 C C . PRO A 1 326 ? 11.359 -4.577 -23.298 1.00 86.25 326 PRO A C 1
ATOM 2493 O O . PRO A 1 326 ? 10.426 -5.310 -22.979 1.00 86.25 326 PRO A O 1
ATOM 2496 N N . ALA A 1 327 ? 11.664 -4.356 -24.580 1.00 87.25 327 ALA A N 1
ATOM 2497 C CA . ALA A 1 327 ? 10.843 -4.823 -25.708 1.00 87.25 327 ALA A CA 1
ATOM 2498 C C . ALA A 1 327 ? 10.714 -6.358 -25.823 1.00 87.25 327 ALA A C 1
ATOM 2500 O O . ALA A 1 327 ? 9.914 -6.851 -26.612 1.00 87.25 327 ALA A O 1
ATOM 2501 N N . ARG A 1 328 ? 11.515 -7.113 -25.060 1.00 92.00 328 ARG A N 1
ATOM 2502 C CA . ARG A 1 328 ? 11.460 -8.580 -24.994 1.00 92.00 328 ARG A CA 1
ATOM 2503 C C . ARG A 1 328 ? 10.299 -9.108 -24.147 1.00 92.00 328 ARG A C 1
ATOM 2505 O O . ARG A 1 328 ? 9.987 -10.290 -24.253 1.00 92.00 328 ARG A O 1
ATOM 2512 N N . LEU A 1 329 ? 9.690 -8.263 -23.308 1.00 95.94 329 LEU A N 1
ATOM 2513 C CA . LEU A 1 329 ? 8.563 -8.682 -22.485 1.00 95.94 329 LEU A CA 1
ATOM 2514 C C . LEU A 1 329 ? 7.363 -9.025 -23.362 1.00 95.94 329 LEU A C 1
ATOM 2516 O O . LEU A 1 329 ? 6.994 -8.277 -24.273 1.00 95.94 329 LEU A O 1
ATOM 2520 N N . THR A 1 330 ? 6.727 -10.144 -23.039 1.00 97.25 330 THR A N 1
ATOM 2521 C CA . THR A 1 330 ? 5.492 -10.582 -23.689 1.00 97.25 330 THR A CA 1
ATOM 2522 C C . THR A 1 330 ? 4.404 -10.845 -22.658 1.00 97.25 330 THR A C 1
ATOM 2524 O O . THR A 1 330 ? 4.681 -11.013 -21.473 1.00 97.25 330 THR A O 1
ATOM 2527 N N . VAL A 1 331 ? 3.153 -10.822 -23.101 1.00 97.44 331 VAL A N 1
ATOM 2528 C CA . VAL A 1 331 ? 1.954 -10.922 -22.270 1.00 97.44 331 VAL A CA 1
ATOM 2529 C C . VAL A 1 331 ? 1.073 -12.051 -22.783 1.00 97.44 331 VAL A C 1
ATOM 2531 O O . VAL A 1 331 ? 0.869 -12.177 -23.988 1.00 97.44 331 VAL A O 1
ATOM 2534 N N . GLY A 1 332 ? 0.512 -12.843 -21.878 1.00 96.25 332 GLY A N 1
ATOM 2535 C CA . GLY A 1 332 ? -0.439 -13.905 -22.196 1.00 96.25 332 GLY A CA 1
ATOM 2536 C C . GLY A 1 332 ? -1.309 -14.251 -20.995 1.00 96.25 332 GLY A C 1
ATOM 2537 O O . GLY A 1 332 ? -1.542 -13.405 -20.134 1.00 96.25 332 GLY A O 1
ATOM 2538 N N . LEU A 1 333 ? -1.787 -15.492 -20.944 1.00 95.19 333 LEU A N 1
ATOM 2539 C CA . LEU A 1 333 ? -2.524 -16.041 -19.806 1.00 95.19 333 LEU A CA 1
ATOM 2540 C C . LEU A 1 333 ? -1.684 -17.131 -19.134 1.00 95.19 333 LEU A C 1
ATOM 2542 O O . LEU A 1 333 ? -0.999 -17.882 -19.829 1.00 95.19 333 LEU A O 1
ATOM 2546 N N . ASP A 1 334 ? -1.741 -17.205 -17.807 1.00 92.06 334 ASP A N 1
ATOM 2547 C CA . ASP A 1 334 ? -1.176 -18.310 -17.023 1.00 92.06 334 ASP A CA 1
ATOM 2548 C C . ASP A 1 334 ? -2.173 -19.488 -16.952 1.00 92.06 334 ASP A C 1
ATOM 2550 O O . ASP A 1 334 ? -3.330 -19.376 -17.372 1.00 92.06 334 ASP A O 1
ATOM 2554 N N . GLY A 1 335 ? -1.747 -20.626 -16.398 1.00 88.94 335 GLY A N 1
ATOM 2555 C CA . GLY A 1 335 ? -2.585 -21.822 -16.234 1.00 88.94 335 GLY A CA 1
ATOM 2556 C C . GLY A 1 335 ? -3.805 -21.626 -15.324 1.00 88.94 335 GLY A C 1
ATOM 2557 O O . GLY A 1 335 ? -4.776 -22.372 -15.429 1.00 88.94 335 GLY A O 1
ATOM 2558 N N . ASP A 1 336 ? -3.784 -20.603 -14.467 1.00 91.00 336 ASP A N 1
ATOM 2559 C CA . ASP A 1 336 ? -4.908 -20.198 -13.615 1.00 91.00 336 ASP A CA 1
ATOM 2560 C C . ASP A 1 336 ? -5.932 -19.298 -14.339 1.00 91.00 336 ASP A C 1
ATOM 2562 O O . ASP A 1 336 ? -6.992 -18.995 -13.791 1.00 91.00 336 ASP A O 1
ATOM 2566 N N . GLY A 1 337 ? -5.645 -18.889 -15.581 1.00 92.31 337 GLY A N 1
ATOM 2567 C CA . GLY A 1 337 ? -6.486 -18.006 -16.385 1.00 92.31 337 GLY A CA 1
ATOM 2568 C C . GLY A 1 337 ? -6.291 -16.509 -16.126 1.00 92.31 337 GLY A C 1
ATOM 2569 O O . GLY A 1 337 ? -7.001 -15.711 -16.745 1.00 92.31 337 GLY A O 1
ATOM 2570 N N . LEU A 1 338 ? -5.352 -16.111 -15.262 1.00 95.00 338 LEU A N 1
ATOM 2571 C CA . LEU A 1 338 ? -4.979 -14.717 -15.015 1.00 95.00 338 LEU A CA 1
ATOM 2572 C C . LEU A 1 338 ? -3.936 -14.213 -16.030 1.00 95.00 338 LEU A C 1
ATOM 2574 O O . LEU A 1 338 ? -3.284 -15.015 -16.705 1.00 95.00 338 LEU A O 1
ATOM 2578 N N . PRO A 1 339 ? -3.747 -12.885 -16.162 1.00 96.31 339 PRO A N 1
ATOM 2579 C CA . PRO A 1 339 ? -2.717 -12.330 -17.030 1.00 96.31 339 PRO A CA 1
ATOM 2580 C C . PRO A 1 339 ? -1.314 -12.729 -16.559 1.00 96.31 339 PRO A C 1
ATOM 2582 O O . PRO A 1 339 ? -0.976 -12.594 -15.383 1.00 96.31 339 PRO A O 1
ATOM 2585 N N . ALA A 1 340 ? -0.476 -13.149 -17.502 1.00 96.06 340 ALA A N 1
ATOM 2586 C CA . ALA A 1 340 ? 0.923 -13.486 -17.280 1.00 96.06 340 ALA A CA 1
ATOM 2587 C C . ALA A 1 340 ? 1.836 -12.536 -18.054 1.00 96.06 340 ALA A C 1
ATOM 2589 O O . ALA A 1 340 ? 1.583 -12.227 -19.222 1.00 96.06 340 ALA A O 1
ATOM 2590 N N . LEU A 1 341 ? 2.917 -12.112 -17.403 1.00 97.44 341 LEU A N 1
ATOM 2591 C CA . LEU A 1 341 ? 4.035 -11.416 -18.026 1.00 97.44 341 LEU A CA 1
ATOM 2592 C C . LEU A 1 341 ? 5.195 -12.400 -18.159 1.00 97.44 341 LEU A C 1
ATOM 2594 O O . LEU A 1 341 ? 5.534 -13.084 -17.197 1.00 97.44 341 LEU A O 1
ATOM 2598 N N . PHE A 1 342 ? 5.814 -12.452 -19.332 1.00 95.69 342 PHE A N 1
ATOM 2599 C CA . PHE A 1 342 ? 6.922 -13.352 -19.623 1.00 95.69 342 PHE A CA 1
ATOM 2600 C C . PHE A 1 342 ? 8.175 -12.567 -20.000 1.00 95.69 342 PHE A C 1
ATOM 2602 O O . PHE A 1 342 ? 8.109 -11.648 -20.825 1.00 95.69 342 PHE A O 1
ATOM 2609 N N . ASP A 1 343 ? 9.322 -12.984 -19.462 1.00 92.88 343 ASP A N 1
ATOM 2610 C CA . ASP A 1 343 ? 10.643 -12.494 -19.864 1.00 92.88 343 ASP A CA 1
ATOM 2611 C C . ASP A 1 343 ? 11.479 -13.651 -20.423 1.00 92.88 343 ASP A C 1
ATOM 2613 O O . ASP A 1 343 ? 12.059 -14.435 -19.680 1.00 92.88 343 ASP A O 1
ATOM 2617 N N . GLY A 1 344 ? 11.492 -13.815 -21.749 1.00 85.75 344 GLY A N 1
ATOM 2618 C CA . GLY A 1 344 ? 12.257 -14.891 -22.389 1.00 85.75 344 GLY A CA 1
ATOM 2619 C C . GLY A 1 344 ? 11.718 -16.311 -22.148 1.00 85.75 344 GLY A C 1
ATOM 2620 O O . GLY A 1 344 ? 12.443 -17.273 -22.385 1.00 85.75 344 GLY A O 1
ATOM 2621 N N . GLY A 1 345 ? 10.463 -16.456 -21.707 1.00 84.88 345 GLY A N 1
ATOM 2622 C CA . GLY A 1 345 ? 9.777 -17.746 -21.551 1.00 84.88 345 GLY A CA 1
ATOM 2623 C C . GLY A 1 345 ? 9.149 -17.954 -20.169 1.00 84.88 345 GLY A C 1
ATOM 2624 O O . GLY A 1 345 ? 7.954 -18.226 -20.115 1.00 84.88 345 GLY A O 1
ATOM 2625 N N . PRO A 1 346 ? 9.895 -17.813 -19.058 1.00 90.31 346 PRO A N 1
ATOM 2626 C CA . PRO A 1 346 ? 9.338 -17.906 -17.709 1.00 90.31 346 PRO A CA 1
ATOM 2627 C C . PRO A 1 346 ? 8.363 -16.769 -17.384 1.00 90.31 346 PRO A C 1
ATOM 2629 O O . PRO A 1 346 ? 8.534 -15.640 -17.852 1.00 90.31 346 PRO A O 1
ATOM 2632 N N . VAL A 1 347 ? 7.371 -17.065 -16.539 1.00 94.62 347 VAL A N 1
ATOM 2633 C CA . VAL A 1 347 ? 6.491 -16.050 -15.943 1.00 94.62 347 VAL A CA 1
ATOM 2634 C C . VAL A 1 347 ? 7.288 -15.231 -14.931 1.00 94.62 347 VAL A C 1
ATOM 2636 O O . VAL A 1 347 ? 7.960 -15.791 -14.064 1.00 94.62 347 VAL A O 1
ATOM 2639 N N . VAL A 1 348 ? 7.170 -13.910 -15.020 1.00 95.50 348 VAL A N 1
ATOM 2640 C CA . VAL A 1 348 ? 7.764 -12.954 -14.085 1.00 95.50 348 VAL A CA 1
ATOM 2641 C C . VAL A 1 348 ? 6.654 -12.120 -13.460 1.00 95.50 348 VAL A C 1
ATOM 2643 O O . VAL A 1 348 ? 5.818 -11.561 -14.168 1.00 95.50 348 VAL A O 1
ATOM 2646 N N . ARG A 1 349 ? 6.654 -12.003 -12.132 1.00 95.56 349 ARG A N 1
ATOM 2647 C CA . ARG A 1 349 ? 5.729 -11.152 -11.377 1.00 95.56 349 ARG A CA 1
ATOM 2648 C C . ARG A 1 349 ? 6.434 -9.862 -10.955 1.00 95.56 349 ARG A C 1
ATOM 2650 O O . ARG A 1 349 ? 7.361 -9.921 -10.144 1.00 95.56 349 ARG A O 1
ATOM 2657 N N . PRO A 1 350 ? 6.025 -8.697 -11.490 1.00 95.81 350 PRO A N 1
ATOM 2658 C CA . PRO A 1 350 ? 6.597 -7.418 -11.093 1.00 95.81 350 PRO A CA 1
ATOM 2659 C C . PRO A 1 350 ? 6.268 -7.078 -9.638 1.00 95.81 350 PRO A C 1
ATOM 2661 O O . PRO A 1 350 ? 5.121 -7.204 -9.205 1.00 95.81 350 PRO A O 1
ATOM 2664 N N . VAL A 1 351 ? 7.267 -6.583 -8.908 1.00 94.31 351 VAL A N 1
ATOM 2665 C CA . VAL A 1 351 ? 7.145 -6.141 -7.515 1.00 94.31 351 VAL A CA 1
ATOM 2666 C C . VAL A 1 351 ? 7.602 -4.688 -7.382 1.00 94.31 351 VAL A C 1
ATOM 2668 O O . VAL A 1 351 ? 8.652 -4.284 -7.887 1.00 94.31 351 VAL A O 1
ATOM 2671 N N . HIS A 1 352 ? 6.820 -3.882 -6.664 1.00 92.81 352 HIS A N 1
ATOM 2672 C CA . HIS A 1 352 ? 7.255 -2.567 -6.206 1.00 92.81 352 HIS A CA 1
ATOM 2673 C C . HIS A 1 352 ? 7.673 -2.640 -4.740 1.00 92.81 352 HIS A C 1
ATOM 2675 O O . HIS A 1 352 ? 6.831 -2.680 -3.849 1.00 92.81 352 HIS A O 1
ATOM 2681 N N . GLY A 1 353 ? 8.984 -2.638 -4.492 1.00 89.81 353 GLY A N 1
ATOM 2682 C CA . GLY A 1 353 ? 9.525 -2.678 -3.131 1.00 89.81 353 GLY A CA 1
ATOM 2683 C C . GLY A 1 353 ? 9.542 -1.322 -2.412 1.00 89.81 353 GLY A C 1
ATOM 2684 O O . GLY A 1 353 ? 9.968 -1.256 -1.267 1.00 89.81 353 GLY A O 1
ATOM 2685 N N . GLY A 1 354 ? 9.134 -0.228 -3.063 1.00 91.25 354 GLY A N 1
ATOM 2686 C CA . GLY A 1 354 ? 9.118 1.112 -2.465 1.00 91.25 354 GLY A CA 1
ATOM 2687 C C . GLY A 1 354 ? 7.849 1.406 -1.659 1.00 91.25 354 GLY A C 1
ATOM 2688 O O . GLY A 1 354 ? 6.835 0.736 -1.818 1.00 91.25 354 GLY A O 1
ATOM 2689 N N . LEU A 1 355 ? 7.870 2.418 -0.786 1.00 90.06 355 LEU A N 1
ATOM 2690 C CA . LEU A 1 355 ? 6.702 2.806 0.022 1.00 90.06 355 LEU A CA 1
ATOM 2691 C C . LEU A 1 355 ? 5.748 3.781 -0.681 1.00 90.06 355 LEU A C 1
ATOM 2693 O O . LEU A 1 355 ? 4.744 4.191 -0.092 1.00 90.06 355 LEU A O 1
ATOM 2697 N N . SER A 1 356 ? 6.038 4.184 -1.919 1.00 87.44 356 SER A N 1
ATOM 2698 C CA . SER A 1 356 ? 5.085 4.948 -2.723 1.00 87.44 356 SER A CA 1
ATOM 2699 C C . SER A 1 356 ? 3.832 4.137 -3.026 1.00 87.44 356 SER A C 1
ATOM 2701 O O . SER A 1 356 ? 3.879 2.923 -3.198 1.00 87.44 356 SER A O 1
ATOM 2703 N N . TYR A 1 357 ? 2.702 4.832 -3.132 1.00 79.19 357 TYR A N 1
ATOM 2704 C CA . TYR A 1 357 ? 1.452 4.222 -3.582 1.00 79.19 357 TYR A CA 1
ATOM 2705 C C . TYR A 1 357 ? 1.448 4.076 -5.104 1.00 79.19 357 TYR A C 1
ATOM 2707 O O . TYR A 1 357 ? 1.995 4.919 -5.814 1.00 79.19 357 TYR A O 1
ATOM 2715 N N . GLU A 1 358 ? 0.728 3.083 -5.615 1.00 77.81 358 GLU A N 1
ATOM 2716 C CA . GLU A 1 358 ? 0.731 2.687 -7.029 1.00 77.81 358 GLU A CA 1
ATOM 2717 C C . GLU A 1 358 ? 0.243 3.818 -7.947 1.00 77.81 358 GLU A C 1
ATOM 2719 O O . GLU A 1 358 ? 0.777 4.043 -9.028 1.00 77.81 358 GLU A O 1
ATOM 2724 N N . ARG A 1 359 ? -0.678 4.652 -7.449 1.00 76.25 359 ARG A N 1
ATOM 2725 C CA . ARG A 1 359 ? -1.156 5.873 -8.126 1.00 76.25 359 ARG A CA 1
ATOM 2726 C C . ARG A 1 359 ? -0.086 6.950 -8.358 1.00 76.25 359 ARG A C 1
ATOM 2728 O O . ARG A 1 359 ? -0.344 7.909 -9.078 1.00 76.25 359 ARG A O 1
ATOM 2735 N N . GLN A 1 360 ? 1.053 6.867 -7.671 1.00 82.69 360 GLN A N 1
ATOM 2736 C CA . GLN A 1 360 ? 2.198 7.767 -7.854 1.00 82.69 360 GLN A CA 1
ATOM 2737 C C . GLN A 1 360 ? 3.202 7.199 -8.862 1.00 82.69 360 GLN A C 1
ATOM 2739 O O . GLN A 1 360 ? 4.134 7.901 -9.253 1.00 82.69 360 GLN A O 1
ATOM 2744 N N . LEU A 1 361 ? 3.032 5.938 -9.266 1.00 89.19 361 LEU A N 1
ATOM 2745 C CA . LEU A 1 361 ? 3.914 5.285 -10.215 1.00 89.19 361 LEU A CA 1
ATOM 2746 C C . LEU A 1 361 ? 3.592 5.751 -11.639 1.00 89.19 361 LEU A C 1
ATOM 2748 O O . LEU A 1 361 ? 2.448 6.100 -11.951 1.00 89.19 361 LEU A O 1
ATOM 2752 N N . PRO A 1 362 ? 4.581 5.723 -12.544 1.00 90.88 362 PRO A N 1
ATOM 2753 C CA . PRO A 1 362 ? 4.323 5.910 -13.961 1.00 90.88 362 PRO A CA 1
ATOM 2754 C C . PRO A 1 362 ? 3.270 4.908 -14.480 1.00 90.88 362 PRO A C 1
ATOM 2756 O O . PRO A 1 362 ? 3.325 3.740 -14.090 1.00 90.88 362 PRO A O 1
ATOM 2759 N N . PRO A 1 363 ? 2.367 5.293 -15.405 1.00 89.94 363 PRO A N 1
ATOM 2760 C CA . PRO A 1 363 ? 1.224 4.456 -15.800 1.00 89.94 363 PRO A CA 1
ATOM 2761 C C . PRO A 1 363 ? 1.583 3.039 -16.266 1.00 89.94 363 PRO A C 1
ATOM 2763 O O . PRO A 1 363 ? 0.882 2.083 -15.953 1.00 89.94 363 PRO A O 1
ATOM 2766 N N . VAL A 1 364 ? 2.697 2.888 -16.987 1.00 93.06 364 VAL A N 1
ATOM 2767 C CA . VAL A 1 364 ? 3.171 1.578 -17.461 1.00 93.06 364 VAL A CA 1
ATOM 2768 C C . VAL A 1 364 ? 3.691 0.719 -16.305 1.00 93.06 364 VAL A C 1
ATOM 2770 O O . VAL A 1 364 ? 3.437 -0.480 -16.280 1.00 93.06 364 VAL A O 1
ATOM 2773 N N . MET A 1 365 ? 4.384 1.319 -15.332 1.00 94.12 365 MET A N 1
ATOM 2774 C CA . MET A 1 365 ? 4.840 0.612 -14.132 1.00 94.12 365 MET A CA 1
ATOM 2775 C C . MET A 1 365 ? 3.649 0.186 -13.268 1.00 94.12 365 MET A C 1
ATOM 2777 O O . MET A 1 365 ? 3.591 -0.969 -12.856 1.00 94.12 365 MET A O 1
ATOM 2781 N N . ALA A 1 366 ? 2.680 1.087 -13.056 1.00 91.94 366 ALA A N 1
ATOM 2782 C CA . ALA A 1 366 ? 1.441 0.783 -12.343 1.00 91.94 366 ALA A CA 1
ATOM 2783 C C . ALA A 1 366 ? 0.700 -0.394 -12.996 1.00 91.94 366 ALA A C 1
ATOM 2785 O O . ALA A 1 366 ? 0.411 -1.373 -12.318 1.00 91.94 366 ALA A O 1
ATOM 2786 N N . LEU A 1 367 ? 0.510 -0.367 -14.324 1.00 94.00 367 LEU A N 1
ATOM 2787 C CA . LEU A 1 367 ? -0.097 -1.477 -15.064 1.00 94.00 367 LEU A CA 1
ATOM 2788 C C . LEU A 1 367 ? 0.664 -2.794 -14.868 1.00 94.00 367 LEU A C 1
ATOM 2790 O O . LEU A 1 367 ? 0.036 -3.831 -14.672 1.00 94.00 367 LEU A O 1
ATOM 2794 N N . LEU A 1 368 ? 2.000 -2.767 -14.936 1.00 95.81 368 LEU A N 1
ATOM 2795 C CA . LEU A 1 368 ? 2.817 -3.970 -14.769 1.00 95.81 368 LEU A CA 1
ATOM 2796 C C . LEU A 1 368 ? 2.582 -4.625 -13.399 1.00 95.81 368 LEU A C 1
ATOM 2798 O O . LEU A 1 368 ? 2.411 -5.839 -13.316 1.00 95.81 368 LEU A O 1
ATOM 2802 N N . ILE A 1 369 ? 2.514 -3.820 -12.340 1.00 94.00 369 ILE A N 1
ATOM 2803 C CA . ILE A 1 369 ? 2.283 -4.288 -10.967 1.00 94.00 369 ILE A CA 1
ATOM 2804 C C . ILE A 1 369 ? 0.833 -4.736 -10.772 1.00 94.00 369 ILE A C 1
ATOM 2806 O O . ILE A 1 369 ? 0.584 -5.805 -10.225 1.00 94.00 369 ILE A O 1
ATOM 2810 N N . GLU A 1 370 ? -0.132 -3.938 -11.222 1.00 93.12 370 GLU A N 1
ATOM 2811 C CA . GLU A 1 370 ? -1.554 -4.176 -10.968 1.00 93.12 370 GLU A CA 1
ATOM 2812 C C . GLU A 1 370 ? -2.116 -5.340 -11.798 1.00 93.12 370 GLU A C 1
ATOM 2814 O O . GLU A 1 370 ? -2.940 -6.100 -11.292 1.00 93.12 370 GLU A O 1
ATOM 2819 N N . ALA A 1 371 ? -1.673 -5.517 -13.050 1.00 94.88 371 ALA A N 1
ATOM 2820 C CA . ALA A 1 371 ? -2.163 -6.587 -13.924 1.00 94.88 371 ALA A CA 1
ATOM 2821 C C . ALA A 1 371 ? -1.375 -7.899 -13.787 1.00 94.88 371 ALA A C 1
ATOM 2823 O O . ALA A 1 371 ? -1.973 -8.966 -13.911 1.00 94.88 371 ALA A O 1
ATOM 2824 N N . PHE A 1 372 ? -0.060 -7.836 -13.542 1.00 95.81 372 PHE A N 1
ATOM 2825 C CA . PHE A 1 372 ? 0.822 -9.017 -13.579 1.00 95.81 372 PHE A CA 1
ATOM 2826 C C . PHE A 1 372 ? 1.546 -9.295 -12.256 1.00 95.81 372 PHE A C 1
ATOM 2828 O O . PHE A 1 372 ? 2.130 -10.365 -12.086 1.00 95.81 372 PHE A O 1
ATOM 2835 N N . GLY A 1 373 ? 1.527 -8.346 -11.321 1.00 93.25 373 GLY A N 1
ATOM 2836 C CA . GLY A 1 373 ? 2.138 -8.476 -10.005 1.00 93.25 373 GLY A CA 1
ATOM 2837 C C . GLY A 1 373 ? 1.165 -8.937 -8.919 1.00 93.25 373 GLY A C 1
ATOM 2838 O O . GLY A 1 373 ? -0.002 -9.287 -9.145 1.00 93.25 373 GLY A O 1
ATOM 2839 N N . GLU A 1 374 ? 1.670 -8.922 -7.690 1.00 88.56 374 GLU A N 1
ATOM 2840 C CA . GLU A 1 374 ? 0.929 -9.266 -6.478 1.00 88.56 374 GLU A CA 1
ATOM 2841 C C . GLU A 1 374 ? 0.969 -8.083 -5.521 1.00 88.56 374 GLU A C 1
ATOM 2843 O O . GLU A 1 374 ? 1.912 -7.912 -4.752 1.00 88.56 374 GLU A O 1
ATOM 2848 N N . ASN A 1 375 ? -0.065 -7.245 -5.600 1.00 79.81 375 ASN A N 1
ATOM 2849 C CA . ASN A 1 375 ? -0.207 -6.075 -4.748 1.00 79.81 375 ASN A CA 1
ATOM 2850 C C . ASN A 1 375 ? -1.551 -6.093 -4.009 1.00 79.81 375 ASN A C 1
ATOM 2852 O O . ASN A 1 375 ? -2.453 -5.317 -4.340 1.00 79.81 375 ASN A O 1
ATOM 2856 N N . PRO A 1 376 ? -1.711 -7.007 -3.038 1.00 71.56 376 PRO A N 1
ATOM 2857 C CA . PRO A 1 376 ? -2.904 -7.034 -2.215 1.00 71.56 376 PRO A CA 1
ATOM 2858 C C . PRO A 1 376 ? -2.964 -5.727 -1.424 1.00 71.56 376 PRO A C 1
ATOM 2860 O O . PRO A 1 376 ? -2.043 -5.398 -0.679 1.00 71.56 376 PRO A O 1
ATOM 2863 N N . LEU A 1 377 ? -4.068 -5.001 -1.563 1.00 67.00 377 LEU A N 1
ATOM 2864 C CA . LEU A 1 377 ? -4.467 -4.007 -0.571 1.00 67.00 377 LEU A CA 1
ATOM 2865 C C . LEU A 1 377 ? -5.728 -4.554 0.087 1.00 67.00 377 LEU A C 1
ATOM 2867 O O . LEU A 1 377 ? -6.772 -4.648 -0.566 1.00 67.00 377 LEU A O 1
ATOM 2871 N N . LEU A 1 378 ? -5.623 -4.955 1.355 1.00 57.94 378 LEU A N 1
ATOM 2872 C CA . LEU A 1 378 ? -6.803 -5.274 2.160 1.00 57.94 378 LEU A CA 1
ATOM 2873 C C . LEU A 1 378 ? -7.419 -3.970 2.662 1.00 57.94 378 LEU A C 1
ATOM 2875 O O . LEU A 1 378 ? -6.698 -3.089 3.129 1.00 57.94 378 LEU A O 1
ATOM 2879 N N . LEU A 1 379 ? -8.751 -3.903 2.573 1.00 52.84 379 LEU A N 1
ATOM 2880 C CA . LEU A 1 379 ? -9.678 -3.098 3.377 1.00 52.84 379 LEU A CA 1
ATOM 2881 C C . LEU A 1 379 ? -9.003 -1.979 4.168 1.00 52.84 379 LEU A C 1
ATOM 2883 O O . LEU A 1 379 ? -8.577 -2.152 5.309 1.00 52.84 379 LEU A O 1
ATOM 2887 N N . ARG A 1 380 ? -8.976 -0.787 3.575 1.00 51.84 380 ARG A N 1
ATOM 2888 C CA . ARG A 1 380 ? -8.731 0.401 4.378 1.00 51.84 380 ARG A CA 1
ATOM 2889 C C . ARG A 1 380 ? -9.879 0.523 5.398 1.00 51.84 380 ARG A C 1
ATOM 2891 O O . ARG A 1 380 ? -11.033 0.296 5.020 1.00 51.84 380 ARG A O 1
ATOM 2898 N N . PRO A 1 381 ? -9.605 0.899 6.658 1.00 41.78 381 PRO A N 1
ATOM 2899 C CA . PRO A 1 381 ? -10.634 1.022 7.691 1.00 41.78 381 PRO A CA 1
ATOM 2900 C C . PRO A 1 381 ? -11.768 2.013 7.334 1.00 41.78 381 PRO A C 1
ATOM 2902 O O . PRO A 1 381 ? -12.820 1.986 7.965 1.00 41.78 381 PRO A O 1
ATOM 2905 N N . ASP A 1 382 ? -11.566 2.872 6.325 1.00 46.59 382 ASP A N 1
ATOM 2906 C CA . ASP A 1 382 ? -12.534 3.826 5.770 1.00 46.59 382 ASP A CA 1
ATOM 2907 C C . ASP A 1 382 ? -13.392 3.274 4.612 1.00 46.59 382 ASP A C 1
ATOM 2909 O O . ASP A 1 382 ? -14.210 4.021 4.069 1.00 46.59 382 ASP A O 1
ATOM 2913 N N . GLN A 1 383 ? -13.242 2.002 4.209 1.00 53.31 383 GLN A N 1
ATOM 2914 C CA . GLN A 1 383 ? -14.164 1.415 3.233 1.00 53.31 383 GLN A CA 1
ATOM 2915 C C . GLN A 1 383 ? -15.596 1.434 3.790 1.00 53.31 383 GLN A C 1
ATOM 2917 O O . GLN A 1 383 ? -15.822 1.092 4.955 1.00 53.31 383 GLN A O 1
ATOM 2922 N N . PRO A 1 384 ? -16.585 1.854 2.987 1.00 49.91 384 PRO A N 1
ATOM 2923 C CA . PRO A 1 384 ? -17.902 2.152 3.513 1.00 49.91 384 PRO A CA 1
ATOM 2924 C C . PRO A 1 384 ? -18.583 0.892 4.054 1.00 49.91 384 PRO A C 1
ATOM 2926 O O . PRO A 1 384 ? -18.770 -0.097 3.343 1.00 49.91 384 PRO A O 1
ATOM 2929 N N . LEU A 1 385 ? -19.077 1.004 5.294 1.00 54.53 385 LEU A N 1
ATOM 2930 C CA . LEU A 1 385 ? -20.049 0.088 5.911 1.00 54.53 385 LEU A CA 1
ATOM 2931 C C . LEU A 1 385 ? -21.242 -0.230 5.005 1.00 54.53 385 LEU A C 1
ATOM 2933 O O . LEU A 1 385 ? -21.920 -1.218 5.236 1.00 54.53 385 LEU A O 1
ATOM 2937 N N . GLN A 1 386 ? -21.517 0.594 3.988 1.00 45.94 386 GLN A N 1
ATOM 2938 C CA . GLN A 1 386 ? -22.626 0.411 3.049 1.00 45.94 386 GLN A CA 1
ATOM 2939 C C . GLN A 1 386 ? -22.580 -0.930 2.302 1.00 45.94 386 GLN A C 1
ATOM 2941 O O . GLN A 1 386 ? -23.597 -1.356 1.763 1.00 45.94 386 GLN A O 1
ATOM 2946 N N . HIS A 1 387 ? -21.426 -1.601 2.268 1.00 49.38 387 HIS A N 1
ATOM 2947 C CA . HIS A 1 387 ? -21.301 -2.943 1.700 1.00 49.38 387 HIS A CA 1
ATOM 2948 C C . HIS A 1 387 ? -21.360 -4.055 2.746 1.00 49.38 387 HIS A C 1
ATOM 2950 O O . HIS A 1 387 ? -21.315 -5.223 2.369 1.00 49.38 387 HIS A O 1
ATOM 2956 N N . ASP A 1 388 ? -21.445 -3.728 4.031 1.00 56.59 388 ASP A N 1
ATOM 2957 C CA . ASP A 1 388 ? -21.610 -4.699 5.099 1.00 56.59 388 ASP A CA 1
ATOM 2958 C C . ASP A 1 388 ? -23.102 -4.929 5.356 1.00 56.59 388 ASP A C 1
ATOM 2960 O O . ASP A 1 388 ? -23.828 -4.026 5.770 1.00 56.59 388 ASP A O 1
ATOM 2964 N N . ALA A 1 389 ? -23.566 -6.158 5.124 1.00 52.06 389 ALA A N 1
ATOM 2965 C CA . ALA A 1 389 ? -24.948 -6.542 5.393 1.00 52.06 389 ALA A CA 1
ATOM 2966 C C . ALA A 1 389 ? -25.338 -6.327 6.870 1.00 52.06 389 ALA A C 1
ATOM 2968 O O . ALA A 1 389 ? -26.509 -6.094 7.165 1.00 52.06 389 ALA A O 1
ATOM 2969 N N . SER A 1 390 ? -24.364 -6.363 7.790 1.00 54.62 390 SER A N 1
ATOM 2970 C CA . SER A 1 390 ? -24.575 -6.133 9.222 1.00 54.62 390 SER A CA 1
ATOM 2971 C C . SER A 1 390 ? -24.726 -4.655 9.605 1.00 54.62 390 SER A C 1
ATOM 2973 O O . SER A 1 390 ? -25.292 -4.371 10.656 1.00 54.62 390 SER A O 1
ATOM 2975 N N . ALA A 1 391 ? -24.307 -3.713 8.747 1.00 57.53 391 ALA A N 1
ATOM 2976 C CA . ALA A 1 391 ? -24.353 -2.273 9.022 1.00 57.53 391 ALA A CA 1
ATOM 2977 C C . ALA A 1 391 ? -25.776 -1.685 9.099 1.00 57.53 391 ALA A C 1
ATOM 2979 O O . ALA A 1 391 ? -25.972 -0.590 9.635 1.00 57.53 391 ALA A O 1
ATOM 2980 N N . GLY A 1 392 ? -26.767 -2.395 8.546 1.00 52.31 392 GLY A N 1
ATOM 2981 C CA . GLY A 1 392 ? -28.112 -1.878 8.294 1.00 52.31 392 GLY A CA 1
ATOM 2982 C C . GLY A 1 392 ? -28.157 -0.855 7.146 1.00 52.31 392 GLY A C 1
ATOM 2983 O O . GLY A 1 392 ? -27.138 -0.331 6.702 1.00 52.31 392 GLY A O 1
ATOM 2984 N N . SER A 1 393 ? -29.358 -0.552 6.643 1.00 55.47 393 SER A N 1
ATOM 2985 C CA . SER A 1 393 ? -29.578 0.434 5.570 1.00 55.47 393 SER A CA 1
ATOM 2986 C C . SER A 1 393 ? -30.503 1.567 6.026 1.00 55.47 393 SER A C 1
ATOM 2988 O O . SER A 1 393 ? -31.530 1.307 6.658 1.00 55.47 393 SER A O 1
ATOM 2990 N N . GLY A 1 394 ? -30.195 2.821 5.673 1.00 59.31 394 GLY A N 1
ATOM 2991 C CA . GLY A 1 394 ? -31.133 3.942 5.819 1.00 59.31 394 GLY A CA 1
ATOM 2992 C C . GLY A 1 394 ? -30.475 5.322 5.893 1.00 59.31 394 GLY A C 1
ATOM 2993 O O . GLY A 1 394 ? -29.481 5.508 6.591 1.00 59.31 394 GLY A O 1
ATOM 2994 N N . GLN A 1 395 ? -31.056 6.302 5.194 1.00 64.94 395 GLN A N 1
ATOM 2995 C CA . GLN A 1 395 ? -30.667 7.712 5.313 1.00 64.94 395 GLN A CA 1
ATOM 2996 C C . GLN A 1 395 ? -31.001 8.256 6.710 1.00 64.94 395 GLN A C 1
ATOM 2998 O O . GLN A 1 395 ? -31.972 7.827 7.333 1.00 64.94 395 GLN A O 1
ATOM 3003 N N . GLY A 1 396 ? -30.191 9.200 7.199 1.00 69.06 396 GLY A N 1
ATOM 3004 C CA . GLY A 1 396 ? -30.413 9.843 8.499 1.00 69.06 396 GLY A CA 1
ATOM 3005 C C . GLY A 1 396 ? -30.250 8.910 9.705 1.00 69.06 396 GLY A C 1
ATOM 3006 O O . GLY A 1 396 ? -30.811 9.182 10.763 1.00 69.06 396 GLY A O 1
ATOM 3007 N N . ARG A 1 397 ? -29.508 7.804 9.559 1.00 81.69 397 ARG A N 1
ATOM 3008 C CA . ARG A 1 397 ? -29.198 6.859 10.642 1.00 81.69 397 ARG A CA 1
ATOM 3009 C C . ARG A 1 397 ? -27.702 6.812 10.934 1.00 81.69 397 ARG A C 1
ATOM 3011 O O . ARG A 1 397 ? -26.883 7.135 10.078 1.00 81.69 397 ARG A O 1
ATOM 3018 N N . VAL A 1 398 ? -27.360 6.359 12.135 1.00 86.94 398 VAL A N 1
ATOM 3019 C CA . VAL A 1 398 ? -26.012 5.879 12.449 1.00 86.94 398 VAL A CA 1
ATOM 3020 C C . VAL A 1 398 ? -25.991 4.386 12.146 1.00 86.94 398 VAL A C 1
ATOM 3022 O O . VAL A 1 398 ? -26.734 3.621 12.759 1.00 86.94 398 VAL A O 1
ATOM 3025 N N . LEU A 1 399 ? -25.191 3.986 11.161 1.00 86.31 399 LEU A N 1
ATOM 3026 C CA . LEU A 1 399 ? -24.960 2.580 10.830 1.00 86.31 399 LEU A CA 1
ATOM 3027 C C . LEU A 1 399 ? -23.922 2.014 11.797 1.00 86.31 399 LEU A C 1
ATOM 3029 O O . LEU A 1 399 ? -22.992 2.733 12.155 1.00 86.31 399 LEU A O 1
ATOM 3033 N N . HIS A 1 400 ? -24.050 0.753 12.195 1.00 86.38 400 HIS A N 1
ATOM 3034 C CA . HIS A 1 400 ? -23.095 0.091 13.085 1.00 86.38 400 HIS A CA 1
ATOM 3035 C C . HIS A 1 400 ? -22.753 -1.282 12.536 1.00 86.38 400 HIS A C 1
ATOM 3037 O O . HIS A 1 400 ? -23.648 -2.088 12.300 1.00 86.38 400 HIS A O 1
ATOM 3043 N N . ALA A 1 401 ? -21.462 -1.548 12.381 1.00 84.19 401 ALA A N 1
ATOM 3044 C CA . ALA A 1 401 ? -20.958 -2.860 12.046 1.00 84.19 401 ALA A CA 1
ATOM 3045 C C . ALA A 1 401 ? -20.040 -3.341 13.176 1.00 84.19 401 ALA A C 1
ATOM 3047 O O . ALA A 1 401 ? -19.079 -2.637 13.517 1.00 84.19 401 ALA A O 1
ATOM 3048 N N . PRO A 1 402 ? -20.322 -4.519 13.762 1.00 86.62 402 PRO A N 1
ATOM 3049 C CA . PRO A 1 402 ? -19.512 -5.060 14.841 1.00 86.62 402 PRO A CA 1
ATOM 3050 C C . PRO A 1 402 ? -18.097 -5.403 14.353 1.00 86.62 402 PRO A C 1
ATOM 3052 O O . PRO A 1 402 ? -17.804 -5.392 13.146 1.00 86.62 402 PRO A O 1
ATOM 3055 N N . ARG A 1 403 ? -17.218 -5.726 15.312 1.00 88.25 403 ARG A N 1
ATOM 3056 C CA . ARG A 1 403 ? -15.891 -6.283 15.021 1.00 88.25 403 ARG A CA 1
ATOM 3057 C C . ARG A 1 403 ? -16.017 -7.457 14.053 1.00 88.25 403 ARG A C 1
ATOM 3059 O O . ARG A 1 403 ? -16.880 -8.317 14.228 1.00 88.25 403 ARG A O 1
ATOM 3066 N N . LEU A 1 404 ? -15.146 -7.478 13.050 1.00 85.75 404 LEU A N 1
ATOM 3067 C CA . LEU A 1 404 ? -14.968 -8.625 12.172 1.00 85.75 404 LEU A CA 1
ATOM 3068 C C . LEU A 1 404 ? -13.668 -9.318 12.561 1.00 85.75 404 LEU A C 1
ATOM 3070 O O . LEU A 1 404 ? -12.596 -8.740 12.370 1.00 85.75 404 LEU A O 1
ATOM 3074 N N . SER A 1 405 ? -13.778 -10.544 13.065 1.00 87.69 405 SER A N 1
ATOM 3075 C CA . SER A 1 405 ? -12.638 -11.321 13.550 1.00 87.69 405 SER A CA 1
ATOM 3076 C C . SER A 1 405 ? -12.635 -12.738 12.989 1.00 87.69 405 SER A C 1
ATOM 3078 O O . SER A 1 405 ? -13.682 -13.274 12.623 1.00 87.69 405 SER A O 1
ATOM 3080 N N . ILE A 1 406 ? -11.447 -13.336 12.960 1.00 88.00 406 ILE A N 1
ATOM 3081 C CA . ILE A 1 406 ? -11.198 -14.752 12.695 1.00 88.00 406 ILE A CA 1
ATOM 3082 C C . ILE A 1 406 ? -10.270 -15.228 13.802 1.00 88.00 406 ILE A C 1
ATOM 3084 O O . ILE A 1 406 ? -9.118 -14.805 13.848 1.00 88.00 406 ILE A O 1
ATOM 3088 N N . GLY A 1 407 ? -10.805 -16.033 14.721 1.00 90.31 407 GLY A N 1
ATOM 3089 C CA . GLY A 1 407 ? -10.097 -16.404 15.946 1.00 90.31 407 GLY A CA 1
ATOM 3090 C C . GLY A 1 407 ? -9.555 -15.169 16.677 1.00 90.31 407 GLY A C 1
ATOM 3091 O O . GLY A 1 407 ? -10.335 -14.280 17.026 1.00 90.31 407 GLY A O 1
ATOM 3092 N N . GLN A 1 408 ? -8.238 -15.099 16.875 1.00 92.75 408 GLN A N 1
ATOM 3093 C CA . GLN A 1 408 ? -7.545 -13.991 17.547 1.00 92.75 408 GLN A CA 1
ATOM 3094 C C . GLN A 1 408 ? -7.257 -12.786 16.629 1.00 92.75 408 GLN A C 1
ATOM 3096 O O . GLN A 1 408 ? -6.810 -11.740 17.098 1.00 92.75 408 GLN A O 1
ATOM 3101 N N . VAL A 1 409 ? -7.513 -12.880 15.321 1.00 92.75 409 VAL A N 1
ATOM 3102 C CA . VAL A 1 409 ? -7.223 -11.797 14.371 1.00 92.75 409 VAL A CA 1
ATOM 3103 C C . VAL A 1 409 ? -8.454 -10.931 14.135 1.00 92.75 409 VAL A C 1
ATOM 3105 O O . VAL A 1 409 ? -9.457 -11.380 13.579 1.00 92.75 409 VAL A O 1
ATOM 3108 N N . VAL A 1 410 ? -8.365 -9.650 14.491 1.00 91.62 410 VAL A N 1
ATOM 3109 C CA . VAL A 1 410 ? -9.391 -8.640 14.209 1.00 91.62 410 VAL A CA 1
ATOM 3110 C C . VAL A 1 410 ? -9.085 -7.999 12.855 1.00 91.62 410 VAL A C 1
ATOM 3112 O O . VAL A 1 410 ? -8.198 -7.155 12.735 1.00 91.62 410 VAL A O 1
ATOM 3115 N N . LEU A 1 411 ? -9.842 -8.379 11.825 1.00 86.44 411 LEU A N 1
ATOM 3116 C CA . LEU A 1 411 ? -9.715 -7.842 10.463 1.00 86.44 411 LEU A CA 1
ATOM 3117 C C . LEU A 1 411 ? -10.301 -6.438 10.328 1.00 86.44 411 LEU A C 1
ATOM 3119 O O . LEU A 1 411 ? -9.871 -5.653 9.486 1.00 86.44 411 LEU A O 1
ATOM 3123 N N . ARG A 1 412 ? -11.323 -6.131 11.132 1.00 86.75 412 ARG A N 1
ATOM 3124 C CA . ARG A 1 412 ? -11.936 -4.805 11.185 1.00 86.75 412 ARG A CA 1
ATOM 3125 C C . ARG A 1 412 ? -12.455 -4.516 12.584 1.00 86.75 412 ARG A C 1
ATOM 3127 O O . ARG A 1 412 ? -13.218 -5.295 13.151 1.00 86.75 412 ARG A O 1
ATOM 3134 N N . ARG A 1 413 ? -12.110 -3.332 13.082 1.00 89.69 413 ARG A N 1
ATOM 3135 C CA . ARG A 1 413 ? -12.665 -2.746 14.306 1.00 89.69 413 ARG A CA 1
ATOM 3136 C C . ARG A 1 413 ? -14.181 -2.559 14.217 1.00 89.69 413 ARG A C 1
ATOM 3138 O O . ARG A 1 413 ? -14.720 -2.332 13.128 1.00 89.69 413 ARG A O 1
ATOM 3145 N N . ALA A 1 414 ? -14.860 -2.574 15.362 1.00 90.38 414 ALA A N 1
ATOM 3146 C CA . ALA A 1 414 ? -16.226 -2.072 15.441 1.00 90.38 414 ALA A CA 1
ATOM 3147 C C . ALA A 1 414 ? -16.256 -0.644 14.890 1.00 90.38 414 ALA A C 1
ATOM 3149 O O . ALA A 1 414 ? -15.417 0.196 15.238 1.00 90.38 414 ALA A O 1
ATOM 3150 N N . THR A 1 415 ? -17.178 -0.409 13.964 1.00 89.00 415 THR A N 1
ATOM 3151 C CA . THR A 1 415 ? -17.216 0.815 13.175 1.00 89.00 415 THR A CA 1
ATOM 3152 C C . THR A 1 415 ? -18.643 1.339 13.124 1.00 89.00 415 THR A C 1
ATOM 3154 O O . THR A 1 415 ? -19.592 0.581 12.920 1.00 89.00 415 THR A O 1
ATOM 3157 N N . TRP A 1 416 ? -18.790 2.652 13.266 1.00 89.94 416 TRP A N 1
ATOM 3158 C CA . TRP A 1 416 ? -20.057 3.354 13.121 1.00 89.94 416 TRP A CA 1
ATOM 3159 C C . TRP A 1 416 ? -19.960 4.372 11.995 1.00 89.94 416 TRP A C 1
ATOM 3161 O O . TRP A 1 416 ? -18.941 5.043 11.848 1.00 89.94 416 TRP A O 1
ATOM 3171 N N . VAL A 1 417 ? -21.025 4.532 11.215 1.00 87.62 417 VAL A N 1
ATOM 3172 C CA . VAL A 1 417 ? -21.114 5.580 10.192 1.00 87.62 417 VAL A CA 1
ATOM 3173 C C . VAL A 1 417 ? -22.303 6.468 10.486 1.00 87.62 417 VAL A C 1
ATOM 3175 O O . VAL A 1 417 ? -23.449 6.087 10.255 1.00 87.62 417 VAL A O 1
ATOM 3178 N N . ALA A 1 418 ? -22.016 7.672 10.967 1.00 87.81 418 ALA A N 1
ATOM 3179 C CA . ALA A 1 418 ? -22.993 8.737 11.083 1.00 87.81 418 ALA A CA 1
ATOM 3180 C C . ALA A 1 418 ? -23.244 9.327 9.692 1.00 87.81 418 ALA A C 1
ATOM 3182 O O . ALA A 1 418 ? -22.352 9.937 9.096 1.00 87.81 418 ALA A O 1
ATOM 3183 N N . GLN A 1 419 ? -24.445 9.104 9.158 1.00 85.06 419 GLN A N 1
ATOM 3184 C CA . GLN A 1 419 ? -24.858 9.688 7.884 1.00 85.06 419 GLN A CA 1
ATOM 3185 C C . GLN A 1 419 ? -24.962 11.223 7.988 1.00 85.06 419 GLN A C 1
ATOM 3187 O O . GLN A 1 419 ? -25.084 11.766 9.091 1.00 85.06 419 GLN A O 1
ATOM 3192 N N . PRO A 1 420 ? -24.938 11.948 6.855 1.00 84.44 420 PRO A N 1
ATOM 3193 C CA . PRO A 1 420 ? -25.095 13.398 6.863 1.00 84.44 420 PRO A CA 1
ATOM 3194 C C . PRO A 1 420 ? -26.314 13.840 7.682 1.00 84.44 420 PRO A C 1
ATOM 3196 O O . PRO A 1 420 ? -27.394 13.251 7.594 1.00 84.44 420 PRO A O 1
ATOM 3199 N N . GLY A 1 421 ? -26.124 14.868 8.507 1.00 84.75 421 GLY A N 1
ATOM 3200 C CA . GLY A 1 421 ? -27.161 15.415 9.383 1.00 84.75 421 GLY A CA 1
ATOM 3201 C C . GLY A 1 421 ? -27.429 14.659 10.692 1.00 84.75 421 GLY A C 1
ATOM 3202 O O . GLY A 1 421 ? -28.218 15.161 11.488 1.00 84.75 421 GLY A O 1
ATOM 3203 N N . THR A 1 422 ? -26.790 13.513 10.969 1.00 87.94 422 THR A N 1
ATOM 3204 C CA . THR A 1 422 ? -27.026 12.776 12.231 1.00 87.94 422 THR A CA 1
ATOM 3205 C C . THR A 1 422 ? -26.106 13.183 13.379 1.00 87.94 422 THR A C 1
ATOM 3207 O O . THR A 1 422 ? -26.382 12.830 14.522 1.00 87.94 422 THR A O 1
ATOM 3210 N N . LEU A 1 423 ? -24.998 13.872 13.096 1.00 90.38 423 LEU A N 1
ATOM 3211 C CA . LEU A 1 423 ? -24.027 14.283 14.113 1.00 90.38 423 LEU A CA 1
ATOM 3212 C C . LEU A 1 423 ? -24.553 15.449 14.965 1.00 90.38 423 LEU A C 1
ATOM 3214 O O . LEU A 1 423 ? -25.082 16.414 14.399 1.00 90.38 423 LEU A O 1
ATOM 3218 N N . PRO A 1 424 ? -24.357 15.422 16.299 1.00 91.25 424 PRO A N 1
ATOM 3219 C CA . PRO A 1 424 ? -24.642 16.564 17.156 1.00 91.25 424 PRO A CA 1
ATOM 3220 C C . PRO A 1 424 ? -23.854 17.792 16.713 1.00 91.25 424 PRO A C 1
ATOM 3222 O O . PRO A 1 424 ? -22.657 17.713 16.438 1.00 91.25 424 PRO A O 1
ATOM 3225 N N . ARG A 1 425 ? -24.521 18.946 16.686 1.00 89.31 425 ARG A N 1
ATOM 3226 C CA . ARG A 1 425 ? -23.889 20.237 16.407 1.00 89.31 425 ARG A CA 1
ATOM 3227 C C . ARG A 1 425 ? -24.185 21.206 17.525 1.00 89.31 425 ARG A C 1
ATOM 3229 O O . ARG A 1 425 ? -25.302 21.248 18.037 1.00 89.31 425 ARG A O 1
ATOM 3236 N N . ARG A 1 426 ? -23.177 22.003 17.856 1.00 90.06 426 ARG A N 1
ATOM 3237 C CA . ARG A 1 426 ? -23.303 23.038 18.864 1.00 90.06 426 ARG A CA 1
ATOM 3238 C C . ARG A 1 426 ? -24.234 24.142 18.372 1.00 90.06 426 ARG A C 1
ATOM 3240 O O . ARG A 1 426 ? -24.002 24.732 17.315 1.00 90.06 426 ARG A O 1
ATOM 3247 N N . ALA A 1 427 ? -25.288 24.417 19.133 1.00 89.12 427 ALA A N 1
ATOM 3248 C CA . ALA A 1 427 ? -26.179 25.534 18.848 1.00 89.12 427 ALA A CA 1
ATOM 3249 C C . ALA A 1 427 ? -25.502 26.873 19.189 1.00 89.12 427 ALA A C 1
ATOM 3251 O O . ALA A 1 427 ? -24.623 26.947 20.051 1.00 89.12 427 ALA A O 1
ATOM 3252 N N . ALA A 1 428 ? -25.924 27.954 18.529 1.00 89.81 428 ALA A N 1
ATOM 3253 C CA . ALA A 1 428 ? -25.439 29.291 18.859 1.00 89.81 428 ALA A CA 1
ATOM 3254 C C . ALA A 1 428 ? -25.741 29.615 20.334 1.00 89.81 428 ALA A C 1
ATOM 3256 O O . ALA A 1 428 ? -26.884 29.510 20.771 1.00 89.81 428 ALA A O 1
ATOM 3257 N N . GLY A 1 429 ? -24.711 29.991 21.097 1.00 91.81 429 GLY A N 1
ATOM 3258 C CA . GLY A 1 429 ? -24.831 30.292 22.528 1.00 91.81 429 GLY A CA 1
ATOM 3259 C C . GLY A 1 429 ? -24.874 29.073 23.461 1.00 91.81 429 GLY A C 1
ATOM 3260 O O . GLY A 1 429 ? -24.971 29.265 24.669 1.00 91.81 429 GLY A O 1
ATOM 3261 N N . GLN A 1 430 ? -24.776 27.841 22.947 1.00 93.19 430 GLN A N 1
ATOM 3262 C CA . GLN A 1 430 ? -24.686 26.641 23.784 1.00 93.19 430 GLN A CA 1
ATOM 3263 C C . GLN A 1 430 ? -23.333 26.579 24.509 1.00 93.19 430 GLN A C 1
ATOM 3265 O O . GLN A 1 430 ? -22.278 26.763 23.892 1.00 93.19 430 GLN A O 1
ATOM 3270 N N . SER A 1 431 ? -23.367 26.296 25.815 1.00 93.44 431 SER A N 1
ATOM 3271 C CA . SER A 1 431 ? -22.157 26.140 26.625 1.00 93.44 431 SER A CA 1
ATOM 3272 C C . SER A 1 431 ? -21.370 24.877 26.243 1.00 93.44 431 SER A C 1
ATOM 3274 O O . SER A 1 431 ? -21.925 23.929 25.682 1.00 93.44 431 SER A O 1
ATOM 3276 N N . ASP A 1 432 ? -20.074 24.838 26.574 1.00 90.38 432 ASP A N 1
ATOM 3277 C CA . ASP A 1 432 ? -19.243 23.637 26.386 1.00 90.38 432 ASP A CA 1
ATOM 3278 C C . ASP A 1 432 ? -19.823 22.419 27.125 1.00 90.38 432 ASP A C 1
ATOM 3280 O O . ASP A 1 432 ? -19.848 21.316 26.581 1.00 90.38 432 ASP A O 1
ATOM 3284 N N . ALA A 1 433 ? -20.324 22.623 28.347 1.00 91.94 433 ALA A N 1
ATOM 3285 C CA . ALA A 1 433 ? -20.878 21.560 29.181 1.00 91.94 433 ALA A CA 1
ATOM 3286 C C . ALA A 1 433 ? -22.177 20.984 28.595 1.00 91.94 433 ALA A C 1
ATOM 3288 O O . ALA A 1 433 ? -22.324 19.764 28.505 1.00 91.94 433 ALA A O 1
ATOM 3289 N N . ASP A 1 434 ? -23.090 21.844 28.132 1.00 94.31 434 ASP A N 1
ATOM 3290 C CA . ASP A 1 434 ? -24.348 21.403 27.515 1.00 94.31 434 ASP A CA 1
ATOM 3291 C C . ASP A 1 434 ? -24.094 20.653 26.205 1.00 94.31 434 ASP A C 1
ATOM 3293 O O . ASP A 1 434 ? -24.769 19.665 25.893 1.00 94.31 434 ASP A O 1
ATOM 3297 N N . PHE A 1 435 ? -23.109 21.108 25.425 1.00 93.69 435 PHE A N 1
ATOM 3298 C CA . PHE A 1 435 ? -22.715 20.415 24.206 1.00 93.69 435 PHE A CA 1
ATOM 3299 C C . PHE A 1 435 ? -22.088 19.050 24.514 1.00 93.69 435 PHE A C 1
ATOM 3301 O O . PHE A 1 435 ? -22.465 18.057 23.891 1.00 93.69 435 PHE A O 1
ATOM 3308 N N . LEU A 1 436 ? -21.209 18.962 25.517 1.00 94.19 436 LEU A N 1
ATOM 3309 C CA . LEU A 1 436 ? -20.612 17.694 25.941 1.00 94.19 436 LEU A CA 1
ATOM 3310 C C . LEU A 1 436 ? -21.670 16.691 26.430 1.00 94.19 436 LEU A C 1
ATOM 3312 O O . LEU A 1 436 ? -21.596 15.511 26.083 1.00 94.19 436 LEU A O 1
ATOM 3316 N N . LEU A 1 437 ? -22.687 17.142 27.173 1.00 94.81 437 LEU A N 1
ATOM 3317 C CA . LEU A 1 437 ? -23.827 16.306 27.572 1.00 94.81 437 LEU A CA 1
ATOM 3318 C C . LEU A 1 437 ? -24.635 15.822 26.363 1.00 94.81 437 LEU A C 1
ATOM 3320 O O . LEU A 1 437 ? -24.996 14.645 26.293 1.00 94.81 437 LEU A O 1
ATOM 3324 N N . THR A 1 438 ? -24.873 16.704 25.388 1.00 95.25 438 THR A N 1
ATOM 3325 C CA . THR A 1 438 ? -25.555 16.356 24.131 1.00 95.25 438 THR A CA 1
ATOM 3326 C C . THR A 1 438 ? -24.775 15.282 23.371 1.00 95.25 438 THR A C 1
ATOM 3328 O O . THR A 1 438 ? -25.345 14.266 22.971 1.00 95.25 438 THR A O 1
ATOM 3331 N N . LEU A 1 439 ? -23.461 15.469 23.218 1.00 95.00 439 LEU A N 1
ATOM 3332 C CA . LEU A 1 439 ? -22.579 14.520 22.543 1.00 95.00 439 LEU A CA 1
ATOM 3333 C C . LEU A 1 439 ? -22.530 13.175 23.279 1.00 95.00 439 LEU A C 1
ATOM 3335 O O . LEU A 1 439 ? -22.682 12.132 22.653 1.00 95.00 439 LEU A O 1
ATOM 3339 N N . THR A 1 440 ? -22.384 13.182 24.604 1.00 95.88 440 THR A N 1
ATOM 3340 C CA . THR A 1 440 ? -22.329 11.957 25.423 1.00 95.88 440 THR A CA 1
ATOM 3341 C C . THR A 1 440 ? -23.636 11.168 25.349 1.00 95.88 440 THR A C 1
ATOM 3343 O O . THR A 1 440 ? -23.622 9.942 25.213 1.00 95.88 440 THR A O 1
ATOM 3346 N N . THR A 1 441 ? -24.774 11.868 25.384 1.00 96.12 441 THR A N 1
ATOM 3347 C CA . THR A 1 441 ? -26.103 11.262 25.224 1.00 96.12 441 THR A CA 1
ATOM 3348 C C . THR A 1 441 ? -26.245 10.622 23.846 1.00 96.12 441 THR A C 1
ATOM 3350 O O . THR A 1 441 ? -26.718 9.493 23.740 1.00 96.12 441 THR A O 1
ATOM 3353 N N . TRP A 1 442 ? -25.785 11.306 22.796 1.00 95.88 442 TRP A N 1
ATOM 3354 C CA . TRP A 1 442 ? -25.798 10.782 21.433 1.00 95.88 442 TRP A CA 1
ATOM 3355 C C . TRP A 1 442 ? -24.908 9.542 21.273 1.00 95.88 442 TRP A C 1
ATOM 3357 O O . TRP A 1 442 ? -25.365 8.534 20.739 1.00 95.88 442 TRP A O 1
ATOM 3367 N N . LEU A 1 443 ? -23.674 9.575 21.792 1.00 96.25 443 LEU A N 1
ATOM 3368 C CA . LEU A 1 443 ? -22.759 8.428 21.756 1.00 96.25 443 LEU A CA 1
ATOM 3369 C C . LEU A 1 443 ? -23.382 7.216 22.454 1.00 96.25 443 LEU A C 1
ATOM 3371 O O . LEU A 1 443 ? -23.448 6.136 21.871 1.00 96.25 443 LEU A O 1
ATOM 3375 N N . THR A 1 444 ? -23.919 7.420 23.658 1.00 96.12 444 THR A N 1
ATOM 3376 C CA . THR A 1 444 ? -24.574 6.362 24.441 1.00 96.12 444 THR A CA 1
ATOM 3377 C C . THR A 1 444 ? -25.798 5.806 23.713 1.00 96.12 444 THR A C 1
ATOM 3379 O O . THR A 1 444 ? -25.960 4.592 23.623 1.00 96.12 444 THR A O 1
ATOM 3382 N N . GLY A 1 445 ? -26.630 6.678 23.133 1.00 95.25 445 GLY A N 1
ATOM 3383 C CA . GLY A 1 445 ? -27.825 6.287 22.379 1.00 95.25 445 GLY A CA 1
ATOM 3384 C C . GLY A 1 445 ? -27.534 5.468 21.116 1.00 95.25 445 GLY A C 1
ATOM 3385 O O . GLY A 1 445 ? -28.402 4.725 20.662 1.00 95.25 445 GLY A O 1
ATOM 3386 N N . HIS A 1 446 ? -26.317 5.562 20.574 1.00 92.69 446 HIS A N 1
ATOM 3387 C CA . HIS A 1 446 ? -25.859 4.798 19.409 1.00 92.69 446 HIS A CA 1
ATOM 3388 C C . HIS A 1 446 ? -24.822 3.711 19.744 1.00 92.69 446 HIS A C 1
ATOM 3390 O O . HIS A 1 446 ? -24.314 3.049 18.838 1.00 92.69 446 HIS A O 1
ATOM 3396 N N . GLY A 1 447 ? -24.513 3.507 21.029 1.00 93.69 447 GLY A N 1
ATOM 3397 C CA . GLY A 1 447 ? -23.551 2.504 21.486 1.00 93.69 447 GLY A CA 1
ATOM 3398 C C . GLY A 1 447 ? -22.092 2.800 21.119 1.00 93.69 447 GLY A C 1
ATOM 3399 O O . GLY A 1 447 ? -21.291 1.869 21.074 1.00 93.69 447 GLY A O 1
ATOM 3400 N N . LEU A 1 448 ? -21.733 4.059 20.840 1.00 94.69 448 LEU A N 1
ATOM 3401 C CA . LEU A 1 448 ? -20.343 4.446 20.597 1.00 94.69 448 LEU A CA 1
ATOM 3402 C C . LEU A 1 448 ? -19.580 4.599 21.924 1.00 94.69 448 LEU A C 1
ATOM 3404 O O . LEU A 1 448 ? -20.112 5.177 22.877 1.00 94.69 448 LEU A O 1
ATOM 3408 N N . PRO A 1 449 ? -18.313 4.153 21.991 1.00 95.06 449 PRO A N 1
ATOM 3409 C CA . PRO A 1 449 ? -17.474 4.377 23.160 1.00 95.06 449 PRO A CA 1
ATOM 3410 C C . PRO A 1 449 ? -17.133 5.871 23.339 1.00 95.06 449 PRO A C 1
ATOM 3412 O O . PRO A 1 449 ? -17.094 6.619 22.364 1.00 95.06 449 PRO A O 1
ATOM 3415 N N . PRO A 1 450 ? -16.800 6.316 24.567 1.00 95.25 450 PRO A N 1
ATOM 3416 C CA . PRO A 1 450 ? -16.374 7.697 24.840 1.00 95.25 450 PRO A CA 1
ATOM 3417 C C . PRO A 1 450 ? -15.008 8.056 24.225 1.00 95.25 450 PRO A C 1
ATOM 3419 O O . PRO A 1 450 ? -14.638 9.228 24.165 1.00 95.25 450 PRO A O 1
ATOM 3422 N N . ARG A 1 451 ? -14.249 7.049 23.782 1.00 96.00 451 ARG A N 1
ATOM 3423 C CA . ARG A 1 451 ? -12.970 7.195 23.086 1.00 96.00 451 ARG A CA 1
ATOM 3424 C C . ARG A 1 451 ? -13.069 6.502 21.740 1.00 96.00 451 ARG A C 1
ATOM 3426 O O . ARG A 1 451 ? -13.383 5.313 21.694 1.00 96.00 451 ARG A O 1
ATOM 3433 N N . PHE A 1 452 ? -12.816 7.235 20.666 1.00 95.69 452 PHE A N 1
ATOM 3434 C CA . PHE A 1 452 ? -12.984 6.749 19.300 1.00 95.69 452 PHE A CA 1
ATOM 3435 C C . PHE A 1 452 ? -11.967 7.392 18.359 1.00 95.69 452 PHE A C 1
ATOM 3437 O O . PHE A 1 452 ? -11.489 8.503 18.589 1.00 95.69 452 PHE A O 1
ATOM 3444 N N . PHE A 1 453 ? -11.669 6.708 17.261 1.00 94.12 453 PHE A N 1
ATOM 3445 C CA . PHE A 1 453 ? -11.082 7.344 16.089 1.00 94.12 453 PHE A CA 1
ATOM 3446 C C . PHE A 1 453 ? -12.199 7.827 15.170 1.00 94.12 453 PHE A C 1
ATOM 3448 O O . PHE A 1 453 ? -13.178 7.112 14.983 1.00 94.12 453 PHE A O 1
ATOM 3455 N N . VAL A 1 454 ? -12.066 9.015 14.580 1.00 91.56 454 VAL A N 1
ATOM 3456 C CA . VAL A 1 454 ? -13.054 9.557 13.637 1.00 91.56 454 VAL A CA 1
ATOM 3457 C C . VAL A 1 454 ? -12.403 10.109 12.377 1.00 91.56 454 VAL A C 1
ATOM 3459 O O . VAL A 1 454 ? -11.403 10.819 12.438 1.00 91.56 454 VAL A O 1
ATOM 3462 N N . SER A 1 455 ? -12.989 9.809 11.225 1.00 87.81 455 SER A N 1
ATOM 3463 C CA . SER A 1 455 ? -12.668 10.438 9.940 1.00 87.81 455 SER A CA 1
ATOM 3464 C C . SER A 1 455 ? -13.946 10.959 9.286 1.00 87.81 455 SER A C 1
ATOM 3466 O O . SER A 1 455 ? -15.039 10.469 9.572 1.00 87.81 455 SER A O 1
ATOM 3468 N N . VAL A 1 456 ? -13.827 11.974 8.430 1.00 82.94 456 VAL A N 1
ATOM 3469 C CA . VAL A 1 456 ? -14.974 12.584 7.747 1.00 82.94 456 VAL A CA 1
ATOM 3470 C C . VAL A 1 456 ? -14.891 12.297 6.254 1.00 82.94 456 VAL A C 1
ATOM 3472 O O . VAL A 1 456 ? -13.883 12.555 5.600 1.00 82.94 456 VAL A O 1
ATOM 3475 N N . LEU A 1 457 ? -15.980 11.757 5.718 1.00 75.00 457 LEU A N 1
ATOM 3476 C CA . LEU A 1 457 ? -16.153 11.418 4.316 1.00 75.00 457 LEU A CA 1
ATOM 3477 C C . LEU A 1 457 ? -17.033 12.473 3.653 1.00 75.00 457 LEU A C 1
ATOM 3479 O O . LEU A 1 457 ? -18.231 12.578 3.925 1.00 75.00 457 LEU A O 1
ATOM 3483 N N . ARG A 1 458 ? -16.442 13.246 2.744 1.00 67.38 458 ARG A N 1
ATOM 3484 C CA . ARG A 1 458 ? -17.189 14.191 1.911 1.00 67.38 458 ARG A CA 1
ATOM 3485 C C . ARG A 1 458 ? -17.827 13.450 0.742 1.00 67.38 458 ARG A C 1
ATOM 3487 O O . ARG A 1 458 ? -17.132 12.832 -0.063 1.00 67.38 458 ARG A O 1
ATOM 3494 N N . THR A 1 459 ? -19.147 13.518 0.653 1.00 54.25 459 THR A N 1
ATOM 3495 C CA . THR A 1 459 ? -19.954 12.931 -0.417 1.00 54.25 459 THR A CA 1
ATOM 3496 C C . THR A 1 459 ? -19.959 13.872 -1.627 1.00 54.25 459 THR A C 1
ATOM 3498 O O . THR A 1 459 ? -20.648 14.884 -1.663 1.00 54.25 459 THR A O 1
ATOM 3501 N N . GLY A 1 460 ? -19.142 13.559 -2.633 1.00 50.19 460 GLY A N 1
ATOM 3502 C CA . GLY A 1 460 ? -19.082 14.282 -3.906 1.00 50.19 460 GLY A CA 1
ATOM 3503 C C . GLY A 1 460 ? -18.142 13.587 -4.892 1.00 50.19 460 GLY A C 1
ATOM 3504 O O . GLY A 1 460 ? -17.245 12.856 -4.473 1.00 50.19 460 GLY A O 1
ATOM 3505 N N . THR A 1 461 ? -18.341 13.787 -6.200 1.00 40.00 461 THR A N 1
ATOM 3506 C CA . THR A 1 461 ? -17.444 13.273 -7.250 1.00 40.00 461 THR A CA 1
ATOM 3507 C C . THR A 1 461 ? -16.080 13.940 -7.123 1.00 40.00 461 THR A C 1
ATOM 3509 O O . THR A 1 461 ? -15.849 15.029 -7.648 1.00 40.00 461 THR A O 1
ATOM 3512 N N . VAL A 1 462 ? -15.173 13.303 -6.394 1.00 43.44 462 VAL A N 1
ATOM 3513 C CA . VAL A 1 462 ? -13.773 13.711 -6.344 1.00 43.44 462 VAL A CA 1
ATOM 3514 C C . VAL A 1 462 ? -13.080 13.073 -7.554 1.00 43.44 462 VAL A C 1
ATOM 3516 O O . VAL A 1 462 ? -13.130 11.849 -7.684 1.00 43.44 462 VAL A O 1
ATOM 3519 N N . PRO A 1 463 ? -12.457 13.853 -8.457 1.00 37.44 463 PRO A N 1
ATOM 3520 C CA . PRO A 1 463 ? -11.732 13.300 -9.596 1.00 37.44 463 PRO A CA 1
ATOM 3521 C C . PRO A 1 463 ? -10.672 12.295 -9.135 1.00 37.44 463 PRO A C 1
ATOM 3523 O O . PRO A 1 463 ? -9.967 12.543 -8.148 1.00 37.44 463 PRO A O 1
ATOM 3526 N N . ALA A 1 464 ? -10.531 11.182 -9.861 1.00 38.84 464 ALA A N 1
ATOM 3527 C CA . ALA A 1 464 ? -9.460 10.218 -9.629 1.00 38.84 464 ALA A CA 1
ATOM 3528 C C . ALA A 1 464 ? -8.106 10.956 -9.655 1.00 38.84 464 ALA A C 1
ATOM 3530 O O . ALA A 1 464 ? -7.759 11.594 -10.645 1.00 38.84 464 ALA A O 1
ATOM 3531 N N . GLY A 1 465 ? -7.385 10.941 -8.530 1.00 38.66 465 GLY A N 1
ATOM 3532 C CA . GLY A 1 465 ? -6.129 11.683 -8.337 1.00 38.66 465 GLY A CA 1
ATOM 3533 C C . GLY A 1 465 ? -6.186 12.808 -7.294 1.00 38.66 465 GLY A C 1
ATOM 3534 O O . GLY A 1 465 ? -5.164 13.115 -6.687 1.00 38.66 465 GLY A O 1
ATOM 3535 N N . SER A 1 466 ? -7.367 13.349 -6.968 1.00 40.47 466 SER A N 1
ATOM 3536 C CA . SER A 1 466 ? -7.518 14.428 -5.968 1.00 40.47 466 SER A CA 1
ATOM 3537 C C . SER A 1 466 ? -7.554 13.934 -4.506 1.00 40.47 466 SER A C 1
ATOM 3539 O O . SER A 1 466 ? -7.735 14.726 -3.582 1.00 40.47 466 SER A O 1
ATOM 3541 N N . PHE A 1 467 ? -7.360 12.632 -4.270 1.00 42.41 467 PHE A N 1
ATOM 3542 C CA . PHE A 1 467 ? -7.274 12.037 -2.928 1.00 42.41 467 PHE A CA 1
ATOM 3543 C C . PHE A 1 467 ? -5.897 12.203 -2.268 1.00 42.41 467 PHE A C 1
ATOM 3545 O O . PHE A 1 467 ? -5.754 12.002 -1.060 1.00 42.41 467 PHE A O 1
ATOM 3552 N N . ALA A 1 468 ? -4.869 12.562 -3.043 1.00 38.62 468 ALA A N 1
ATOM 3553 C CA . ALA A 1 468 ? -3.536 12.835 -2.524 1.00 38.62 468 ALA A CA 1
ATOM 3554 C C . ALA A 1 468 ? -3.540 14.167 -1.751 1.00 38.62 468 ALA A C 1
ATOM 3556 O O . ALA A 1 468 ? -3.362 15.233 -2.328 1.00 38.62 468 ALA A O 1
ATOM 3557 N N . GLY A 1 469 ? -3.770 14.104 -0.436 1.00 40.81 469 GLY A N 1
ATOM 3558 C CA . GLY A 1 469 ? -3.689 15.268 0.456 1.00 40.81 469 GLY A CA 1
ATOM 3559 C C . GLY A 1 469 ? -4.950 15.575 1.264 1.00 40.81 469 GLY A C 1
ATOM 3560 O O . GLY A 1 469 ? -4.910 16.480 2.099 1.00 40.81 469 GLY A O 1
ATOM 3561 N N . ASP A 1 470 ? -6.038 14.819 1.085 1.00 52.19 470 ASP A N 1
ATOM 3562 C CA . ASP A 1 470 ? -7.247 14.980 1.895 1.00 52.19 470 ASP A CA 1
ATOM 3563 C C . ASP A 1 470 ? -7.021 14.460 3.325 1.00 52.19 470 ASP A C 1
ATOM 3565 O O . ASP A 1 470 ? -7.207 13.284 3.642 1.00 52.19 470 ASP A O 1
ATOM 3569 N N . ARG A 1 471 ? -6.581 15.365 4.206 1.00 54.38 471 ARG A N 1
ATOM 3570 C CA . ARG A 1 471 ? -6.323 15.070 5.622 1.00 54.38 471 ARG A CA 1
ATOM 3571 C C . ARG A 1 471 ? -7.589 14.694 6.391 1.00 54.38 471 ARG A C 1
ATOM 3573 O O . ARG A 1 471 ? -7.448 14.091 7.446 1.00 54.38 471 ARG A O 1
ATOM 3580 N N . SER A 1 472 ? -8.785 15.019 5.886 1.00 56.59 472 SER A N 1
ATOM 3581 C CA . SER A 1 472 ? -10.048 14.727 6.584 1.00 56.59 472 SER A CA 1
ATOM 3582 C C . SER A 1 472 ? -10.371 13.230 6.660 1.00 56.59 472 SER A C 1
ATOM 3584 O O . SER A 1 472 ? -11.129 12.805 7.530 1.00 56.59 472 SER A O 1
ATOM 3586 N N . ARG A 1 473 ? -9.712 12.422 5.818 1.00 65.69 473 ARG A N 1
ATOM 3587 C CA . ARG A 1 473 ? -9.777 10.954 5.841 1.00 65.69 473 ARG A CA 1
ATOM 3588 C C . ARG A 1 473 ? -8.842 10.310 6.851 1.00 65.69 473 ARG A C 1
ATOM 3590 O O . ARG A 1 473 ? -8.987 9.125 7.125 1.00 65.69 473 ARG A O 1
ATOM 3597 N N . LYS A 1 474 ? -7.850 11.044 7.370 1.00 76.31 474 LYS A N 1
ATOM 3598 C CA . LYS A 1 474 ? -6.961 10.493 8.395 1.00 76.31 474 LYS A CA 1
ATOM 3599 C C . LYS A 1 474 ? -7.746 10.403 9.703 1.00 76.31 474 LYS A C 1
ATOM 3601 O O . LYS A 1 474 ? -8.227 11.445 10.153 1.00 76.31 474 LYS A O 1
ATOM 3606 N N . PRO A 1 475 ? -7.874 9.211 10.308 1.00 87.25 475 PRO A N 1
ATOM 3607 C CA . PRO A 1 475 ? -8.589 9.081 11.564 1.00 87.25 475 PRO A CA 1
ATOM 3608 C C . PRO A 1 475 ? -7.942 9.949 12.647 1.00 87.25 475 PRO A C 1
ATOM 3610 O O . PRO A 1 475 ? -6.727 9.919 12.847 1.00 87.25 475 PRO A O 1
ATOM 3613 N N . MET A 1 476 ? -8.758 10.738 13.335 1.00 92.06 476 MET A N 1
ATOM 3614 C CA . MET A 1 476 ? -8.372 11.542 14.484 1.00 92.06 476 MET A CA 1
ATOM 3615 C C . MET A 1 476 ? -8.820 10.832 15.757 1.00 92.06 476 MET A C 1
ATOM 3617 O O . MET A 1 476 ? -9.987 10.471 15.878 1.00 92.06 476 MET A O 1
ATOM 3621 N N . TYR A 1 477 ? -7.907 10.655 16.708 1.00 94.69 477 TYR A N 1
ATOM 3622 C CA . TYR A 1 477 ? -8.251 10.177 18.045 1.00 94.69 477 TYR A CA 1
ATOM 3623 C C . TYR A 1 477 ? -9.032 11.248 18.810 1.00 94.69 477 TYR A C 1
ATOM 3625 O O . TYR A 1 477 ? -8.605 12.403 18.879 1.00 94.69 477 TYR A O 1
ATOM 3633 N N . VAL A 1 478 ? -10.153 10.856 19.407 1.00 96.12 478 VAL A N 1
ATOM 3634 C CA . VAL A 1 478 ? -10.987 11.709 20.249 1.00 96.12 478 VAL A CA 1
ATOM 3635 C C . VAL A 1 478 ? -11.245 10.996 21.566 1.00 96.12 478 VAL A C 1
ATOM 3637 O O . VAL A 1 478 ? -11.683 9.848 21.592 1.00 96.12 478 VAL A O 1
ATOM 3640 N N . ASP A 1 479 ? -11.000 11.715 22.654 1.00 95.81 479 ASP A N 1
ATOM 3641 C CA . ASP A 1 479 ? -11.432 11.362 23.999 1.00 95.81 479 ASP A CA 1
ATOM 3642 C C . ASP A 1 479 ? -12.369 12.469 24.480 1.00 95.81 479 ASP A C 1
ATOM 3644 O O . ASP A 1 479 ? -11.951 13.628 24.569 1.00 95.81 479 ASP A O 1
ATOM 3648 N N . ILE A 1 480 ? -13.632 12.137 24.763 1.00 95.31 480 ILE A N 1
ATOM 3649 C CA . ILE A 1 480 ? -14.613 13.134 25.217 1.00 95.31 480 ILE A CA 1
ATOM 3650 C C . ILE A 1 480 ? -14.241 13.761 26.569 1.00 95.31 480 ILE A C 1
ATOM 3652 O O . ILE A 1 480 ? -14.733 14.839 26.891 1.00 95.31 480 ILE A O 1
ATOM 3656 N N . GLY A 1 481 ? -13.345 13.132 27.341 1.00 93.88 481 GLY A N 1
ATOM 3657 C CA . GLY A 1 481 ? -12.771 13.702 28.560 1.00 93.88 481 GLY A CA 1
ATOM 3658 C C . GLY A 1 481 ? -11.760 14.829 28.310 1.00 93.88 481 GLY A C 1
ATOM 3659 O O . GLY A 1 481 ? -11.324 15.474 29.261 1.00 93.88 481 GLY A O 1
ATOM 3660 N N . SER A 1 482 ? -11.383 15.095 27.053 1.00 95.31 482 SER A N 1
ATOM 3661 C CA . SER A 1 482 ? -10.394 16.106 26.671 1.00 95.31 482 SER A CA 1
ATOM 3662 C C . SER A 1 482 ? -11.033 17.242 25.855 1.00 95.31 482 SER A C 1
ATOM 3664 O O . SER A 1 482 ? -11.246 17.091 24.647 1.00 95.31 482 SER A O 1
ATOM 3666 N N . PRO A 1 483 ? -11.291 18.424 26.458 1.00 92.88 483 PRO A N 1
ATOM 3667 C CA . PRO A 1 483 ? -11.910 19.552 25.757 1.00 92.88 483 PRO A CA 1
ATOM 3668 C C . PRO A 1 483 ? -11.207 19.970 24.449 1.00 92.88 483 PRO A C 1
ATOM 3670 O O . PRO A 1 483 ? -11.902 20.222 23.462 1.00 92.88 483 PRO A O 1
ATOM 3673 N N . PRO A 1 484 ? -9.858 19.994 24.353 1.00 95.19 484 PRO A N 1
ATOM 3674 C CA . PRO A 1 484 ? -9.182 20.298 23.091 1.00 95.19 484 PRO A CA 1
ATOM 3675 C C . PRO A 1 484 ? -9.481 19.296 21.967 1.00 95.19 484 PRO A C 1
ATOM 3677 O O . PRO A 1 484 ? -9.590 19.704 20.809 1.00 95.19 484 PRO A O 1
ATOM 3680 N N . LEU A 1 485 ? -9.628 18.003 22.287 1.00 95.44 485 LEU A N 1
ATOM 3681 C CA . LEU A 1 485 ? -9.953 16.970 21.297 1.00 95.44 485 LEU A CA 1
ATOM 3682 C C . LEU A 1 485 ? -11.410 17.069 20.842 1.00 95.44 485 LEU A C 1
ATOM 3684 O O . LEU A 1 485 ? -11.683 16.923 19.652 1.00 95.44 485 LEU A O 1
ATOM 3688 N N . VAL A 1 486 ? -12.328 17.395 21.756 1.00 94.62 486 VAL A N 1
ATOM 3689 C CA . VAL A 1 486 ? -13.735 17.667 21.418 1.00 94.62 486 VAL A CA 1
ATOM 3690 C C . VAL A 1 486 ? -13.840 18.869 20.474 1.00 94.62 486 VAL A C 1
ATOM 3692 O O . VAL A 1 486 ? -14.472 18.768 19.426 1.00 94.62 486 VAL A O 1
ATOM 3695 N N . LEU A 1 487 ? -13.136 19.968 20.760 1.00 92.94 487 LEU A N 1
ATOM 3696 C CA . LEU A 1 487 ? -13.107 21.142 19.877 1.00 92.94 487 LEU A CA 1
ATOM 3697 C C . LEU A 1 487 ? -12.505 20.830 18.497 1.00 92.94 487 LEU A C 1
ATOM 3699 O O . LEU A 1 487 ? -12.963 21.358 17.480 1.00 92.94 487 LEU A O 1
ATOM 3703 N N . ALA A 1 488 ? -11.467 19.991 18.434 1.00 93.31 488 ALA A N 1
ATOM 3704 C CA . ALA A 1 488 ? -10.896 19.544 17.165 1.00 93.31 488 ALA A CA 1
ATOM 3705 C C . ALA A 1 488 ? -11.892 18.685 16.367 1.00 93.31 488 ALA A C 1
ATOM 3707 O O . ALA A 1 488 ? -12.019 18.867 15.154 1.00 93.31 488 ALA A O 1
ATOM 3708 N N . PHE A 1 489 ? -12.640 17.815 17.051 1.00 92.94 489 PHE A N 1
ATOM 3709 C CA . PHE A 1 489 ? -13.715 17.018 16.464 1.00 92.94 489 PHE A CA 1
ATOM 3710 C C . PHE A 1 489 ? -14.840 17.885 15.901 1.00 92.94 489 PHE A C 1
ATOM 3712 O O . PHE A 1 489 ? -15.206 17.700 14.742 1.00 92.94 489 PHE A O 1
ATOM 3719 N N . GLU A 1 490 ? -15.315 18.882 16.650 1.00 91.94 490 GLU A N 1
ATOM 3720 C CA . GLU A 1 490 ? -16.336 19.825 16.174 1.00 91.94 490 GLU A CA 1
ATOM 3721 C C . GLU A 1 490 ? -15.910 20.526 14.876 1.00 91.94 490 GLU A C 1
ATOM 3723 O O . GLU A 1 490 ? -16.703 20.663 13.946 1.00 91.94 490 GLU A O 1
ATOM 3728 N N . ARG A 1 491 ? -14.636 20.931 14.775 1.00 90.31 491 ARG A N 1
ATOM 3729 C CA . ARG A 1 491 ? -14.094 21.555 13.555 1.00 90.31 491 ARG A CA 1
ATOM 3730 C C . ARG A 1 491 ? -13.997 20.572 12.393 1.00 90.31 491 ARG A C 1
ATOM 3732 O O . ARG A 1 491 ? -14.288 20.950 11.260 1.00 90.31 491 ARG A O 1
ATOM 3739 N N . LEU A 1 492 ? -13.571 19.337 12.657 1.00 88.12 492 LEU A N 1
ATOM 3740 C CA . LEU A 1 492 ? -13.464 18.291 11.640 1.00 88.12 492 LEU A CA 1
ATOM 3741 C C . LEU A 1 492 ? -14.847 17.928 11.070 1.00 88.12 492 LEU A C 1
ATOM 3743 O O . LEU A 1 492 ? -14.989 17.805 9.856 1.00 88.12 492 LEU A O 1
ATOM 3747 N N . ALA A 1 493 ? -15.858 17.821 11.935 1.00 85.69 493 ALA A N 1
ATOM 3748 C CA . ALA A 1 493 ? -17.236 17.452 11.607 1.00 85.69 493 ALA A CA 1
ATOM 3749 C C . ALA A 1 493 ? -18.150 18.651 11.268 1.00 85.69 493 ALA A C 1
ATOM 3751 O O . ALA A 1 493 ? -19.374 18.528 11.287 1.00 85.69 493 ALA A O 1
ATOM 3752 N N . GLY A 1 494 ? -17.577 19.821 10.965 1.00 84.06 494 GLY A N 1
ATOM 3753 C CA . GLY A 1 494 ? -18.344 21.056 10.767 1.00 84.06 494 GLY A CA 1
ATOM 3754 C C . GLY A 1 494 ? -19.222 21.086 9.508 1.00 84.06 494 GLY A C 1
ATOM 3755 O O . GLY A 1 494 ? -20.150 21.891 9.438 1.00 84.06 494 GLY A O 1
ATOM 3756 N N . ASP A 1 495 ? -18.950 20.226 8.522 1.00 83.56 495 ASP A N 1
ATOM 3757 C CA . ASP A 1 495 ? -19.735 20.126 7.289 1.00 83.56 495 ASP A CA 1
ATOM 3758 C C . ASP A 1 495 ? -20.957 19.207 7.487 1.00 83.56 495 ASP A C 1
ATOM 3760 O O . ASP A 1 495 ? -20.791 17.992 7.618 1.00 83.56 495 ASP A O 1
ATOM 3764 N N . PRO A 1 496 ? -22.195 19.739 7.475 1.00 80.50 496 PRO A N 1
ATOM 3765 C CA . PRO A 1 496 ? -23.394 18.929 7.672 1.00 80.50 496 PRO A CA 1
ATOM 3766 C C . PRO A 1 496 ? -23.698 17.961 6.525 1.00 80.50 496 PRO A C 1
ATOM 3768 O O . PRO A 1 496 ? -24.507 17.052 6.718 1.00 80.50 496 PRO A O 1
ATOM 3771 N N . ALA A 1 497 ? -23.106 18.163 5.344 1.00 80.56 497 ALA A N 1
ATOM 3772 C CA . ALA A 1 497 ? -23.290 17.285 4.193 1.00 80.56 497 ALA A CA 1
ATOM 3773 C C . ALA A 1 497 ? -22.355 16.065 4.226 1.00 80.56 497 ALA A C 1
ATOM 3775 O O . ALA A 1 497 ? -22.559 15.120 3.463 1.00 80.56 497 ALA A O 1
ATOM 3776 N N . ALA A 1 498 ? -21.351 16.064 5.105 1.00 79.62 498 ALA A N 1
ATOM 3777 C CA . ALA A 1 498 ? -20.385 14.985 5.212 1.00 79.62 498 ALA A CA 1
ATOM 3778 C C . ALA A 1 498 ? -20.875 13.863 6.142 1.00 79.62 498 ALA A C 1
ATOM 3780 O O . ALA A 1 498 ? -21.594 14.095 7.114 1.00 79.62 498 ALA A O 1
ATOM 3781 N N . ALA A 1 499 ? -20.458 12.633 5.847 1.00 82.81 499 ALA A N 1
ATOM 3782 C CA . ALA A 1 499 ? -20.607 11.503 6.759 1.00 82.81 499 ALA A CA 1
ATOM 3783 C C . ALA A 1 499 ? -19.384 11.417 7.683 1.00 82.81 499 ALA A C 1
ATOM 3785 O O . ALA A 1 499 ? -18.281 11.791 7.281 1.00 82.81 499 ALA A O 1
ATOM 3786 N N . ALA A 1 500 ? -19.544 10.884 8.893 1.00 87.19 500 ALA A N 1
ATOM 3787 C CA . ALA A 1 500 ? -18.418 10.587 9.781 1.00 87.19 500 ALA A CA 1
ATOM 3788 C C . ALA A 1 500 ? -18.329 9.091 10.074 1.00 87.19 500 ALA A C 1
ATOM 3790 O O . ALA A 1 500 ? -19.329 8.450 10.397 1.00 87.19 500 ALA A O 1
ATOM 3791 N N . VAL A 1 501 ? -17.116 8.554 9.968 1.00 87.75 501 VAL A N 1
ATOM 3792 C CA . VAL A 1 501 ? -16.790 7.161 10.273 1.00 87.75 501 VAL A CA 1
ATOM 3793 C C . VAL A 1 501 ? -16.056 7.129 11.598 1.00 87.75 501 VAL A C 1
ATOM 3795 O O . VAL A 1 501 ? -14.984 7.719 11.721 1.00 87.75 501 VAL A O 1
ATOM 3798 N N . PHE A 1 502 ? -16.636 6.433 12.566 1.00 91.69 502 PHE A N 1
ATOM 3799 C CA . PHE A 1 502 ? -16.093 6.226 13.897 1.00 91.69 502 PHE A CA 1
ATOM 3800 C C . PHE A 1 502 ? -15.588 4.803 14.026 1.00 91.69 502 PHE A C 1
ATOM 3802 O O . PHE A 1 502 ? -16.237 3.875 13.550 1.00 91.69 502 PHE A O 1
ATOM 3809 N N . GLN A 1 503 ? -14.477 4.625 14.722 1.00 92.00 503 GLN A N 1
ATOM 3810 C CA . GLN A 1 503 ? -13.926 3.319 15.052 1.00 92.00 503 GLN A CA 1
ATOM 3811 C C . GLN A 1 503 ? -13.614 3.268 16.532 1.00 92.00 503 GLN A C 1
ATOM 3813 O O . GLN A 1 503 ? -13.203 4.268 17.128 1.00 92.00 503 GLN A O 1
ATOM 3818 N N . GLU A 1 504 ? -13.808 2.100 17.128 1.00 93.88 504 GLU A N 1
ATOM 3819 C CA . GLU A 1 504 ? -13.396 1.890 18.510 1.00 93.88 504 GLU A CA 1
ATOM 3820 C C . GLU A 1 504 ? -11.879 2.087 18.672 1.00 93.88 504 GLU A C 1
ATOM 3822 O O . GLU A 1 504 ? -11.096 1.905 17.736 1.00 93.88 504 GLU A O 1
ATOM 3827 N N . VAL A 1 505 ? -11.452 2.432 19.885 1.00 93.75 505 VAL A N 1
ATOM 3828 C CA . VAL A 1 505 ? -10.028 2.506 20.231 1.00 93.75 505 VAL A CA 1
ATOM 3829 C C . VAL A 1 505 ? -9.569 1.137 20.723 1.00 93.75 505 VAL A C 1
ATOM 3831 O O . VAL A 1 505 ? -9.862 0.745 21.853 1.00 93.75 505 VAL A O 1
ATOM 3834 N N . THR A 1 506 ? -8.847 0.422 19.862 1.00 89.94 506 THR A N 1
ATOM 3835 C CA . THR A 1 506 ? -8.136 -0.824 20.189 1.00 89.94 506 THR A CA 1
ATOM 3836 C C . THR A 1 506 ? -6.819 -0.905 19.392 1.00 89.94 506 THR A C 1
ATOM 3838 O O . THR A 1 506 ? -6.845 -0.621 18.183 1.00 89.94 506 THR A O 1
ATOM 3841 N N . PRO A 1 507 ? -5.674 -1.236 20.028 1.00 90.25 507 PRO A N 1
ATOM 3842 C CA . PRO A 1 507 ? -5.495 -1.425 21.472 1.00 90.25 507 PRO A CA 1
ATOM 3843 C C . PRO A 1 507 ? -5.768 -0.144 22.266 1.00 90.25 507 PRO A C 1
ATOM 3845 O O . PRO A 1 507 ? -5.714 0.971 21.734 1.00 90.25 507 PRO A O 1
ATOM 3848 N N . LYS A 1 508 ? -6.097 -0.297 23.550 1.00 87.31 508 LYS A N 1
ATOM 3849 C CA . LYS A 1 508 ? -6.267 0.853 24.445 1.00 87.31 508 LYS A CA 1
ATOM 3850 C C . LYS A 1 508 ? -4.891 1.417 24.819 1.00 87.31 508 LYS A C 1
ATOM 3852 O O . LYS A 1 508 ? -3.969 0.642 25.046 1.00 87.31 508 LYS A O 1
ATOM 3857 N N . PRO A 1 509 ? -4.726 2.744 24.973 1.00 86.31 509 PRO A N 1
ATOM 3858 C CA . PRO A 1 509 ? -3.458 3.311 25.445 1.00 86.31 509 PRO A CA 1
ATOM 3859 C C . PRO A 1 509 ? -2.992 2.729 26.789 1.00 86.31 509 PRO A C 1
ATOM 3861 O O . PRO A 1 509 ? -1.797 2.647 27.048 1.00 86.31 509 PRO A O 1
ATOM 3864 N N . GLU A 1 510 ? -3.935 2.288 27.623 1.00 86.31 510 GLU A N 1
ATOM 3865 C CA . GLU A 1 510 ? -3.667 1.644 28.913 1.00 86.31 510 GLU A CA 1
ATOM 3866 C C . GLU A 1 510 ? -3.068 0.234 28.788 1.00 86.31 510 GLU A C 1
ATOM 3868 O O . GLU A 1 510 ? -2.442 -0.234 29.733 1.00 86.31 510 GLU A O 1
ATOM 3873 N N . THR A 1 511 ? -3.261 -0.444 27.651 1.00 85.69 511 THR A N 1
ATOM 3874 C CA . THR A 1 511 ? -2.705 -1.779 27.370 1.00 85.69 511 THR A CA 1
ATOM 3875 C C . THR A 1 511 ? -1.436 -1.713 26.518 1.00 85.69 511 THR A C 1
ATOM 3877 O O . THR A 1 511 ? -0.901 -2.741 26.107 1.00 85.69 511 THR A O 1
ATOM 3880 N N . ALA A 1 512 ? -0.931 -0.503 26.262 1.00 88.06 512 ALA A N 1
ATOM 3881 C CA . ALA A 1 512 ? 0.289 -0.282 25.508 1.00 88.06 512 ALA A CA 1
ATOM 3882 C C . ALA A 1 512 ? 1.515 -0.900 26.200 1.00 88.06 512 ALA A C 1
ATOM 3884 O O . ALA A 1 512 ? 1.639 -0.887 27.427 1.00 88.06 512 ALA A O 1
ATOM 3885 N N . LEU A 1 513 ? 2.458 -1.388 25.392 1.00 87.69 513 LEU A N 1
ATOM 3886 C CA . LEU A 1 513 ? 3.723 -1.920 25.891 1.00 87.69 513 LEU A CA 1
ATOM 3887 C C . LEU A 1 513 ? 4.545 -0.815 26.548 1.00 87.69 513 LEU A C 1
ATOM 3889 O O . LEU A 1 513 ? 4.613 0.303 26.039 1.00 87.69 513 LEU A O 1
ATOM 3893 N N . LEU A 1 514 ? 5.193 -1.136 27.663 1.00 89.06 514 LEU A N 1
ATOM 3894 C CA . LEU A 1 514 ? 6.125 -0.222 28.309 1.00 89.06 514 LEU A CA 1
ATOM 3895 C C . LEU A 1 514 ? 7.479 -0.288 27.600 1.00 89.06 514 LEU A C 1
ATOM 3897 O O . LEU A 1 514 ? 7.975 -1.373 27.301 1.00 89.06 514 LEU A O 1
ATOM 3901 N N . ASP A 1 515 ? 8.085 0.868 27.345 1.00 88.19 515 ASP A N 1
ATOM 3902 C CA . ASP A 1 515 ? 9.481 0.926 26.926 1.00 88.19 515 ASP A CA 1
ATOM 3903 C C . ASP A 1 515 ? 10.437 0.620 28.097 1.00 88.19 515 ASP A C 1
ATOM 3905 O O . ASP A 1 515 ? 10.028 0.417 29.242 1.00 88.19 515 ASP A O 1
ATOM 3909 N N . HIS A 1 516 ? 11.744 0.619 27.821 1.00 84.19 516 HIS A N 1
ATOM 3910 C CA . HIS A 1 516 ? 12.791 0.380 28.821 1.00 84.19 516 HIS A CA 1
ATOM 3911 C C . HIS A 1 516 ? 12.805 1.396 29.984 1.00 84.19 516 HIS A C 1
ATOM 3913 O O . HIS A 1 516 ? 13.479 1.162 30.984 1.00 84.19 516 HIS A O 1
ATOM 3919 N N . GLN A 1 517 ? 12.087 2.520 29.869 1.00 89.19 517 GLN A N 1
ATOM 3920 C CA . GLN A 1 517 ? 11.934 3.537 30.916 1.00 89.19 517 GLN A CA 1
ATOM 3921 C C . GLN A 1 517 ? 10.598 3.401 31.663 1.00 89.19 517 GLN A C 1
ATOM 3923 O O . GLN A 1 517 ? 10.275 4.242 32.500 1.00 89.19 517 GLN A O 1
ATOM 3928 N N . GLY A 1 518 ? 9.811 2.362 31.368 1.00 89.75 518 GLY A N 1
ATOM 3929 C CA . GLY A 1 518 ? 8.490 2.155 31.950 1.00 89.75 518 GLY A CA 1
ATOM 3930 C C . GLY A 1 518 ? 7.409 3.062 31.358 1.00 89.75 518 GLY A C 1
ATOM 3931 O O . GLY A 1 518 ? 6.346 3.200 31.960 1.00 89.75 518 GLY A O 1
ATOM 3932 N N . VAL A 1 519 ? 7.655 3.706 30.209 1.00 90.75 519 VAL A N 1
ATOM 3933 C CA . VAL A 1 519 ? 6.684 4.603 29.569 1.00 90.75 519 VAL A CA 1
ATOM 3934 C C . VAL A 1 519 ? 5.846 3.816 28.558 1.00 90.75 519 VAL A C 1
ATOM 3936 O O . VAL A 1 519 ? 6.422 3.182 27.674 1.00 90.75 519 VAL A O 1
ATOM 3939 N N . PRO A 1 520 ? 4.503 3.865 28.623 1.00 90.31 520 PRO A N 1
ATOM 3940 C CA . PRO A 1 520 ? 3.649 3.183 27.655 1.00 90.31 520 PRO A CA 1
ATOM 3941 C C . PRO A 1 520 ? 3.817 3.766 26.246 1.00 90.31 520 PRO A C 1
ATOM 3943 O O . PRO A 1 520 ? 3.757 4.983 26.039 1.00 90.31 520 PRO A O 1
ATOM 3946 N N . ARG A 1 521 ? 4.003 2.886 25.261 1.00 90.19 521 ARG A N 1
ATOM 3947 C CA . ARG A 1 521 ? 4.155 3.197 23.837 1.00 90.19 521 ARG A CA 1
ATOM 3948 C C . ARG A 1 521 ? 3.145 2.400 23.026 1.00 90.19 521 ARG A C 1
ATOM 3950 O O . ARG A 1 521 ? 3.139 1.171 23.042 1.00 90.19 521 ARG A O 1
ATOM 3957 N N . VAL A 1 522 ? 2.307 3.109 22.275 1.00 91.00 522 VAL A N 1
ATOM 3958 C CA . VAL A 1 522 ? 1.491 2.471 21.238 1.00 91.00 522 VAL A CA 1
ATOM 3959 C C . VAL A 1 522 ? 2.438 1.927 20.173 1.00 91.00 522 VAL A C 1
ATOM 3961 O O . VAL A 1 522 ? 3.287 2.661 19.667 1.00 91.00 522 VAL A O 1
ATOM 3964 N N . THR A 1 523 ? 2.295 0.646 19.854 1.00 92.38 523 THR A N 1
ATOM 3965 C CA . THR A 1 523 ? 3.128 -0.058 18.879 1.00 92.38 523 THR A CA 1
ATOM 3966 C C . THR A 1 523 ? 2.285 -0.549 17.711 1.00 92.38 523 THR A C 1
ATOM 3968 O O . THR A 1 523 ? 1.075 -0.760 17.826 1.00 92.38 523 THR A O 1
ATOM 3971 N N . GLU A 1 524 ? 2.944 -0.694 16.569 1.00 93.75 524 GLU A N 1
ATOM 3972 C CA . GLU A 1 524 ? 2.439 -1.366 15.381 1.00 93.75 524 GLU A CA 1
ATOM 3973 C C . GLU A 1 524 ? 3.575 -2.242 14.849 1.00 93.75 524 GLU A C 1
ATOM 3975 O O . GLU A 1 524 ? 4.732 -1.821 14.805 1.00 93.75 524 GLU A O 1
ATOM 3980 N N . TYR A 1 525 ? 3.236 -3.471 14.489 1.00 93.25 525 TYR A N 1
ATOM 3981 C CA . TYR A 1 525 ? 4.127 -4.474 13.935 1.00 93.25 525 TYR A CA 1
ATOM 3982 C C . TYR A 1 525 ? 3.909 -4.551 12.433 1.00 93.25 525 TYR A C 1
ATOM 3984 O O . TYR A 1 525 ? 2.771 -4.490 11.970 1.00 93.25 525 TYR A O 1
ATOM 3992 N N . VAL A 1 526 ? 4.991 -4.754 11.686 1.00 93.00 526 VAL A N 1
ATOM 3993 C CA . VAL A 1 526 ? 4.913 -5.207 10.297 1.00 93.00 526 VAL A CA 1
ATOM 3994 C C . VAL A 1 526 ? 5.297 -6.678 10.277 1.00 93.00 526 VAL A C 1
ATOM 3996 O O . VAL A 1 526 ? 6.455 -7.018 10.508 1.00 93.00 526 VAL A O 1
ATOM 3999 N N . ILE A 1 527 ? 4.312 -7.539 10.041 1.00 92.56 527 ILE A N 1
ATOM 4000 C CA . ILE A 1 527 ? 4.462 -8.993 9.996 1.00 92.56 527 ILE A CA 1
ATOM 4001 C C . ILE A 1 527 ? 4.428 -9.404 8.528 1.00 92.56 527 ILE A C 1
ATOM 4003 O O . ILE A 1 527 ? 3.431 -9.171 7.844 1.00 92.56 527 ILE A O 1
ATOM 4007 N N . GLU A 1 528 ? 5.521 -9.978 8.032 1.00 91.88 528 GLU A N 1
ATOM 4008 C CA . GLU A 1 528 ? 5.60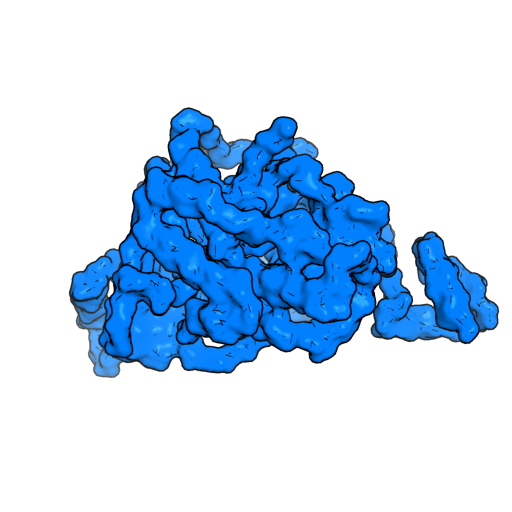1 -10.460 6.652 1.00 91.88 528 GLU A CA 1
ATOM 4009 C C . GLU A 1 528 ? 5.321 -11.964 6.597 1.00 91.88 528 GLU A C 1
ATOM 4011 O O . GLU A 1 528 ? 5.905 -12.728 7.365 1.00 91.88 528 GLU A O 1
ATOM 4016 N N . LEU A 1 529 ? 4.418 -12.382 5.708 1.00 89.75 529 LEU A N 1
ATOM 4017 C CA . LEU A 1 529 ? 3.968 -13.771 5.590 1.00 89.75 529 LEU A CA 1
ATOM 4018 C C . LEU A 1 529 ? 4.028 -14.255 4.143 1.00 89.75 529 LEU A C 1
ATOM 4020 O O . LEU A 1 529 ? 3.628 -13.531 3.228 1.00 89.75 529 LEU A O 1
ATOM 4024 N N . ASN A 1 530 ? 4.422 -15.517 3.961 1.00 90.00 530 ASN A N 1
ATOM 4025 C CA . ASN A 1 530 ? 4.184 -16.261 2.728 1.00 90.00 530 ASN A CA 1
ATOM 4026 C C . ASN A 1 530 ? 2.752 -16.826 2.763 1.00 90.00 530 ASN A C 1
ATOM 4028 O O . ASN A 1 530 ? 2.509 -17.849 3.402 1.00 90.00 530 ASN A O 1
ATOM 4032 N N . CYS A 1 531 ? 1.793 -16.192 2.077 1.00 86.00 531 CYS A N 1
ATOM 4033 C CA . CYS A 1 531 ? 0.396 -16.655 2.110 1.00 86.00 531 CYS A CA 1
ATOM 4034 C C . CYS A 1 531 ? 0.142 -17.917 1.256 1.00 86.00 531 CYS A C 1
ATOM 4036 O O . CYS A 1 531 ? -0.991 -18.402 1.217 1.00 86.00 531 CYS A O 1
ATOM 4038 N N . ARG A 1 532 ? 1.147 -18.436 0.538 1.00 83.62 532 ARG A N 1
ATOM 4039 C CA . ARG A 1 532 ? 1.041 -19.688 -0.235 1.00 83.62 532 ARG A CA 1
ATOM 4040 C C . ARG A 1 532 ? 1.607 -20.901 0.494 1.00 83.62 532 ARG A C 1
ATOM 4042 O O . ARG A 1 532 ? 1.395 -22.014 0.021 1.00 83.62 532 ARG A O 1
ATOM 4049 N N . GLY A 1 533 ? 2.283 -20.680 1.620 1.00 70.06 533 GLY A N 1
ATOM 4050 C CA . GLY A 1 533 ? 3.071 -21.704 2.295 1.00 70.06 533 GLY A CA 1
ATOM 4051 C C . GLY A 1 533 ? 4.320 -22.090 1.503 1.00 70.06 533 GLY A C 1
ATOM 4052 O O . GLY A 1 533 ? 4.529 -21.649 0.365 1.00 70.06 533 GLY A O 1
ATOM 4053 N N . ASP A 1 534 ? 5.168 -22.899 2.124 1.00 60.12 534 ASP A N 1
ATOM 4054 C CA . ASP A 1 534 ? 6.311 -23.495 1.444 1.00 60.12 534 ASP A CA 1
ATOM 4055 C C . ASP A 1 534 ? 5.769 -24.556 0.482 1.00 60.12 534 ASP A C 1
ATOM 4057 O O . ASP A 1 534 ? 5.229 -25.583 0.894 1.00 60.12 534 ASP A O 1
ATOM 4061 N N . GLN A 1 535 ? 5.823 -24.267 -0.818 1.00 46.81 535 GLN A N 1
ATOM 4062 C CA . GLN A 1 535 ? 5.656 -25.308 -1.825 1.00 46.81 535 GLN A CA 1
ATOM 4063 C C . GLN A 1 535 ? 6.971 -26.087 -1.850 1.00 46.81 535 GLN A C 1
ATOM 4065 O O . GLN A 1 535 ? 7.943 -25.593 -2.419 1.00 46.81 535 GLN A O 1
ATOM 4070 N N . GLU A 1 536 ? 7.008 -27.228 -1.154 1.00 32.22 536 GLU A N 1
ATOM 4071 C CA . GLU A 1 536 ? 8.109 -28.202 -1.247 1.00 32.22 536 GLU A CA 1
ATOM 4072 C C . GLU A 1 536 ? 8.377 -28.640 -2.693 1.00 32.22 536 GLU A C 1
ATOM 4074 O O . GLU A 1 536 ? 7.398 -28.910 -3.436 1.00 32.22 536 GLU A O 1
#

Sequence (536 aa):
PPLRHCLRAAAARPTLAALAAGLPAPPERAAGYLRSLVASGLLLLQPDFDDHGIDPLRQLAERVPELVPVREGLHTYGSAKGADRVVLGAALHERLRDAGITGKLRDVVTEQSVIPGVVVEAGLPSWQDALDDLALACRLLAVFDHTLPFKLAVAAFIRERFGAQAPVPFDRFYAELVRDGHEARRLHPAAVAFDMTGLTATLAASPVAEVRHLVDLVAEVRRALPDRQRIEQVLDALPAWVRPVGSVAVYAQRDGEELIVNAVNSGFGRARSQVRRLLHHVEADPLPVDAVYPCAPVYAEFTQTLATSLNQREAALPDRLDYPPPARLTVGLDGDGLPALFDGGPVVRPVHGGLSYERQLPPVMALLIEAFGENPLLLRPDQPLQHDASAGSGQGRVLHAPRLSIGQVVLRRATWVAQPGTLPRRAAGQSDADFLLTLTTWLTGHGLPPRFFVSVLRTGTVPAGSFAGDRSRKPMYVDIGSPPLVLAFERLAGDPAAAAVFQEVTPKPETALLDHQGVPRVTEYVIELNCRGDQE

Foldseek 3Di:
DQLVVLLVVCVVVDDLQVSLVPGPDDSVVSSVVVVVCCVVVVDDDDDPFQPLALCRLVVVCVVVVLSVVLSVLVVVLLPDDDPVVVVSLVVSQVSCVVVVRDDHSPVRDDDDDADFDDQDDDDCVLCVVVVVLVLLVLLVLLLVFLLLQLQLLLLVCQCVPPNADDWAFPVVSVVCCVVPSPSSVLSPSLNLVPPQDCSLVSQCPDPRPVSNVSSVLVVQCLVCPQPPVSNVVSSVPDALSSGRAFKKWFKWFDARSATETQKIKGFLCLPVQLNQSNCVVPDVRRDPDATGGEPPDAEAEEPDPLPDSQQNGHRRHPHHADPVGDRQWTWHADPSSGIFIDRVHTTYAYDRSGRDDLLSDDPSSSCSCSRHHGIRIPDNQPRDCVPPPQQDDDAQDWTWDDFGDHRRYTSYFTKIKGAQQNADADDVPRDPVNSLVVNVVSCVVVVHDQKKWKAKAAPDPDDSPNVVPPCSRPTDIAHSVDSVRVVVVNVSCVDSNIMMMIGDDPPDQVSADAGPVRHGDGDIDTDMDRSVPHPD